Protein AF-0000000072261954 (afdb_homodimer)

Foldseek 3Di:
DDDPVVPPVVVVVVVVVPVPPDDPDDDPPDDPDQPQPQDQDPVRRGDRDRPPDDDDDDADDDPWDAALPHTQPCVDVVSVVLLRVLLCVQLVVPVLLLVLQQCCQAQLVLLQVLCVVLVHRSLCSLVLCLQASQDFDADPVGQTASLRDDPVLCVVLPADDDQFFGCSNVRNSVSNSVSVQLVVLCVVLVDNLLSQLCSVVHSVRSVVQCVVVVHNDLQPTDDPPCSNNSVSNSRSSVVCSVVVVSSPHDDDPVSHHHHADWDKDKDQAKFPAQQVVQVVVPHGPVQQCVQPVRGNDRIGHHDHPDMDITIGHDDD/DDPPPVPPVVPPVVPVVPPVPPDPPDPPPPDPDQQFQQDQDPVRRGRGDRPDDPDDDDADDDPWDAALPHTQPCVDVVSVVLLRVLLCVQLVVPVLLLVLQQCCQAQLVLLQVLCVVLVHRSLCSLVLCLQASQDFDADPVGQTASLRDDPVLCVVLPADDDQFFGCSNVRNSVSNSVSVQLVVLCVVLVDNLLSQLCSVVHSVRSVVQCVVVVHNDLCPTDDDPCSNSSVSNSRSSVVCSVPVVSSPHDDDPVSHHHHADWDKDKDQAKFPAQQVVQVVVPHGPVQQCVQVVRGNDRIGHHDHPDMDITIGHDDD

InterPro domains:
  IPR008258 Transglycosylase SLT domain 1 [PF01464] (117-218)
  IPR023346 Lysozyme-like domain superfamily [SSF53955] (90-244)

Solvent-accessible surface area (backbone atoms only — not comparable to full-atom values): 36184 Å² total; per-residue (Å²): 136,77,82,68,77,63,59,65,60,60,57,62,58,58,56,65,63,61,71,67,71,63,80,68,83,82,80,84,78,77,82,85,69,81,76,66,46,63,42,63,43,94,88,67,52,59,50,63,54,76,76,75,72,82,58,58,84,79,82,80,75,73,87,72,55,62,52,72,86,38,73,53,67,52,86,39,65,69,53,34,49,51,37,48,51,33,36,39,55,49,56,66,38,45,71,60,46,52,51,38,56,20,50,39,47,41,50,42,66,62,51,50,49,51,29,56,75,69,72,40,60,67,58,54,59,31,46,31,40,68,60,34,55,72,32,81,43,70,45,96,90,54,21,25,12,36,72,43,43,41,68,71,62,32,45,74,52,72,35,56,75,54,79,37,38,31,31,49,44,28,67,68,62,35,49,54,32,47,50,52,51,48,52,53,40,28,73,72,66,70,38,63,64,51,28,58,40,18,68,73,59,31,63,65,54,44,51,48,50,32,60,69,41,70,43,91,48,72,90,57,54,74,58,58,69,69,48,62,43,44,56,28,42,24,49,25,47,46,51,41,70,76,36,29,62,84,65,70,45,78,78,52,77,87,66,35,39,67,56,82,67,62,37,80,43,80,42,62,61,58,38,82,43,42,50,60,52,24,46,76,66,79,51,38,48,67,56,39,38,70,59,31,56,20,53,62,44,64,34,40,85,45,53,91,92,40,72,47,79,45,40,38,70,61,80,130,139,70,90,63,71,64,61,58,64,68,51,60,65,59,55,66,63,59,66,70,69,63,73,74,76,79,77,79,76,73,78,79,76,65,63,61,40,58,48,62,44,94,86,67,52,60,43,53,49,54,70,73,70,88,66,86,85,82,83,81,76,73,88,70,55,60,54,72,86,40,76,53,65,52,86,41,64,69,53,35,49,53,35,47,51,31,36,52,60,49,59,70,37,48,43,60,46,50,52,37,57,20,50,40,47,42,49,42,64,60,51,50,49,51,29,56,76,67,72,41,60,68,57,53,60,29,46,31,40,67,60,33,54,73,34,82,44,72,46,96,89,54,22,25,11,35,73,43,41,40,67,71,61,34,45,74,52,70,35,56,77,56,78,37,38,30,31,48,43,28,68,68,61,34,49,52,32,46,51,54,51,48,52,54,38,27,73,72,64,73,37,62,66,51,30,58,38,18,69,72,59,31,64,66,53,42,51,49,53,31,60,76,64,72,42,91,48,73,91,75,54,91,61,59,72,68,49,64,44,43,58,29,41,25,48,26,47,47,51,41,69,77,36,29,62,84,67,18,48,76,80,52,77,87,65,38,40,68,57,84,64,64,39,79,42,82,40,62,59,58,39,84,42,40,29,60,51,22,45,76,66,78,49,36,35,28,55,38,37,72,59,32,56,19,54,62,44,66,34,41,85,44,54,89,92,40,73,46,80,45,38,37,72,61,79,129

Nearest PDB structures (foldseek):
  8rhe-assembly2_B  TM=8.707E-01  e=2.010E-13  Pseudomonas aeruginosa
  8rhf-assembly1_B  TM=8.681E-01  e=2.242E-13  Pseudomonas aeruginosa
  8rhf-assembly2_A  TM=8.584E-01  e=3.671E-13  Pseudomonas aeruginosa
  8rhi-assembly1_B  TM=8.611E-01  e=4.828E-13  Pseudomonas aeruginosa
  8rhi-assembly1_A  TM=8.535E-01  e=1.797E-12  Pseudomonas aeruginosa

Secondary structure (DSSP, 8-state):
--GGGGHHHHHHHHHHHHGGG---------------EEEE-TTS-EEEE-----PPPPPPPPS--EETTEEP-TTSHHHHHHHHHHHHHHHH-HHHHHHHHHHHHHHHHHHHHHHHHTT--GGGHHHHHHHHSSS-EE-TT--EETTTB-HHHHHHTT--BSSSBBGGG-HHHHHHHHHHHHHHHHHHHSSHHHHHHHHHH-HHHHHHHHHHHT---GGG----HHHHHHHHHHHHHHHHHHSTGGGT----GGGS--PPPEEEEEE-S-BS-HHHHHHHTT--HHHHHHH-TTB-SSSB---TT--EEEEEEPP-/--TTTHHHHHHHHHHHHHHGGG-------------EEEEE-TTS-EEEEE----PPP-PPPPS--EETTEEP-TTSHHHHHHHHHHHHHHHS-HHHHHHHHHHHHHHHHHHHHHHHHTT--GGGHHHHHHHHSSS-EE-TT--EETTTB-HHHHHHTT--BSSSBBGGG-HHHHHHHHHHHHHHHHHHHSSHHHHHHHHHH-HHHHHHHHHHHT---GGG----HHHHHHHHHHHHHHHHHHSTGGGT----GGGS--PPPEEEEEE-S-BS-HHHHHHHTT--HHHHHHH-TTB-SSSB---TT--EEEEEEPP-

Organism: Indibacter alkaliphilus (strain CCUG 57479 / KCTC 22604 / LW1) (NCBI:txid1189612)

Radius of gyration: 30.31 Å; Cα contacts (8 Å, |Δi|>4): 823; chains: 2; bounding box: 82×77×83 Å

Sequence (632 aa):
MNRAHLFLIYGLIGLLFLLWFFQNPEDSRKELHAEEITLESSSGETMTFSIPEPKVRIFELPETISFADETVPLNDAEVKERFEREIYVNAYWQSNMILLMKRAGKYLPTIERILNEQGVPDDFKYLAMAESGLMNVVSPAGARGFWQFMPATAKEYNLEVSNDVDERYHLEKSTEATCKYLKSAFAKFGNWTAVAASYNMGINGFGRRLQEQRQASYYDLLLNDETSRYLFRILAFKEIFENPVKYGFELKEKEIYQPAVYRELIIDSSVDNLANWAIQHNSNYKELKNNNPWLRSSSLNVKRGKTYTIRLPVQNMNRAHLFLIYGLIGLLFLLWFFQNPEDSRKELHAEEITLESSSGETMTFSIPEPKVRIFELPETISFADETVPLNDAEVKERFEREIYVNAYWQSNMILLMKRAGKYLPTIERILNEQGVPDDFKYLAMAESGLMNVVSPAGARGFWQFMPATAKEYNLEVSNDVDERYHLEKSTEATCKYLKSAFAKFGNWTAVAASYNMGINGFGRRLQEQRQASYYDLLLNDETSRYLFRILAFKEIFENPVKYGFELKEKEIYQPAVYRELIIDSSVDNLANWAIQHNSNYKELKNNNPWLRSSSLNVKRGKTYTIRLPVQN

pLDDT: mean 86.07, std 24.11, range [23.09, 98.88]

Structure (mmCIF, N/CA/C/O backbone):
data_AF-0000000072261954-model_v1
#
loop_
_entity.id
_entity.type
_entity.pdbx_description
1 polymer 'Membrane-bound lytic murein transglycosylase D'
#
loop_
_atom_site.group_PDB
_atom_site.id
_atom_site.type_symbol
_atom_site.label_atom_id
_atom_site.label_alt_id
_atom_site.label_comp_id
_atom_site.label_asym_id
_atom_site.label_entity_id
_atom_site.label_seq_id
_atom_site.pdbx_PDB_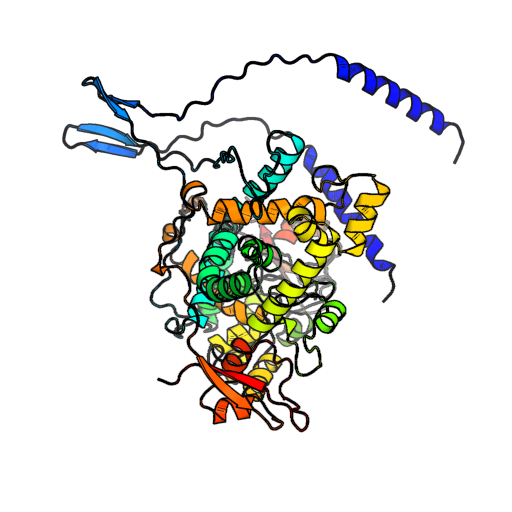ins_code
_atom_site.Cartn_x
_atom_site.Cartn_y
_atom_site.Cartn_z
_atom_site.occupancy
_atom_site.B_iso_or_equiv
_atom_site.auth_seq_id
_atom_site.auth_comp_id
_atom_site.auth_asym_id
_atom_site.auth_atom_id
_atom_site.pdbx_PDB_model_num
ATOM 1 N N . MET A 1 1 ? -40.375 8.867 -34.281 1 26.55 1 MET A N 1
ATOM 2 C CA . MET A 1 1 ? -41.031 8.328 -33.094 1 26.55 1 MET A CA 1
ATOM 3 C C . MET A 1 1 ? -42.094 9.266 -32.594 1 26.55 1 MET A C 1
ATOM 5 O O . MET A 1 1 ? -41.844 10.438 -32.312 1 26.55 1 MET A O 1
ATOM 9 N N . ASN A 1 2 ? -43.312 8.922 -32.656 1 26.97 2 ASN A N 1
ATOM 10 C CA . ASN A 1 2 ? -44.562 9.633 -32.625 1 26.97 2 ASN A CA 1
ATOM 11 C C . ASN A 1 2 ? -44.844 10.188 -31.234 1 26.97 2 ASN A C 1
ATOM 13 O O . ASN A 1 2 ? -44.344 9.672 -30.234 1 26.97 2 ASN A O 1
ATOM 17 N N . ARG A 1 3 ? -45.5 11.305 -30.969 1 30.7 3 ARG A N 1
ATOM 18 C CA . ARG A 1 3 ? -45.969 12.32 -30.031 1 30.7 3 ARG A CA 1
ATOM 19 C C . ARG A 1 3 ? -46.75 11.688 -28.875 1 30.7 3 ARG A C 1
ATOM 21 O O . ARG A 1 3 ? -47.062 12.367 -27.906 1 30.7 3 ARG A O 1
ATOM 28 N N . ALA A 1 4 ? -47.375 10.461 -29.109 1 29.7 4 ALA A N 1
ATOM 29 C CA . ALA A 1 4 ? -48.438 10.023 -28.219 1 29.7 4 ALA A CA 1
ATOM 30 C C . ALA A 1 4 ? -47.906 9.484 -26.906 1 29.7 4 ALA A C 1
ATOM 32 O O . ALA A 1 4 ? -48.531 9.633 -25.859 1 29.7 4 ALA A O 1
ATOM 33 N N . HIS A 1 5 ? -46.688 8.82 -26.953 1 27.3 5 HIS A N 1
ATOM 34 C CA . HIS A 1 5 ? -46.281 8.016 -25.797 1 27.3 5 HIS A CA 1
ATOM 35 C C . HIS A 1 5 ? -45.844 8.906 -24.641 1 27.3 5 HIS A C 1
ATOM 37 O O . HIS A 1 5 ? -45.406 8.398 -23.594 1 27.3 5 HIS A O 1
ATOM 43 N N . LEU A 1 6 ? -45.875 10.312 -24.859 1 30.56 6 LEU A N 1
ATOM 44 C CA . LEU A 1 6 ? -45.469 11.391 -23.953 1 30.56 6 LEU A CA 1
ATOM 45 C C . LEU A 1 6 ? -46.469 11.492 -22.781 1 30.56 6 LEU A C 1
ATOM 47 O O . LEU A 1 6 ? -46.062 11.836 -21.672 1 30.56 6 LEU A O 1
ATOM 51 N N . PHE A 1 7 ? -47.625 11.109 -23.109 1 31.17 7 PHE A N 1
ATOM 52 C CA . PHE A 1 7 ? -48.719 11.492 -22.219 1 31.17 7 PHE A CA 1
ATOM 53 C C . PHE A 1 7 ? -48.688 10.648 -20.953 1 31.17 7 PHE A C 1
ATOM 55 O O . PHE A 1 7 ? -48.969 11.148 -19.859 1 31.17 7 PHE A O 1
ATOM 62 N N . LEU A 1 8 ? -48.344 9.336 -21.156 1 29.77 8 LEU A N 1
ATOM 63 C CA . LEU A 1 8 ? -48.688 8.398 -20.078 1 29.77 8 LEU A CA 1
ATOM 64 C C . LEU A 1 8 ? -47.688 8.484 -18.938 1 29.77 8 LEU A C 1
ATOM 66 O O . LEU A 1 8 ? -48 8.062 -17.812 1 29.77 8 LEU A O 1
ATOM 70 N N . ILE A 1 9 ? -46.5 9.125 -19.172 1 31.67 9 ILE A N 1
ATOM 71 C CA . ILE A 1 9 ? -45.5 9.242 -18.141 1 31.67 9 ILE A CA 1
ATOM 72 C C . ILE A 1 9 ? -45.938 10.25 -17.078 1 31.67 9 ILE A C 1
ATOM 74 O O . ILE A 1 9 ? -45.688 10.07 -15.891 1 31.67 9 ILE A O 1
ATOM 78 N N . TYR A 1 10 ? -46.719 11.188 -17.594 1 33.56 10 TYR A N 1
ATOM 79 C CA . TYR A 1 10 ? -47.062 12.289 -16.703 1 33.56 10 TYR A CA 1
ATOM 80 C C . TYR A 1 10 ? -48 11.828 -15.578 1 33.56 10 TYR A C 1
ATOM 82 O O . TYR A 1 10 ? -48 12.406 -14.484 1 33.56 10 TYR A O 1
ATOM 90 N N . GLY A 1 11 ? -48.812 10.852 -15.969 1 31.69 11 GLY A N 1
ATOM 91 C CA . GLY A 1 11 ? -49.844 10.453 -15.016 1 31.69 11 GLY A CA 1
ATOM 92 C C . GLY A 1 11 ? -49.281 9.719 -13.812 1 31.69 11 GLY A C 1
ATOM 93 O O . GLY A 1 11 ? -49.75 9.906 -12.688 1 31.69 11 GLY A O 1
ATOM 94 N N . LEU A 1 12 ? -48.281 8.883 -14.102 1 32.59 12 LEU A N 1
ATOM 95 C CA . LEU A 1 12 ? -47.875 7.973 -13.039 1 32.59 12 LEU A CA 1
ATOM 96 C C . LEU A 1 12 ? -47.062 8.703 -11.984 1 32.59 12 LEU A C 1
ATOM 98 O O . LEU A 1 12 ? -46.875 8.203 -10.875 1 32.59 12 LEU A O 1
ATOM 102 N N . ILE A 1 13 ? -46.531 9.961 -12.289 1 33.41 13 ILE A N 1
ATOM 103 C CA . ILE A 1 13 ? -45.812 10.859 -11.375 1 33.41 13 ILE A CA 1
ATOM 104 C C . ILE A 1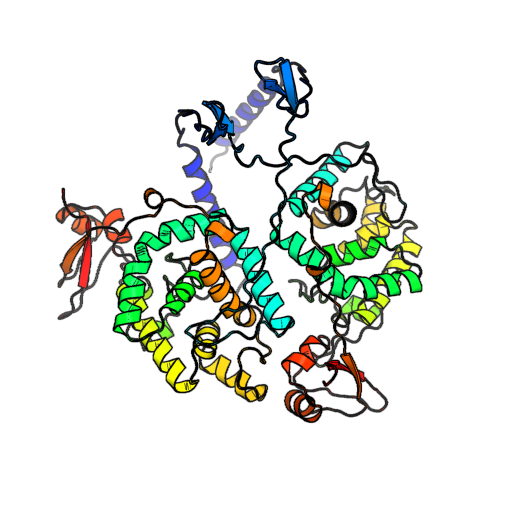 13 ? -46.75 11.305 -10.258 1 33.41 13 ILE A C 1
ATOM 106 O O . ILE A 1 13 ? -46.375 11.391 -9.094 1 33.41 13 ILE A O 1
ATOM 110 N N . GLY A 1 14 ? -48 11.477 -10.672 1 30.59 14 GLY A N 1
ATOM 111 C CA . GLY A 1 14 ? -48.938 12.039 -9.734 1 30.59 14 GLY A CA 1
ATOM 112 C C . GLY A 1 14 ? -49.25 11.117 -8.562 1 30.59 14 GLY A C 1
ATOM 113 O O . GLY A 1 14 ? -49.438 11.586 -7.438 1 30.59 14 GLY A O 1
ATOM 114 N N . LEU A 1 15 ? -49.25 9.867 -8.906 1 32.75 15 LEU A N 1
ATOM 115 C CA . LEU A 1 15 ? -49.781 8.945 -7.902 1 32.75 15 LEU A CA 1
ATOM 116 C C . LEU A 1 15 ? -48.75 8.719 -6.797 1 32.75 15 LEU A C 1
ATOM 118 O O . LEU A 1 15 ? -49.094 8.609 -5.625 1 32.75 15 LEU A O 1
ATOM 122 N N . LEU A 1 16 ? -47.469 8.812 -7.102 1 30 16 LEU A N 1
ATOM 123 C CA . LEU A 1 16 ? -46.531 8.5 -6.043 1 30 16 LEU A CA 1
ATOM 124 C C . LEU A 1 16 ? -46.5 9.602 -4.988 1 30 16 LEU A C 1
ATOM 126 O O . LEU A 1 16 ? -46.094 9.375 -3.852 1 30 16 LEU A O 1
ATOM 130 N N . PHE A 1 17 ? -47 10.805 -5.293 1 29.77 17 PHE A N 1
ATOM 131 C CA . PHE A 1 17 ? -47.031 11.891 -4.32 1 29.77 17 PHE A CA 1
ATOM 132 C C . PHE A 1 17 ? -47.938 11.539 -3.148 1 29.77 17 PHE A C 1
ATOM 134 O O . PHE A 1 17 ? -47.688 11.961 -2.018 1 29.77 17 PHE A O 1
ATOM 141 N N . LEU A 1 18 ? -49 10.82 -3.48 1 27.28 18 LEU A N 1
ATOM 142 C CA . LEU A 1 18 ? -50.031 10.703 -2.449 1 27.28 18 LEU A CA 1
ATOM 143 C C . LEU A 1 18 ? -49.562 9.797 -1.315 1 27.28 18 LEU A C 1
ATOM 145 O O . LEU A 1 18 ? -49.906 10.023 -0.153 1 27.28 18 LEU A O 1
ATOM 149 N N . LEU A 1 19 ? -48.875 8.773 -1.673 1 28.94 19 LEU A N 1
ATOM 150 C CA . LEU A 1 19 ? -48.812 7.754 -0.629 1 28.94 19 LEU A CA 1
ATOM 151 C C . LEU A 1 19 ? -47.812 8.148 0.458 1 28.94 19 LEU A C 1
ATOM 153 O O . LEU A 1 19 ? -47.688 7.449 1.464 1 28.94 19 LEU A O 1
ATOM 157 N N . TRP A 1 20 ? -47 9.258 0.296 1 28.56 20 TRP A N 1
ATOM 158 C CA . TRP A 1 20 ? -46.031 9.742 1.273 1 28.56 20 TRP A CA 1
ATOM 159 C C . TRP A 1 20 ? -46.719 10.148 2.57 1 28.56 20 TRP A C 1
ATOM 161 O O . TRP A 1 20 ? -46.094 10.172 3.633 1 28.56 20 TRP A O 1
ATOM 171 N N . PHE A 1 21 ? -47.875 10.594 2.486 1 26.48 21 PHE A N 1
ATOM 172 C CA . PHE A 1 21 ? -48.375 11.336 3.637 1 26.48 21 PHE A CA 1
ATOM 173 C C . PHE A 1 21 ? -48.5 10.43 4.852 1 26.48 21 PHE A C 1
ATOM 175 O O . PHE A 1 21 ? -48.406 10.891 5.992 1 26.48 21 PHE A O 1
ATOM 182 N N . PHE A 1 22 ? -48.875 9.18 4.703 1 26.72 22 PHE A N 1
ATOM 183 C CA . PHE A 1 22 ? -49.594 8.75 5.898 1 26.72 22 PHE A CA 1
ATOM 184 C C . PHE A 1 22 ? -48.625 8.211 6.945 1 26.72 22 PHE A C 1
ATOM 186 O O . PHE A 1 22 ? -49 7.957 8.086 1 26.72 22 PHE A O 1
ATOM 193 N N . GLN A 1 23 ? -47.469 7.547 6.559 1 24.02 23 GLN A N 1
ATOM 194 C CA . GLN A 1 23 ? -47.25 6.621 7.66 1 24.02 23 GLN A CA 1
ATOM 195 C C . GLN A 1 23 ? -46.562 7.309 8.828 1 24.02 23 GLN A C 1
ATOM 197 O O . GLN A 1 23 ? -45.5 7.902 8.664 1 24.02 23 GLN A O 1
ATOM 202 N N . ASN A 1 24 ? -47.156 7.789 9.875 1 23.9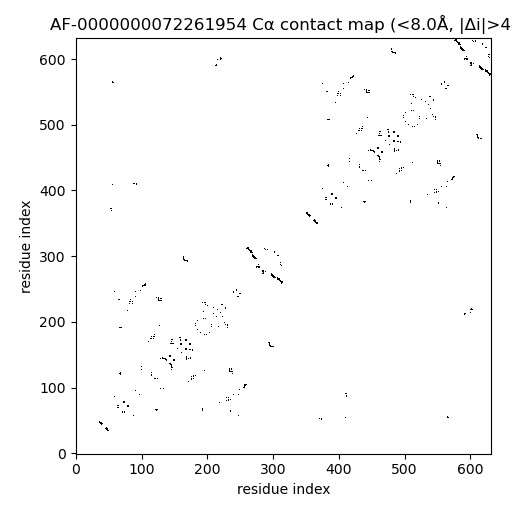4 24 ASN A N 1
ATOM 203 C CA . ASN A 1 24 ? -46.875 8.461 11.141 1 23.94 24 ASN A CA 1
ATOM 204 C C . ASN A 1 24 ? -46.031 7.582 12.062 1 23.94 24 ASN A C 1
ATOM 206 O O . ASN A 1 24 ? -46 7.785 13.273 1 23.94 24 ASN A O 1
ATOM 210 N N . PRO A 1 25 ? -44.969 6.844 11.633 1 24.78 25 PRO A N 1
ATOM 211 C CA . PRO A 1 25 ? -44.688 5.895 12.719 1 24.78 25 PRO A CA 1
ATOM 212 C C . PRO A 1 25 ? -44.25 6.582 14.008 1 24.78 25 PRO A C 1
ATOM 214 O O . PRO A 1 25 ? -43.688 7.684 13.969 1 24.78 25 PRO A O 1
ATOM 217 N N . GLU A 1 26 ? -44.719 6.188 15.18 1 24.17 26 GLU A N 1
ATOM 218 C CA . GLU A 1 26 ? -44.625 6.527 16.594 1 24.17 26 GLU A CA 1
ATOM 219 C C . GLU A 1 26 ? -43.219 6.324 17.125 1 24.17 26 GLU A C 1
ATOM 221 O O . GLU A 1 26 ? -42.5 5.473 16.641 1 24.17 26 GLU A O 1
ATOM 226 N N . ASP A 1 27 ? -42.688 7.211 18.078 1 23.09 27 ASP A N 1
ATOM 227 C CA . ASP A 1 27 ? -41.531 7.816 18.766 1 23.09 27 ASP A CA 1
ATOM 228 C C . ASP A 1 27 ? -40.875 6.824 19.719 1 23.09 27 ASP A C 1
ATOM 230 O O . ASP A 1 27 ? -40.156 7.223 20.641 1 23.09 27 ASP A O 1
ATOM 234 N N . SER A 1 28 ? -41.094 5.461 19.75 1 25.16 28 SER A N 1
ATOM 235 C CA . SER A 1 28 ? -40.75 4.93 21.062 1 25.16 28 SER A CA 1
ATOM 236 C C . SER A 1 28 ? -39.219 4.836 21.25 1 25.16 28 SER A C 1
ATOM 238 O O . SER A 1 28 ? -38.562 4.023 20.578 1 25.16 28 SER A O 1
ATOM 240 N N . ARG A 1 29 ? -38.469 5.805 21.656 1 24.8 29 ARG A N 1
ATOM 241 C CA . ARG A 1 29 ? -37.062 6.039 22.016 1 24.8 29 ARG A CA 1
ATOM 242 C C . ARG A 1 29 ? -36.625 5.102 23.125 1 24.8 29 ARG A C 1
ATOM 244 O O . ARG A 1 29 ? -36.781 5.414 24.312 1 24.8 29 ARG A O 1
ATOM 251 N N . LYS A 1 30 ? -36.781 3.789 23.047 1 28.25 30 LYS A N 1
ATOM 252 C CA . LYS A 1 30 ? -36.312 3.047 24.219 1 28.25 30 LYS A CA 1
ATOM 253 C C . LYS A 1 30 ? -34.781 3.184 24.375 1 28.25 30 LYS A C 1
ATOM 255 O O . LYS A 1 30 ? -34.031 3.023 23.422 1 28.25 30 LYS A O 1
ATOM 260 N N . GLU A 1 31 ? -34.125 3.654 25.438 1 25.22 31 GLU A N 1
ATOM 261 C CA . GLU A 1 31 ? -32.844 3.955 26.062 1 25.22 31 GLU A CA 1
ATOM 262 C C . GLU A 1 31 ? -31.922 2.736 26.047 1 25.22 31 GLU A C 1
ATOM 264 O O . GLU A 1 31 ? -32.281 1.677 26.578 1 25.22 31 GLU A O 1
ATOM 269 N N . LEU A 1 32 ? -31.219 2.414 25.031 1 26.67 32 LEU A N 1
ATOM 270 C CA . LEU A 1 32 ? -30.297 1.293 24.906 1 26.67 32 LEU A CA 1
ATOM 271 C C . LEU A 1 32 ? -29.203 1.361 25.969 1 26.67 32 LEU A C 1
ATOM 273 O O . LEU A 1 32 ? -28.328 2.227 25.906 1 26.67 32 LEU A O 1
ATOM 277 N N . HIS A 1 33 ? -29.344 0.962 27.25 1 28.86 33 HIS A N 1
ATOM 278 C CA . HIS A 1 33 ? -28.531 0.796 28.453 1 28.86 33 HIS A CA 1
ATOM 279 C C . HIS A 1 33 ? -27.359 -0.134 28.203 1 28.86 33 HIS A C 1
ATOM 281 O O . HIS A 1 33 ? -27.422 -1.007 27.328 1 28.86 33 HIS A O 1
ATOM 287 N N . ALA A 1 34 ? -26.094 0.176 28.609 1 32.22 34 ALA A N 1
ATOM 288 C CA . ALA A 1 34 ? -24.891 -0.635 28.812 1 32.22 34 ALA A CA 1
ATOM 289 C C . ALA A 1 34 ? -25.266 -2.01 29.375 1 32.22 34 ALA A C 1
ATOM 291 O O . ALA A 1 34 ? -26 -2.117 30.359 1 32.22 34 ALA A O 1
ATOM 292 N N . GLU A 1 35 ? -25.359 -2.967 28.531 1 35.78 35 GLU A N 1
ATOM 293 C CA . GLU A 1 35 ? -25.828 -4.25 29.031 1 35.78 35 GLU A CA 1
ATOM 294 C C . GLU A 1 35 ? -24.938 -4.762 30.156 1 35.78 35 GLU A C 1
ATOM 296 O O . GLU A 1 35 ? -23.766 -5.039 29.953 1 35.78 35 GLU A O 1
ATOM 301 N N . GLU A 1 36 ? -24.812 -4.191 31.375 1 35.25 36 GLU A N 1
ATOM 302 C CA . GLU A 1 36 ? -24.344 -4.852 32.594 1 35.25 36 GLU A CA 1
ATOM 303 C C . GLU A 1 36 ? -24.906 -6.266 32.688 1 35.25 36 GLU A C 1
ATOM 305 O O . GLU A 1 36 ? -26.125 -6.465 32.625 1 35.25 36 GLU A O 1
ATOM 310 N N . ILE A 1 37 ? -24.094 -7.188 32.125 1 37.25 37 ILE A N 1
ATOM 311 C CA . ILE A 1 37 ? -24.547 -8.539 32.438 1 37.25 37 ILE A CA 1
ATOM 312 C C . ILE A 1 37 ? -24.391 -8.789 33.938 1 37.25 37 ILE A C 1
ATOM 314 O O . ILE A 1 37 ? -23.297 -8.656 34.5 1 37.25 37 ILE A O 1
ATOM 318 N N . THR A 1 38 ? -25.297 -8.531 34.719 1 37.38 38 THR A N 1
ATOM 319 C CA . THR A 1 38 ? -25.375 -8.906 36.125 1 37.38 38 THR A CA 1
ATOM 320 C C . THR A 1 38 ? -25.562 -10.414 36.281 1 37.38 38 THR A C 1
ATOM 322 O O . THR A 1 38 ? -26.547 -10.969 35.781 1 37.38 38 THR A O 1
ATOM 325 N N . LEU A 1 39 ? -24.391 -11.039 36.375 1 35.44 39 LEU A N 1
ATOM 326 C CA . LEU A 1 39 ? -24.453 -12.445 36.75 1 35.44 39 LEU A CA 1
ATOM 327 C C . LEU A 1 39 ? -24.859 -12.602 38.219 1 35.44 39 LEU A C 1
ATOM 329 O O . LEU A 1 39 ? -24.266 -11.969 39.094 1 35.44 39 LEU A O 1
ATOM 333 N N . GLU A 1 40 ? -26.062 -12.914 38.375 1 39.69 40 GLU A N 1
ATOM 334 C CA . GLU A 1 40 ? -26.516 -13.219 39.719 1 39.69 40 GLU A CA 1
ATOM 335 C C . GLU A 1 40 ? -26.188 -14.656 40.094 1 39.69 40 GLU A C 1
ATOM 337 O O . GLU A 1 40 ? -26.484 -15.594 39.344 1 39.69 40 GLU A O 1
ATOM 342 N N . SER A 1 41 ? -25.094 -14.773 40.844 1 40.53 41 SER A N 1
ATOM 343 C CA . SER A 1 41 ? -24.875 -16.094 41.438 1 40.53 41 SER A CA 1
ATOM 344 C C . SER A 1 41 ? -26.094 -16.562 42.219 1 40.53 41 SER A C 1
ATOM 346 O O . SER A 1 41 ? -26.906 -15.742 42.656 1 40.53 41 SER A O 1
ATOM 348 N N . SER A 1 42 ? -26.344 -17.797 42.219 1 44.19 42 SER A N 1
ATOM 349 C CA . SER A 1 42 ? -27.391 -18.328 43.062 1 44.19 42 SER A CA 1
ATOM 350 C C . SER A 1 42 ? -27.328 -17.734 44.469 1 44.19 42 SER A C 1
ATOM 352 O O . SER A 1 42 ? -28.312 -17.719 45.188 1 44.19 42 SER A O 1
ATOM 354 N N . SER A 1 43 ? -26.109 -17.469 45 1 48.25 43 SER A N 1
ATOM 355 C CA . SER A 1 43 ? -26 -16.922 46.344 1 48.25 43 SER A CA 1
ATOM 356 C C . SER A 1 43 ? -26.266 -15.422 46.344 1 48.25 43 SER A C 1
ATOM 358 O O . SER A 1 43 ? -26.156 -14.781 47.406 1 48.25 43 SER A O 1
ATOM 360 N N . GLY A 1 44 ? -26.812 -14.75 45.312 1 45.78 44 GLY A N 1
ATOM 361 C CA . GLY A 1 44 ? -27.234 -13.359 45.281 1 45.78 44 GLY A CA 1
ATOM 362 C C . GLY A 1 44 ? -26.156 -12.398 44.844 1 45.78 44 GLY A C 1
ATOM 363 O O . GLY A 1 44 ? -26.344 -11.188 44.875 1 45.78 44 GLY A O 1
ATOM 364 N N . GLU A 1 45 ? -24.891 -12.906 44.812 1 43.88 45 GLU A N 1
ATOM 365 C CA . GLU A 1 45 ? -23.844 -11.961 44.438 1 43.88 45 GLU A CA 1
ATOM 366 C C . GLU A 1 45 ? -23.859 -11.664 42.938 1 43.88 45 GLU A C 1
ATOM 368 O O . GLU A 1 45 ? -23.922 -12.586 42.125 1 43.88 45 GLU A O 1
ATOM 373 N N . THR A 1 46 ? -24.297 -10.492 42.562 1 43.59 46 THR A N 1
ATOM 374 C CA . THR A 1 46 ? -24.328 -10.023 41.188 1 43.59 46 THR A CA 1
ATOM 375 C C . THR A 1 46 ? -22.922 -9.633 40.719 1 43.59 46 THR A C 1
ATOM 377 O O . THR A 1 46 ? -22.219 -8.875 41.406 1 43.59 46 THR A O 1
ATOM 380 N N . MET A 1 47 ? -22.141 -10.492 40.156 1 41 47 MET A N 1
ATOM 381 C CA . MET A 1 47 ? -20.875 -10.055 39.531 1 41 47 MET A CA 1
ATOM 382 C C . MET A 1 47 ? -21.125 -9.422 38.156 1 41 47 MET A C 1
ATOM 384 O O . MET A 1 47 ? -21.859 -9.984 37.344 1 41 47 MET A O 1
ATOM 388 N N . THR A 1 48 ? -21.094 -8.18 38.062 1 39.84 48 THR A N 1
ATOM 389 C CA . THR A 1 48 ? -21.203 -7.453 36.781 1 39.84 48 THR A CA 1
ATOM 390 C C . THR A 1 48 ? -19.891 -7.555 36 1 39.84 48 THR A C 1
ATOM 392 O O . THR A 1 48 ? -18.812 -7.289 36.531 1 39.84 48 THR A O 1
ATOM 395 N N . PHE A 1 49 ? -19.75 -8.508 35.156 1 37.28 49 PHE A N 1
ATOM 396 C CA . PHE A 1 49 ? -18.609 -8.492 34.25 1 37.28 49 PHE A CA 1
ATOM 397 C C . PHE A 1 49 ? -18.828 -7.516 33.094 1 37.28 49 PHE A C 1
ATOM 399 O O . PHE A 1 49 ? -19.938 -7.422 32.562 1 37.28 49 PHE A O 1
ATOM 406 N N . SER A 1 50 ? -18.109 -6.406 33.031 1 40.91 50 SER A N 1
ATOM 407 C CA . SER A 1 50 ? -18.109 -5.512 31.875 1 40.91 50 SER A CA 1
ATOM 408 C C . SER A 1 50 ? -17.406 -6.145 30.672 1 40.91 50 SER A C 1
ATOM 410 O O . SER A 1 50 ? -16.312 -6.68 30.812 1 40.91 50 SER A O 1
ATOM 412 N N . ILE A 1 51 ? -18.078 -6.723 29.797 1 42.91 51 ILE A N 1
ATOM 413 C CA . ILE A 1 51 ? -17.484 -7.152 28.531 1 42.91 51 ILE A CA 1
ATOM 414 C C . ILE A 1 51 ? -16.672 -6.008 27.922 1 42.91 51 ILE A C 1
ATOM 416 O O . ILE A 1 51 ? -17.188 -4.906 27.734 1 42.91 51 ILE A O 1
ATOM 420 N N . PRO A 1 52 ? -15.367 -6.195 27.953 1 47.5 52 PRO A N 1
ATOM 421 C CA . PRO A 1 52 ? -14.578 -5.102 27.391 1 47.5 52 PRO A CA 1
ATOM 422 C C . PRO A 1 52 ? -14.953 -4.793 25.938 1 47.5 52 PRO A C 1
ATOM 424 O O . PRO A 1 52 ? -15.398 -5.684 25.203 1 47.5 52 PRO A O 1
ATOM 427 N N . GLU A 1 53 ? -15.328 -3.66 25.609 1 53.56 53 GLU A N 1
ATOM 428 C CA . GLU A 1 53 ? -15.492 -3.18 24.234 1 53.56 53 GLU A CA 1
ATOM 429 C C . GLU A 1 53 ? -14.391 -3.709 23.328 1 53.56 53 GLU A C 1
ATOM 431 O O . GLU A 1 53 ? -13.25 -3.873 23.766 1 53.56 53 GLU A O 1
ATOM 436 N N . PRO A 1 54 ? -14.836 -4.348 22.188 1 58.72 54 PRO A N 1
ATOM 437 C CA . PRO A 1 54 ? -13.82 -4.918 21.297 1 58.72 54 PRO A CA 1
ATOM 438 C C . PRO A 1 54 ? -12.703 -3.928 20.953 1 58.72 54 PRO A C 1
ATOM 440 O O . PRO A 1 54 ? -12.984 -2.781 20.594 1 58.72 54 PRO A O 1
ATOM 443 N N . LYS A 1 55 ? -11.547 -4.18 21.438 1 78 55 LYS A N 1
ATOM 444 C CA . LYS A 1 55 ? -10.32 -3.42 21.188 1 78 55 LYS A CA 1
ATOM 445 C C . LYS A 1 55 ? -9.727 -3.768 19.828 1 78 55 LYS A C 1
ATOM 447 O O . LYS A 1 55 ? -9.859 -4.898 19.344 1 78 55 LYS A O 1
ATOM 452 N N . VAL A 1 56 ? -9.297 -2.65 19.203 1 86.38 56 VAL A N 1
ATOM 453 C CA . VAL A 1 56 ? -8.516 -2.877 17.984 1 86.38 56 VAL A CA 1
ATOM 454 C C . VAL A 1 56 ? -7.281 -3.709 18.312 1 86.38 56 VAL A C 1
ATOM 456 O O . VAL A 1 56 ? -6.59 -3.439 19.297 1 86.38 56 VAL A O 1
ATOM 459 N N . ARG A 1 57 ? -7.07 -4.738 17.609 1 88.25 57 ARG A N 1
ATOM 460 C CA . ARG A 1 57 ? -5.957 -5.645 17.875 1 88.25 57 ARG A CA 1
ATOM 461 C C . ARG A 1 57 ? -4.645 -5.062 17.344 1 88.25 57 ARG A C 1
ATOM 463 O O . ARG A 1 57 ? -4.566 -4.641 16.188 1 88.25 57 ARG A O 1
ATOM 470 N N . ILE A 1 58 ? -3.707 -5.027 18.172 1 92.44 58 ILE A N 1
ATOM 471 C CA . ILE A 1 58 ? -2.336 -4.695 17.797 1 92.44 58 ILE A CA 1
ATOM 472 C C . ILE A 1 58 ? -1.507 -5.977 17.688 1 92.44 58 ILE A C 1
ATOM 474 O O . ILE A 1 58 ? -1.388 -6.723 18.672 1 92.44 58 ILE A O 1
ATOM 478 N N . PHE A 1 59 ? -0.892 -6.207 16.594 1 93.94 59 PHE A N 1
ATOM 479 C CA . PHE A 1 59 ? -0.227 -7.48 16.359 1 93.94 59 PHE A CA 1
ATOM 480 C C . PHE A 1 59 ? 1.248 -7.402 16.719 1 93.94 59 PHE A C 1
ATOM 482 O O . PHE A 1 59 ? 1.925 -6.426 16.406 1 93.94 59 PHE A O 1
ATOM 489 N N . GLU A 1 60 ? 1.646 -8.43 17.406 1 93.38 60 GLU A N 1
ATOM 490 C CA . GLU A 1 60 ? 3.078 -8.602 17.625 1 93.38 60 GLU A CA 1
ATOM 491 C C . GLU A 1 60 ? 3.746 -9.297 16.438 1 93.38 60 GLU A C 1
ATOM 493 O O . GLU A 1 60 ? 3.324 -10.383 16.047 1 93.38 60 GLU A O 1
ATOM 498 N N . LEU A 1 61 ? 4.734 -8.688 15.938 1 95.62 61 LEU A N 1
ATOM 499 C CA . LEU A 1 61 ? 5.461 -9.297 14.828 1 95.62 61 LEU A CA 1
ATOM 500 C C . LEU A 1 61 ? 6.352 -10.438 15.32 1 95.62 61 LEU A C 1
ATOM 502 O O . LEU A 1 61 ? 6.797 -10.43 16.469 1 95.62 61 LEU A O 1
ATOM 506 N N . PRO A 1 62 ? 6.594 -11.383 14.453 1 97 62 PRO A N 1
ATOM 507 C CA . PRO A 1 62 ? 7.57 -12.406 14.836 1 97 62 PRO A CA 1
ATOM 508 C C . PRO A 1 62 ? 8.984 -11.852 14.969 1 97 62 PRO A C 1
ATOM 510 O O . PRO A 1 62 ? 9.344 -10.891 14.273 1 97 62 PRO A O 1
ATOM 513 N N . GLU A 1 63 ? 9.75 -12.477 15.773 1 95.88 63 GLU A N 1
ATOM 514 C CA . GLU A 1 63 ? 11.133 -12.062 15.969 1 95.88 63 GLU A CA 1
ATOM 515 C C . GLU A 1 63 ? 11.969 -12.336 14.719 1 95.88 63 GLU A C 1
ATOM 517 O O . GLU A 1 63 ? 12.875 -11.57 14.398 1 95.88 63 GLU A O 1
ATOM 522 N N . THR A 1 64 ? 11.633 -13.477 14.164 1 97.62 64 THR A N 1
ATOM 523 C CA . THR A 1 64 ? 12.328 -13.867 12.945 1 97.62 64 THR A CA 1
ATOM 524 C C . THR A 1 64 ? 11.344 -14.422 11.914 1 97.62 64 THR A C 1
ATOM 526 O O . THR A 1 64 ? 10.297 -14.961 12.281 1 97.62 64 THR A O 1
ATOM 529 N N . ILE A 1 65 ? 11.719 -14.203 10.664 1 98.06 65 ILE A N 1
ATOM 530 C CA . ILE A 1 65 ? 10.977 -14.797 9.555 1 98.06 65 ILE A CA 1
ATOM 531 C C . ILE A 1 65 ? 11.906 -15.016 8.367 1 98.06 65 ILE A C 1
ATOM 533 O O . ILE A 1 65 ? 12.922 -14.328 8.227 1 98.06 65 ILE A O 1
ATOM 537 N N . SER A 1 66 ? 11.609 -16.031 7.602 1 98.56 66 SER A N 1
ATOM 538 C CA . SER A 1 66 ? 12.406 -16.328 6.414 1 98.56 66 SER A CA 1
ATOM 539 C C . SER A 1 66 ? 11.516 -16.531 5.191 1 98.56 66 SER A C 1
ATOM 541 O O . SER A 1 66 ? 10.32 -16.797 5.32 1 98.56 66 SER A O 1
ATOM 543 N N . PHE A 1 67 ? 12.039 -16.266 4.074 1 98.69 67 PHE A N 1
ATOM 544 C CA . PHE A 1 67 ? 11.461 -16.609 2.787 1 98.69 67 PHE A CA 1
ATOM 545 C C . PHE A 1 67 ? 12.336 -17.625 2.051 1 98.69 67 PHE A C 1
ATOM 547 O O . PHE A 1 67 ? 13.477 -17.328 1.708 1 98.69 67 PHE A O 1
ATOM 554 N N . ALA A 1 68 ? 11.773 -18.797 1.854 1 98.5 68 ALA A N 1
ATOM 555 C CA . ALA A 1 68 ? 12.531 -19.844 1.188 1 98.5 68 ALA A CA 1
ATOM 556 C C . ALA A 1 68 ? 13.883 -20.062 1.862 1 98.5 68 ALA A C 1
ATOM 558 O O . ALA A 1 68 ? 14.914 -20.109 1.192 1 98.5 68 ALA A O 1
ATOM 559 N N . ASP A 1 69 ? 13.867 -20 3.209 1 97.31 69 ASP A N 1
ATOM 560 C CA . ASP A 1 69 ? 15.008 -20.297 4.074 1 97.31 69 ASP A CA 1
ATOM 561 C C . ASP A 1 69 ? 16.031 -19.156 4.039 1 97.31 69 ASP A C 1
ATOM 563 O O . ASP A 1 69 ? 17.172 -19.328 4.484 1 97.31 69 ASP A O 1
ATOM 567 N N . GLU A 1 70 ? 15.648 -18.062 3.453 1 98.5 70 GLU A N 1
ATOM 568 C CA . GLU A 1 70 ? 16.469 -16.859 3.516 1 98.5 70 GLU A CA 1
ATOM 569 C C . GLU A 1 70 ? 15.961 -15.898 4.578 1 98.5 70 GLU A C 1
ATOM 571 O O . GLU A 1 70 ? 14.812 -15.445 4.516 1 98.5 70 GLU A O 1
ATOM 576 N N . THR A 1 71 ? 16.797 -15.57 5.496 1 98.12 71 THR A N 1
ATOM 577 C CA . THR A 1 71 ? 16.391 -14.766 6.645 1 98.12 71 THR A CA 1
ATOM 578 C C . THR A 1 71 ? 16.062 -13.336 6.215 1 98.12 71 THR A C 1
ATOM 580 O O . THR A 1 71 ? 16.781 -12.742 5.41 1 98.12 71 THR A O 1
ATOM 583 N N . VAL A 1 72 ? 15.016 -12.836 6.66 1 98.5 72 VAL A N 1
ATOM 584 C CA . VAL A 1 72 ? 14.641 -11.438 6.465 1 98.5 72 VAL A CA 1
ATOM 585 C C . VAL A 1 72 ? 15.258 -10.578 7.566 1 98.5 72 VAL A C 1
ATOM 587 O O . VAL A 1 72 ? 15.141 -10.898 8.75 1 98.5 72 VAL A O 1
ATOM 590 N N . PRO A 1 73 ? 15.914 -9.523 7.246 1 98.06 73 PRO A N 1
ATOM 591 C CA . PRO A 1 73 ? 16.609 -8.727 8.266 1 98.06 73 PRO A CA 1
ATOM 592 C C . PRO A 1 73 ? 15.664 -7.801 9.031 1 98.06 73 PRO A C 1
ATOM 594 O O . PRO A 1 73 ? 15.742 -6.578 8.883 1 98.06 73 PRO A O 1
ATOM 597 N N . LEU A 1 74 ? 14.977 -8.344 9.961 1 97.19 74 LEU A N 1
ATOM 598 C CA . LEU A 1 74 ? 13.977 -7.602 10.719 1 97.19 74 LEU A CA 1
ATOM 599 C C . LEU A 1 74 ? 14.633 -6.711 11.766 1 97.19 74 LEU A C 1
ATOM 601 O O . LEU A 1 74 ? 13.969 -5.898 12.406 1 97.19 74 LEU A O 1
ATOM 605 N N . ASN A 1 75 ? 15.938 -6.84 11.977 1 95.19 75 ASN A N 1
ATOM 606 C CA . ASN A 1 75 ? 16.656 -5.934 12.867 1 95.19 75 ASN A CA 1
ATOM 607 C C . ASN A 1 75 ? 16.781 -4.539 12.258 1 95.19 75 ASN A C 1
ATOM 609 O O . ASN A 1 75 ? 17.078 -3.574 12.969 1 95.19 75 ASN A O 1
ATOM 613 N N . ASP A 1 76 ? 16.641 -4.5 10.969 1 94.31 76 ASP A N 1
ATOM 614 C CA . ASP A 1 76 ? 16.547 -3.211 10.281 1 94.31 76 ASP A CA 1
ATOM 615 C C . ASP A 1 76 ? 15.156 -2.605 10.445 1 94.31 76 ASP A C 1
ATOM 617 O O . ASP A 1 76 ? 14.172 -3.182 9.992 1 94.31 76 ASP A O 1
ATOM 621 N N . ALA A 1 77 ? 15.078 -1.418 11.055 1 93.12 77 ALA A N 1
ATOM 622 C CA . ALA A 1 77 ? 13.805 -0.791 11.398 1 93.12 77 ALA A CA 1
ATOM 623 C C . ALA A 1 77 ? 12.961 -0.546 10.148 1 93.12 77 ALA A C 1
ATOM 625 O O . ALA A 1 77 ? 11.742 -0.719 10.172 1 93.12 77 ALA A O 1
ATOM 626 N N . GLU A 1 78 ? 13.617 -0.144 9.117 1 94.31 78 GLU A N 1
ATOM 627 C CA . GLU A 1 78 ? 12.906 0.139 7.875 1 94.31 78 GLU A CA 1
ATOM 628 C C . GLU A 1 78 ? 12.289 -1.129 7.293 1 94.31 78 GLU A C 1
ATOM 630 O O . GLU A 1 78 ? 11.141 -1.111 6.828 1 94.31 78 GLU A O 1
ATOM 635 N N . VAL A 1 79 ? 12.961 -2.236 7.297 1 97 79 VAL A N 1
ATOM 636 C CA . VAL A 1 79 ? 12.477 -3.523 6.812 1 97 79 VAL A CA 1
ATOM 637 C C . VAL A 1 79 ? 11.312 -4 7.684 1 97 79 VAL A C 1
ATOM 639 O O . VAL A 1 79 ? 10.289 -4.457 7.172 1 97 79 VAL A O 1
ATOM 642 N N . LYS A 1 80 ? 11.484 -3.828 8.977 1 96.88 80 LYS A N 1
ATOM 643 C CA . LYS A 1 80 ? 10.445 -4.234 9.93 1 96.88 80 LYS A CA 1
ATOM 644 C C . LYS A 1 80 ? 9.148 -3.471 9.68 1 96.88 80 LYS A C 1
ATOM 646 O O . LYS A 1 80 ? 8.062 -4.051 9.727 1 96.88 80 LYS A O 1
ATOM 651 N N . GLU A 1 81 ? 9.258 -2.193 9.461 1 96.38 81 GLU A N 1
ATOM 652 C CA . GLU A 1 81 ? 8.086 -1.355 9.211 1 96.38 81 GLU A CA 1
ATOM 653 C C . GLU A 1 81 ? 7.355 -1.786 7.941 1 96.38 81 GLU A C 1
ATOM 655 O O . GLU A 1 81 ? 6.125 -1.803 7.906 1 96.38 81 GLU A O 1
ATOM 660 N N . ARG A 1 82 ? 8.086 -2.104 6.922 1 97.12 82 ARG A N 1
ATOM 661 C CA . ARG A 1 82 ? 7.48 -2.564 5.68 1 97.12 82 ARG A CA 1
ATOM 662 C C . ARG A 1 82 ? 6.723 -3.871 5.891 1 97.12 82 ARG A C 1
ATOM 664 O O . ARG A 1 82 ? 5.613 -4.043 5.379 1 97.12 82 ARG A O 1
ATOM 671 N N . PHE A 1 83 ? 7.395 -4.785 6.625 1 98.56 83 PHE A N 1
ATOM 672 C CA . PHE A 1 83 ? 6.754 -6.059 6.941 1 98.56 83 PHE A CA 1
ATOM 673 C C . PHE A 1 83 ? 5.496 -5.836 7.773 1 98.56 83 PHE A C 1
ATOM 675 O O . PHE A 1 83 ? 4.438 -6.395 7.469 1 98.56 83 PHE A O 1
ATOM 682 N N . GLU A 1 84 ? 5.566 -4.977 8.766 1 97.88 84 GLU A N 1
ATOM 683 C CA . GLU A 1 84 ? 4.453 -4.676 9.656 1 97.88 84 GLU A CA 1
ATOM 684 C C . GLU A 1 84 ? 3.268 -4.102 8.891 1 97.88 84 GLU A C 1
ATOM 686 O O . GLU A 1 84 ? 2.117 -4.465 9.148 1 97.88 84 GLU A O 1
ATOM 691 N N . ARG A 1 85 ? 3.545 -3.189 8.016 1 97.25 85 ARG A N 1
ATOM 692 C CA . ARG A 1 85 ? 2.488 -2.596 7.203 1 97.25 85 ARG A CA 1
ATOM 693 C C . ARG A 1 85 ? 1.668 -3.672 6.5 1 97.25 85 ARG A C 1
ATOM 695 O O . ARG A 1 85 ? 0.437 -3.656 6.559 1 97.25 85 ARG A O 1
ATOM 702 N N . GLU A 1 86 ? 2.33 -4.598 5.863 1 98.19 86 GLU A N 1
ATOM 703 C CA . GLU A 1 86 ? 1.627 -5.629 5.102 1 98.19 86 GLU A CA 1
ATOM 704 C C . GLU A 1 86 ? 0.872 -6.578 6.027 1 98.19 86 GLU A C 1
ATOM 706 O O . GLU A 1 86 ? -0.193 -7.086 5.668 1 98.19 86 GLU A O 1
ATOM 711 N N . ILE A 1 87 ? 1.414 -6.793 7.254 1 98.5 87 ILE A N 1
ATOM 712 C CA . ILE A 1 87 ? 0.693 -7.605 8.227 1 98.5 87 ILE A CA 1
ATOM 713 C C . ILE A 1 87 ? -0.645 -6.945 8.562 1 98.5 87 ILE A C 1
ATOM 715 O O . ILE A 1 87 ? -1.696 -7.586 8.477 1 98.5 87 ILE A O 1
ATOM 719 N N . TYR A 1 88 ? -0.623 -5.695 8.891 1 97.12 88 TYR A N 1
ATOM 720 C CA . TYR A 1 88 ? -1.849 -5.012 9.289 1 97.12 88 TYR A CA 1
ATOM 721 C C . TYR A 1 88 ? -2.836 -4.945 8.133 1 97.12 88 TYR A C 1
ATOM 723 O O . TYR A 1 88 ? -4.027 -5.203 8.305 1 97.12 88 TYR A O 1
ATOM 731 N N . VAL A 1 89 ? -2.357 -4.609 6.969 1 96.69 89 VAL A N 1
ATOM 732 C CA . VAL A 1 89 ? -3.225 -4.465 5.805 1 96.69 89 VAL A CA 1
ATOM 733 C C . VAL A 1 89 ? -3.934 -5.785 5.52 1 96.69 89 VAL A C 1
ATOM 735 O O . VAL A 1 89 ? -5.145 -5.809 5.289 1 96.69 89 VAL A O 1
ATOM 738 N N . ASN A 1 90 ? -3.205 -6.84 5.609 1 97 90 ASN A N 1
ATOM 739 C CA . ASN A 1 90 ? -3.777 -8.125 5.234 1 97 90 ASN A CA 1
ATOM 740 C C . ASN A 1 90 ? -4.559 -8.758 6.387 1 97 90 ASN A C 1
ATOM 742 O O . ASN A 1 90 ? -5.562 -9.43 6.164 1 97 90 ASN A O 1
ATOM 746 N N . ALA A 1 91 ? -4.133 -8.562 7.598 1 97.06 91 ALA A N 1
ATOM 747 C CA . ALA A 1 91 ? -4.816 -9.141 8.75 1 97.06 91 ALA A CA 1
ATOM 748 C C . ALA A 1 91 ? -6.152 -8.445 9 1 97.06 91 ALA A C 1
ATOM 750 O O . ALA A 1 91 ? -7.109 -9.078 9.461 1 97.06 91 ALA A O 1
ATOM 751 N N . TYR A 1 92 ? -6.297 -7.199 8.672 1 94.56 92 TYR A N 1
ATOM 752 C CA . TYR A 1 92 ? -7.52 -6.453 8.953 1 94.56 92 TYR A CA 1
ATOM 753 C C . TYR A 1 92 ? -8.477 -6.508 7.77 1 94.56 92 TYR A C 1
ATOM 755 O O 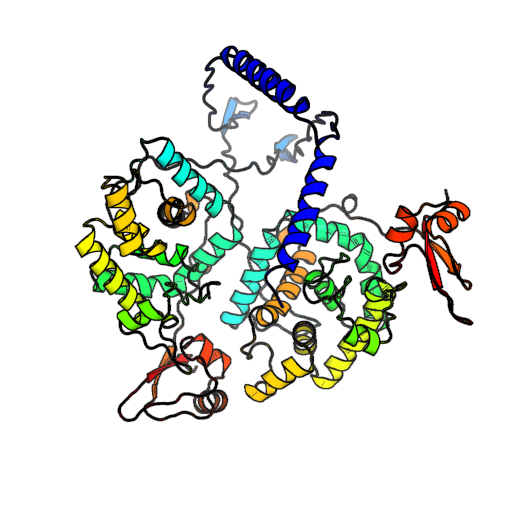. TYR A 1 92 ? -9.633 -6.102 7.879 1 94.56 92 TYR A O 1
ATOM 763 N N . TRP A 1 93 ? -7.977 -6.891 6.66 1 94.69 93 TRP A N 1
ATOM 764 C CA . TRP A 1 93 ? -8.898 -7.199 5.57 1 94.69 93 TRP A CA 1
ATOM 765 C C . TRP A 1 93 ? -9.5 -8.586 5.742 1 94.69 93 TRP A C 1
ATOM 767 O O . TRP A 1 93 ? -9.258 -9.484 4.93 1 94.69 93 TRP A O 1
ATOM 777 N N . GLN A 1 94 ? -10.258 -8.688 6.68 1 94.44 94 GLN A N 1
ATOM 778 C CA . GLN A 1 94 ? -10.68 -9.961 7.25 1 94.44 94 GLN A CA 1
ATOM 779 C C . GLN A 1 94 ? -11.477 -10.781 6.242 1 94.44 94 GLN A C 1
ATOM 781 O O . GLN A 1 94 ? -11.258 -11.992 6.102 1 94.44 94 GLN A O 1
ATOM 786 N N . SER A 1 95 ? -12.414 -10.148 5.566 1 93.56 95 SER A N 1
ATOM 787 C CA . SER A 1 95 ? -13.219 -10.875 4.586 1 93.56 95 SER A CA 1
ATOM 788 C C . SER A 1 95 ? -12.344 -11.516 3.514 1 93.56 95 SER A C 1
ATOM 790 O O . SER A 1 95 ? -12.523 -12.688 3.174 1 93.56 95 SER A O 1
ATOM 792 N N . ASN A 1 96 ? -11.391 -10.773 3.059 1 95.69 96 ASN A N 1
ATOM 793 C CA . ASN A 1 96 ? -10.492 -11.273 2.023 1 95.69 96 ASN A CA 1
ATOM 794 C C . ASN A 1 96 ? -9.641 -12.43 2.537 1 95.69 96 ASN A C 1
ATOM 796 O O . ASN A 1 96 ? -9.469 -13.43 1.842 1 95.69 96 ASN A O 1
ATOM 800 N N . MET A 1 97 ? -9.133 -12.305 3.705 1 97.75 97 MET A N 1
ATOM 801 C CA . MET A 1 97 ? -8.242 -13.328 4.262 1 97.75 97 MET A CA 1
ATOM 802 C C . MET A 1 97 ? -9.008 -14.617 4.531 1 97.75 97 MET A C 1
ATOM 804 O O . MET A 1 97 ? -8.516 -15.711 4.234 1 97.75 97 MET A O 1
ATOM 808 N N . ILE A 1 98 ? -10.211 -14.508 5.008 1 96.94 98 ILE A N 1
ATOM 809 C CA . ILE A 1 98 ? -11.039 -15.68 5.297 1 96.94 98 ILE A CA 1
ATOM 810 C C . ILE A 1 98 ? -11.32 -16.438 4 1 96.94 98 ILE A C 1
ATOM 812 O O . ILE A 1 98 ? -11.133 -17.656 3.936 1 96.94 98 ILE A O 1
ATOM 816 N N . LEU A 1 99 ? -11.695 -15.711 3.021 1 97.38 99 LEU A N 1
ATOM 817 C CA . LEU A 1 99 ? -12.023 -16.344 1.752 1 97.38 99 LEU A CA 1
ATOM 818 C C . LEU A 1 99 ? -10.781 -16.938 1.094 1 97.38 99 LEU A C 1
ATOM 820 O O . LEU A 1 99 ? -10.852 -18 0.462 1 97.38 99 LEU A O 1
ATOM 824 N N . LEU A 1 100 ? -9.703 -16.25 1.222 1 98.25 100 LEU A N 1
ATOM 825 C CA . LEU A 1 100 ? -8.445 -16.781 0.705 1 98.25 100 LEU A CA 1
ATOM 826 C C . LEU A 1 100 ? -8.078 -18.094 1.39 1 98.25 100 LEU A C 1
ATOM 828 O O . LEU A 1 100 ? -7.676 -19.047 0.728 1 98.25 100 LEU A O 1
ATOM 832 N N . MET A 1 101 ? -8.219 -18.125 2.691 1 98.12 101 MET A N 1
ATOM 833 C CA . MET A 1 101 ? -7.918 -19.328 3.459 1 98.12 101 MET A CA 1
ATOM 834 C C . MET A 1 101 ? -8.828 -20.484 3.049 1 98.12 101 MET A C 1
ATOM 836 O O . MET A 1 101 ? -8.375 -21.609 2.9 1 98.12 101 MET A O 1
ATOM 840 N N . LYS A 1 102 ? -10.07 -20.141 2.865 1 97.06 102 LYS A N 1
ATOM 841 C CA . LYS A 1 102 ? -11.008 -21.172 2.434 1 97.06 102 LYS A CA 1
ATOM 842 C C . LYS A 1 102 ? -10.648 -21.688 1.043 1 97.06 102 LYS A C 1
ATOM 844 O O . LYS A 1 102 ? -10.594 -22.906 0.825 1 97.06 102 LYS A O 1
ATOM 849 N N . ARG A 1 103 ? -10.344 -20.812 0.155 1 97 103 ARG A N 1
ATOM 850 C CA . ARG A 1 103 ? -10.031 -21.141 -1.231 1 97 103 ARG A CA 1
ATOM 851 C C . ARG A 1 103 ? -8.719 -21.906 -1.325 1 97 103 ARG A C 1
ATOM 853 O O . ARG A 1 103 ? -8.523 -22.719 -2.24 1 97 103 ARG A O 1
ATOM 860 N N . ALA A 1 104 ? -7.859 -21.656 -0.42 1 97.88 104 ALA A N 1
ATOM 861 C CA . ALA A 1 104 ? -6.543 -22.281 -0.419 1 97.88 104 ALA A CA 1
ATOM 862 C C . ALA A 1 104 ? -6.656 -23.812 -0.368 1 97.88 104 ALA A C 1
ATOM 864 O O . ALA A 1 104 ? -5.836 -24.516 -0.953 1 97.88 104 ALA A O 1
ATOM 865 N N . GLY A 1 105 ? -7.672 -24.281 0.296 1 96.81 105 GLY A N 1
ATOM 866 C CA . GLY A 1 105 ? -7.875 -25.719 0.374 1 96.81 105 GLY A CA 1
ATOM 867 C C . GLY A 1 105 ? -8.102 -26.359 -0.98 1 96.81 105 GLY A C 1
ATOM 868 O O . GLY A 1 105 ? -7.758 -27.531 -1.185 1 96.81 105 GLY A O 1
ATOM 869 N N . LYS A 1 106 ? -8.602 -25.578 -1.825 1 96.25 106 LYS A N 1
ATOM 870 C CA . LYS A 1 106 ? -8.961 -26.078 -3.152 1 96.25 106 LYS A CA 1
ATOM 871 C C . LYS A 1 106 ? -7.742 -26.125 -4.07 1 96.25 106 LYS A C 1
ATOM 873 O O . LYS A 1 106 ? -7.609 -27.031 -4.891 1 96.25 106 LYS A O 1
ATOM 878 N N . TYR A 1 107 ? -6.777 -25.234 -3.924 1 97.69 107 TYR A N 1
ATOM 879 C CA . TYR A 1 107 ? -5.816 -25.047 -5.004 1 97.69 107 TYR A CA 1
ATOM 880 C C . TYR A 1 107 ? -4.395 -25.297 -4.516 1 97.69 107 TYR A C 1
ATOM 882 O O . TYR A 1 107 ? -3.52 -25.672 -5.297 1 97.69 107 TYR A O 1
ATOM 890 N N . LEU A 1 108 ? -4.062 -25.172 -3.219 1 97.88 108 LEU A N 1
ATOM 891 C CA . LEU A 1 108 ? -2.693 -25.25 -2.719 1 97.88 108 LEU A CA 1
ATOM 892 C C . LEU A 1 108 ? -2.145 -26.656 -2.855 1 97.88 108 LEU A C 1
ATOM 894 O O . LEU A 1 108 ? -0.959 -26.844 -3.143 1 97.88 108 LEU A O 1
ATOM 898 N N . PRO A 1 109 ? -3.004 -27.672 -2.648 1 97.5 109 PRO A N 1
ATOM 899 C CA . PRO A 1 109 ? -2.441 -29.016 -2.816 1 97.5 109 PRO A CA 1
ATOM 900 C C . PRO A 1 109 ? -1.799 -29.219 -4.188 1 97.5 109 PRO A C 1
ATOM 902 O O . PRO A 1 109 ? -0.713 -29.797 -4.281 1 97.5 109 PRO A O 1
ATOM 905 N N . THR A 1 110 ? -2.436 -28.719 -5.223 1 97.75 110 THR A N 1
ATOM 906 C CA . THR A 1 110 ? -1.886 -28.828 -6.57 1 97.75 110 THR A CA 1
ATOM 907 C C . THR A 1 110 ? -0.626 -27.984 -6.715 1 97.75 110 THR A C 1
ATOM 909 O O . THR A 1 110 ? 0.388 -28.453 -7.234 1 97.75 110 THR A O 1
ATOM 912 N N . ILE A 1 111 ? -0.641 -26.828 -6.242 1 98.75 111 ILE A N 1
ATOM 913 C CA . ILE A 1 111 ? 0.479 -25.906 -6.352 1 98.75 111 ILE A CA 1
ATOM 914 C C . ILE A 1 111 ? 1.679 -26.438 -5.578 1 98.75 111 ILE A C 1
ATOM 916 O O . ILE A 1 111 ? 2.789 -26.5 -6.109 1 98.75 111 ILE A O 1
ATOM 920 N N . GLU A 1 112 ? 1.438 -26.875 -4.355 1 98.75 112 GLU A N 1
ATOM 921 C CA . GLU A 1 112 ? 2.504 -27.391 -3.498 1 98.75 112 GLU A CA 1
ATOM 922 C C . GLU A 1 112 ? 3.15 -28.625 -4.098 1 98.75 112 GLU A C 1
ATOM 924 O O . GLU A 1 112 ? 4.371 -28.797 -4.043 1 98.75 112 GLU A O 1
ATOM 929 N N . ARG A 1 113 ? 2.311 -29.438 -4.652 1 98.62 113 ARG A N 1
ATOM 930 C CA . ARG A 1 113 ? 2.824 -30.656 -5.293 1 98.62 113 ARG A CA 1
ATOM 931 C C . ARG A 1 113 ? 3.775 -30.297 -6.434 1 98.62 113 ARG A C 1
ATOM 933 O O . ARG A 1 113 ? 4.883 -30.828 -6.512 1 98.62 113 ARG A O 1
ATOM 940 N N . ILE A 1 114 ? 3.387 -29.422 -7.238 1 98.81 114 ILE A N 1
ATOM 941 C CA . ILE A 1 114 ? 4.176 -29.094 -8.414 1 98.81 114 ILE A CA 1
ATOM 942 C C . ILE A 1 114 ? 5.449 -28.359 -7.992 1 98.81 114 ILE A C 1
ATOM 944 O O . ILE A 1 114 ? 6.527 -28.609 -8.531 1 98.81 114 ILE A O 1
ATOM 948 N N . LEU A 1 115 ? 5.34 -27.422 -7.027 1 98.88 115 LEU A N 1
ATOM 949 C CA . LEU A 1 115 ? 6.531 -26.766 -6.508 1 98.88 115 LEU A CA 1
ATOM 950 C C . LEU A 1 115 ? 7.551 -27.797 -6.016 1 98.88 115 LEU A C 1
ATOM 952 O O . LEU A 1 115 ? 8.734 -27.703 -6.348 1 98.88 115 LEU A O 1
ATOM 956 N N . ASN A 1 116 ? 7.066 -28.734 -5.289 1 98.81 116 ASN A N 1
ATOM 957 C CA . ASN A 1 116 ? 7.926 -29.781 -4.746 1 98.81 116 ASN A CA 1
ATOM 958 C C . ASN A 1 116 ? 8.562 -30.625 -5.855 1 98.81 116 ASN A C 1
ATOM 960 O O . ASN A 1 116 ? 9.773 -30.828 -5.855 1 98.81 116 ASN A O 1
ATOM 964 N N . GLU A 1 117 ? 7.773 -31.031 -6.793 1 98.75 117 GLU A N 1
ATOM 965 C CA . GLU A 1 117 ? 8.242 -31.844 -7.91 1 98.75 117 GLU A CA 1
ATOM 966 C C . GLU A 1 117 ? 9.312 -31.109 -8.719 1 98.75 117 GLU A C 1
ATOM 968 O O . GLU A 1 117 ? 10.219 -31.734 -9.266 1 98.75 117 GLU A O 1
ATOM 973 N N . GLN A 1 118 ? 9.211 -29.844 -8.734 1 98.56 118 GLN A N 1
ATOM 974 C CA . GLN A 1 118 ? 10.094 -29.047 -9.578 1 98.56 118 GLN A CA 1
ATOM 975 C C . GLN A 1 118 ? 11.258 -28.469 -8.766 1 98.56 118 GLN A C 1
ATOM 977 O O . GLN A 1 118 ? 12.078 -27.719 -9.297 1 98.56 118 GLN A O 1
ATOM 982 N N . GLY A 1 119 ? 11.273 -28.734 -7.527 1 98.38 119 GLY A N 1
ATOM 983 C CA . GLY A 1 119 ? 12.383 -28.297 -6.691 1 98.38 119 GLY A CA 1
ATOM 984 C C . GLY A 1 119 ? 12.344 -26.812 -6.371 1 98.38 119 GLY A C 1
ATOM 985 O O . GLY A 1 119 ? 13.391 -26.172 -6.23 1 98.38 119 GLY A O 1
ATOM 986 N N . VAL A 1 120 ? 11.227 -26.219 -6.355 1 98.88 120 VAL A N 1
ATOM 987 C CA . VAL A 1 120 ? 11.023 -24.828 -6.004 1 98.88 120 VAL A CA 1
ATOM 988 C C . VAL A 1 120 ? 10.539 -24.719 -4.559 1 98.88 120 VAL A C 1
ATOM 990 O O . VAL A 1 120 ? 9.703 -25.5 -4.117 1 98.88 120 VAL A O 1
ATOM 993 N N . PRO A 1 121 ? 11.109 -23.734 -3.783 1 98.88 121 PRO A N 1
ATOM 994 C CA . PRO A 1 121 ? 10.688 -23.609 -2.385 1 98.88 121 PRO A CA 1
ATOM 995 C C . PRO A 1 121 ? 9.18 -23.453 -2.232 1 98.88 121 PRO A C 1
ATOM 997 O O . PRO A 1 121 ? 8.547 -22.734 -3.008 1 98.88 121 PRO A O 1
ATOM 1000 N N . ASP A 1 122 ? 8.648 -24.047 -1.246 1 98.75 122 ASP A N 1
ATOM 1001 C CA . ASP A 1 122 ? 7.207 -24.094 -0.987 1 98.75 122 ASP A CA 1
ATOM 1002 C C . ASP A 1 122 ? 6.66 -22.688 -0.711 1 98.75 122 ASP A C 1
ATOM 1004 O O . ASP A 1 122 ? 5.488 -22.406 -0.978 1 98.75 122 ASP A O 1
ATOM 1008 N N . ASP A 1 123 ? 7.477 -21.797 -0.264 1 98.88 123 ASP A N 1
ATOM 1009 C CA . ASP A 1 123 ? 7.059 -20.438 0.087 1 98.88 123 ASP A CA 1
ATOM 1010 C C . ASP A 1 123 ? 6.492 -19.719 -1.126 1 98.88 123 ASP A C 1
ATOM 1012 O O . ASP A 1 123 ? 5.746 -18.734 -0.979 1 98.88 123 ASP A O 1
ATOM 1016 N N . PHE A 1 124 ? 6.746 -20.219 -2.297 1 98.88 124 PHE A N 1
ATOM 1017 C CA . PHE A 1 124 ? 6.27 -19.531 -3.494 1 98.88 124 PHE A CA 1
ATOM 1018 C C . PHE A 1 124 ? 4.77 -19.734 -3.676 1 98.88 124 PHE A C 1
ATOM 1020 O O . PHE A 1 124 ? 4.141 -19.062 -4.484 1 98.88 124 PHE A O 1
ATOM 1027 N N . LYS A 1 125 ? 4.172 -20.625 -2.871 1 98.88 125 LYS A N 1
ATOM 1028 C CA . LYS A 1 125 ? 2.715 -20.703 -2.867 1 98.88 125 LYS A CA 1
ATOM 1029 C C . LYS A 1 125 ? 2.094 -19.391 -2.42 1 98.88 125 LYS A C 1
ATOM 1031 O O . LYS A 1 125 ? 1.021 -19.016 -2.898 1 98.88 125 LYS A O 1
ATOM 1036 N N . TYR A 1 126 ? 2.82 -18.703 -1.522 1 98.88 126 TYR A N 1
ATOM 1037 C CA . TYR A 1 126 ? 2.326 -17.422 -1.036 1 98.88 126 TYR A CA 1
ATOM 1038 C C . TYR A 1 126 ? 2.477 -16.328 -2.1 1 98.88 126 TYR A C 1
ATOM 1040 O O . TYR A 1 126 ? 1.797 -15.305 -2.051 1 98.88 126 TYR A O 1
ATOM 1048 N N . LEU A 1 127 ? 3.387 -16.547 -3.059 1 98.75 127 LEU A N 1
ATOM 1049 C CA . LEU A 1 127 ? 3.48 -15.664 -4.215 1 98.75 127 LEU A CA 1
ATOM 1050 C C . LEU A 1 127 ? 2.215 -15.742 -5.062 1 98.75 127 LEU A C 1
ATOM 1052 O O . LEU A 1 127 ? 1.7 -14.711 -5.512 1 98.75 127 LEU A O 1
ATOM 1056 N N . ALA A 1 128 ? 1.713 -16.906 -5.227 1 98.56 128 ALA A N 1
ATOM 1057 C CA . ALA A 1 128 ? 0.464 -17.062 -5.965 1 98.56 128 ALA A CA 1
ATOM 1058 C C . ALA A 1 128 ? -0.665 -16.281 -5.312 1 98.56 128 ALA A C 1
ATOM 1060 O O . ALA A 1 128 ? -1.473 -15.648 -6.004 1 98.56 128 ALA A O 1
ATOM 1061 N N . MET A 1 129 ? -0.675 -16.328 -4 1 98.56 129 MET A N 1
ATOM 1062 C CA . MET A 1 129 ? -1.674 -15.57 -3.246 1 98.56 129 MET A CA 1
ATOM 1063 C C . MET A 1 129 ? -1.52 -14.07 -3.482 1 98.56 129 MET A C 1
ATOM 1065 O O . MET A 1 129 ? -2.51 -13.359 -3.662 1 98.56 129 MET A O 1
ATOM 1069 N N . ALA A 1 130 ? -0.326 -13.625 -3.475 1 98.12 130 ALA A N 1
ATOM 1070 C CA . ALA A 1 130 ? -0.054 -12.203 -3.686 1 98.12 130 ALA A CA 1
ATOM 1071 C C . ALA A 1 130 ? -0.439 -11.773 -5.098 1 98.12 130 ALA A C 1
ATOM 1073 O O . ALA A 1 130 ? -0.852 -10.633 -5.312 1 98.12 130 ALA A O 1
ATOM 1074 N N . GLU A 1 131 ? -0.378 -12.68 -6.051 1 98 131 GLU A N 1
ATOM 1075 C CA . GLU A 1 131 ? -0.633 -12.375 -7.457 1 98 131 GLU A CA 1
ATOM 1076 C C . GLU A 1 131 ? -2.129 -12.266 -7.734 1 98 131 GLU A C 1
ATOM 1078 O O . GLU A 1 131 ? -2.572 -11.359 -8.445 1 98 131 GLU A O 1
ATOM 1083 N N . SER A 1 132 ? -2.926 -13.18 -7.102 1 98.12 132 SER A N 1
ATOM 1084 C CA . SER A 1 132 ? -4.281 -13.281 -7.625 1 98.12 132 SER A CA 1
ATOM 1085 C C . SER A 1 132 ? -5.277 -13.617 -6.52 1 98.12 132 SER A C 1
ATOM 1087 O O . SER A 1 132 ? -6.48 -13.727 -6.773 1 98.12 132 SER A O 1
ATOM 1089 N N . GLY A 1 133 ? -4.766 -13.906 -5.312 1 97.88 133 GLY A N 1
ATOM 1090 C CA . GLY A 1 133 ? -5.668 -14.414 -4.289 1 97.88 133 GLY A CA 1
ATOM 1091 C C . GLY A 1 133 ? -6.219 -15.797 -4.609 1 97.88 133 GLY A C 1
ATOM 1092 O O . GLY A 1 133 ? -7.328 -16.141 -4.195 1 97.88 133 GLY A O 1
ATOM 1093 N N . LEU A 1 134 ? -5.457 -16.5 -5.457 1 98.19 134 LEU A N 1
ATOM 1094 C CA . LEU A 1 134 ? -5.844 -17.844 -5.887 1 98.19 134 LEU A CA 1
ATOM 1095 C C . LEU A 1 134 ? -7.164 -17.797 -6.645 1 98.19 134 LEU A C 1
ATOM 1097 O O . LEU A 1 134 ? -8.062 -18.609 -6.375 1 98.19 134 LEU A O 1
ATOM 1101 N N . MET A 1 135 ? -7.25 -16.812 -7.5 1 97.44 135 MET A N 1
ATOM 1102 C CA . MET A 1 135 ? -8.367 -16.656 -8.43 1 97.44 135 MET A CA 1
ATOM 1103 C C . MET A 1 135 ? -7.867 -16.375 -9.836 1 97.44 135 MET A C 1
ATOM 1105 O O . MET A 1 135 ? -6.742 -15.898 -10.023 1 97.44 135 MET A O 1
ATOM 1109 N N . ASN A 1 136 ? -8.672 -16.781 -10.766 1 97.56 136 ASN A N 1
ATOM 1110 C CA . ASN A 1 136 ? -8.383 -16.344 -12.125 1 97.56 136 ASN A CA 1
ATOM 1111 C C . ASN A 1 136 ? -8.758 -14.875 -12.32 1 97.56 136 ASN A C 1
ATOM 1113 O O . ASN A 1 136 ? -9.938 -14.539 -12.422 1 97.56 136 ASN A O 1
ATOM 1117 N N . VAL A 1 137 ? -7.766 -14.039 -12.438 1 97.12 137 VAL A N 1
ATOM 1118 C CA . VAL A 1 137 ? -7.996 -12.609 -12.578 1 97.12 137 VAL A CA 1
ATOM 1119 C C . VAL A 1 137 ? -7.242 -12.078 -13.797 1 97.12 137 VAL A C 1
ATOM 1121 O O . VAL A 1 137 ? -6.395 -12.766 -14.359 1 97.12 137 VAL A O 1
ATOM 1124 N N . VAL A 1 138 ? -7.672 -10.922 -14.227 1 97.12 138 VAL A N 1
ATOM 1125 C CA . VAL A 1 138 ? -7.016 -10.211 -15.32 1 97.12 138 VAL A CA 1
ATOM 1126 C C . VAL A 1 138 ? -6.555 -8.836 -14.836 1 97.12 138 VAL A C 1
ATOM 1128 O O . VAL A 1 138 ? -7.34 -8.078 -14.266 1 97.12 138 VAL A O 1
ATOM 1131 N N . SER A 1 139 ? -5.32 -8.578 -15.031 1 96.44 139 SER A N 1
ATOM 1132 C CA . SER A 1 139 ? -4.82 -7.25 -14.672 1 96.44 139 SER A CA 1
ATOM 1133 C C . SER A 1 139 ? -5.137 -6.23 -15.766 1 96.44 139 SER A C 1
ATOM 1135 O O . SER A 1 139 ? -5.398 -6.602 -16.906 1 96.44 139 SER A O 1
ATOM 1137 N N . PRO A 1 140 ? -5.121 -4.945 -15.43 1 93.25 140 PRO A N 1
ATOM 1138 C CA . PRO A 1 140 ? -5.316 -3.918 -16.453 1 93.25 140 PRO A CA 1
ATOM 1139 C C . PRO A 1 140 ? -4.305 -4.02 -17.594 1 93.25 140 PRO A C 1
ATOM 1141 O O . PRO A 1 140 ? -4.633 -3.717 -18.75 1 93.25 140 PRO A O 1
ATOM 1144 N N . ALA A 1 141 ? -3.1 -4.516 -17.312 1 94.81 141 ALA A N 1
ATOM 1145 C CA . ALA A 1 141 ? -2.043 -4.629 -18.312 1 94.81 141 ALA A CA 1
ATOM 1146 C C . ALA A 1 141 ? -2.191 -5.91 -19.125 1 94.81 141 ALA A C 1
ATOM 1148 O O . ALA A 1 141 ? -1.45 -6.137 -20.094 1 94.81 141 ALA A O 1
ATOM 1149 N N . GLY A 1 142 ? -3.029 -6.809 -18.641 1 97 142 GLY A N 1
ATOM 1150 C CA . GLY A 1 142 ? -3.334 -7.996 -19.422 1 97 142 GLY A CA 1
ATOM 1151 C C . GLY A 1 142 ? -2.736 -9.266 -18.844 1 97 142 GLY A C 1
ATOM 1152 O O . GLY A 1 142 ? -2.787 -10.328 -19.469 1 97 142 GLY A O 1
ATOM 1153 N N . ALA A 1 143 ? -2.127 -9.18 -17.703 1 98 143 ALA A N 1
ATOM 1154 C CA . ALA A 1 143 ? -1.707 -10.398 -17 1 98 143 ALA A CA 1
ATOM 1155 C C . ALA A 1 143 ? -2.912 -11.242 -16.594 1 98 143 ALA A C 1
ATOM 1157 O O . ALA A 1 143 ? -3.98 -10.703 -16.297 1 98 143 ALA A O 1
ATOM 1158 N N . ARG A 1 144 ? -2.754 -12.57 -16.609 1 98.44 144 ARG A N 1
ATOM 1159 C CA . ARG A 1 144 ? -3.941 -13.391 -16.391 1 98.44 144 ARG A CA 1
ATOM 1160 C C . ARG A 1 144 ? -3.619 -14.617 -15.547 1 98.44 144 ARG A C 1
ATOM 1162 O O . ARG A 1 144 ? -2.479 -15.086 -15.531 1 98.44 144 ARG A O 1
ATOM 1169 N N . GLY A 1 145 ? -4.707 -15.102 -14.883 1 98.38 145 GLY A N 1
ATOM 1170 C CA . GLY A 1 145 ? -4.645 -16.375 -14.18 1 98.38 145 GLY A CA 1
ATOM 1171 C C . GLY A 1 145 ? -4.113 -16.266 -12.766 1 98.38 145 GLY A C 1
ATOM 1172 O O . GLY A 1 145 ? -3.982 -15.156 -12.234 1 98.38 145 GLY A O 1
ATOM 1173 N N . PHE A 1 146 ? -3.795 -17.391 -12.18 1 98.44 146 PHE A N 1
ATOM 1174 C CA . PHE A 1 146 ? -3.336 -17.484 -10.797 1 98.44 146 PHE A CA 1
ATOM 1175 C C . PHE A 1 146 ? -1.973 -16.828 -10.633 1 98.44 146 PHE A C 1
ATOM 1177 O O . PHE A 1 146 ? -1.716 -16.156 -9.633 1 98.44 146 PHE A O 1
ATOM 1184 N N . TRP A 1 147 ? -1.182 -17 -11.688 1 98.81 147 TRP A N 1
ATOM 1185 C CA . TRP A 1 147 ? 0.218 -16.609 -11.57 1 98.81 147 TRP A CA 1
ATOM 1186 C C . TRP A 1 147 ? 0.477 -15.297 -12.312 1 98.81 147 TRP A C 1
ATOM 1188 O O . TRP A 1 147 ? 1.617 -14.828 -12.383 1 98.81 147 TRP A O 1
ATOM 1198 N N . GLN A 1 148 ? -0.522 -14.758 -12.969 1 98.5 148 GLN A N 1
ATOM 1199 C CA . GLN A 1 148 ? -0.519 -13.438 -13.578 1 98.5 148 GLN A CA 1
ATOM 1200 C C . GLN A 1 148 ? 0.607 -13.305 -14.602 1 98.5 148 GLN A C 1
ATOM 1202 O O . GLN A 1 148 ? 1.372 -12.336 -14.57 1 98.5 148 GLN A O 1
ATOM 1207 N N . PHE A 1 149 ? 0.647 -14.18 -15.523 1 98.38 149 PHE A N 1
ATOM 1208 C CA . PHE A 1 149 ? 1.584 -14.102 -16.641 1 98.38 149 PHE A CA 1
ATOM 1209 C C . PHE A 1 149 ? 1.12 -13.07 -17.656 1 98.38 149 PHE A C 1
ATOM 1211 O O . PHE A 1 149 ? -0.067 -13.008 -18 1 98.38 149 PHE A O 1
ATOM 1218 N N . MET A 1 150 ? 2.039 -12.312 -18.125 1 97.88 150 MET A N 1
ATOM 1219 C CA . MET A 1 150 ? 1.802 -11.578 -19.359 1 97.88 150 MET A CA 1
ATOM 1220 C C . MET A 1 150 ? 1.816 -12.516 -20.562 1 97.88 150 MET A C 1
ATOM 1222 O O . MET A 1 150 ? 2.488 -13.547 -20.547 1 97.88 150 MET A O 1
ATOM 1226 N N . PRO A 1 151 ? 1.156 -12.156 -21.609 1 97.5 151 PRO A N 1
ATOM 1227 C CA . PRO A 1 151 ? 1.068 -13.078 -22.75 1 97.5 151 PRO A CA 1
ATOM 1228 C C . PRO A 1 151 ? 2.436 -13.422 -23.328 1 97.5 151 PRO A C 1
ATOM 1230 O O . PRO A 1 151 ? 2.705 -14.586 -23.641 1 97.5 151 PRO A O 1
ATOM 1233 N N . ALA A 1 152 ? 3.273 -12.492 -23.516 1 96.81 152 ALA A N 1
ATOM 1234 C CA . ALA A 1 152 ? 4.582 -12.727 -24.109 1 96.81 152 ALA A CA 1
ATOM 1235 C C . ALA A 1 152 ? 5.422 -13.672 -23.266 1 96.81 152 ALA A C 1
ATOM 1237 O O . ALA A 1 152 ? 6.039 -14.609 -23.781 1 96.81 152 ALA A O 1
ATOM 1238 N N . THR A 1 153 ? 5.43 -13.477 -21.938 1 97.31 153 THR A N 1
ATOM 1239 C CA . THR A 1 153 ? 6.184 -14.336 -21.031 1 97.31 153 THR A CA 1
ATOM 1240 C C . THR A 1 153 ? 5.582 -15.734 -20.984 1 97.31 153 THR A C 1
ATOM 1242 O O . THR A 1 153 ? 6.309 -16.734 -20.906 1 97.31 153 THR A O 1
ATOM 1245 N N . ALA A 1 154 ? 4.297 -15.812 -21.016 1 98.44 154 ALA A N 1
ATOM 1246 C CA . ALA A 1 154 ? 3.623 -17.109 -21.031 1 98.44 154 ALA A CA 1
ATOM 1247 C C . ALA A 1 154 ? 4.102 -17.953 -22.219 1 98.44 154 ALA A C 1
ATOM 1249 O O . ALA A 1 154 ? 4.453 -19.125 -22.047 1 98.44 154 ALA A O 1
ATOM 1250 N N . LYS A 1 155 ? 4.156 -17.312 -23.328 1 98.25 155 LYS A N 1
ATOM 1251 C CA . LYS A 1 155 ? 4.594 -18.016 -24.531 1 98.25 155 LYS A CA 1
ATOM 1252 C C . LYS A 1 155 ? 6.059 -18.438 -24.422 1 98.25 155 LYS A C 1
ATOM 1254 O O . LYS A 1 155 ? 6.434 -19.516 -24.891 1 98.25 155 LYS A O 1
ATOM 1259 N N . GLU A 1 156 ? 6.809 -17.609 -23.844 1 97.56 156 GLU A N 1
ATOM 1260 C CA . GLU A 1 156 ? 8.219 -17.922 -23.609 1 97.56 156 GLU A CA 1
ATOM 1261 C C . GLU A 1 156 ? 8.375 -19.188 -22.781 1 97.56 156 GLU A C 1
ATOM 1263 O O . GLU A 1 156 ? 9.359 -19.922 -22.922 1 97.56 156 GLU A O 1
ATOM 1268 N N . TYR A 1 157 ? 7.422 -19.438 -21.984 1 98.12 157 TYR A N 1
ATOM 1269 C CA . TYR A 1 157 ? 7.5 -20.609 -21.125 1 98.12 157 TYR A CA 1
ATOM 1270 C C . TYR A 1 157 ? 6.504 -21.672 -21.562 1 98.12 157 TYR A C 1
ATOM 1272 O O . TYR A 1 157 ? 6 -22.438 -20.734 1 98.12 157 TYR A O 1
ATOM 1280 N N . ASN A 1 158 ? 6.098 -21.594 -22.781 1 97.69 158 ASN A N 1
ATOM 1281 C CA . ASN A 1 158 ? 5.434 -22.656 -23.547 1 97.69 158 ASN A CA 1
ATOM 1282 C C . ASN A 1 158 ? 3.977 -22.812 -23.125 1 97.69 158 ASN A C 1
ATOM 1284 O O . ASN A 1 158 ? 3.447 -23.922 -23.125 1 97.69 158 ASN A O 1
ATOM 1288 N N . LEU A 1 159 ? 3.441 -21.828 -22.672 1 98.75 159 LEU A N 1
ATOM 1289 C CA . LEU A 1 159 ? 1.992 -21.797 -22.5 1 98.75 159 LEU A CA 1
ATOM 1290 C C . LEU A 1 159 ? 1.301 -21.344 -23.781 1 98.75 159 LEU A C 1
ATOM 1292 O O . LEU A 1 159 ? 1.708 -20.344 -24.391 1 98.75 159 LEU A O 1
ATOM 1296 N N . GLU A 1 160 ? 0.308 -22.031 -24.109 1 98.38 160 GLU A N 1
ATOM 1297 C CA . GLU A 1 160 ? -0.475 -21.625 -25.266 1 98.38 160 GLU A CA 1
ATOM 1298 C C . GLU A 1 160 ? -1.38 -20.438 -24.938 1 98.38 160 GLU A C 1
ATOM 1300 O O . GLU A 1 160 ? -2.07 -20.438 -23.922 1 98.38 160 GLU A O 1
ATOM 1305 N N . VAL A 1 161 ? -1.327 -19.453 -25.797 1 98.44 161 VAL A N 1
ATOM 1306 C CA . VAL A 1 161 ? -2.205 -18.281 -25.703 1 98.44 161 VAL A CA 1
ATOM 1307 C C . VAL A 1 161 ? -2.779 -17.969 -27.094 1 98.44 161 VAL A C 1
ATOM 1309 O O . VAL A 1 161 ? -2.086 -17.422 -27.938 1 98.44 161 VAL A O 1
ATOM 1312 N N . SER A 1 162 ? -3.969 -18.312 -27.266 1 96.75 162 SER A N 1
ATOM 1313 C CA . SER A 1 162 ? -4.691 -18.109 -28.516 1 96.75 162 SER A CA 1
ATOM 1314 C C . SER A 1 162 ? -6.125 -17.656 -28.266 1 96.75 162 SER A C 1
ATOM 1316 O O . SER A 1 162 ? -6.496 -17.359 -27.125 1 96.75 162 SER A O 1
ATOM 1318 N N . ASN A 1 163 ? -6.859 -17.562 -29.359 1 95.88 163 ASN A N 1
ATOM 1319 C CA . ASN A 1 163 ? -8.25 -17.125 -29.234 1 95.88 163 ASN A CA 1
ATOM 1320 C C . ASN A 1 163 ? -9.102 -18.188 -28.531 1 95.88 163 ASN A C 1
ATOM 1322 O O . ASN A 1 163 ? -10.047 -17.844 -27.828 1 95.88 163 ASN A O 1
ATOM 1326 N N . ASP A 1 164 ? -8.727 -19.422 -28.734 1 97.06 164 ASP A N 1
ATOM 1327 C CA . ASP A 1 164 ? -9.531 -20.516 -28.203 1 97.06 164 ASP A CA 1
ATOM 1328 C C . ASP A 1 164 ? -8.984 -21 -26.859 1 97.06 164 ASP A C 1
ATOM 1330 O O . ASP A 1 164 ? -9.734 -21.5 -26.031 1 97.06 164 ASP A O 1
ATOM 1334 N N . VAL A 1 165 ? -7.699 -20.859 -26.766 1 98.31 165 VAL A N 1
ATOM 1335 C CA . VAL A 1 165 ? -7.012 -21.484 -25.641 1 98.31 165 VAL A CA 1
ATOM 1336 C C . VAL A 1 165 ? -6.102 -20.453 -24.953 1 98.31 165 VAL A C 1
ATOM 1338 O O . VAL A 1 165 ? -5.328 -19.766 -25.625 1 98.31 165 VAL A O 1
ATOM 1341 N N . ASP A 1 166 ? -6.184 -20.344 -23.672 1 98.81 166 ASP A N 1
ATOM 1342 C CA . ASP A 1 166 ? -5.27 -19.547 -22.859 1 98.81 166 ASP A CA 1
ATOM 1343 C C . ASP A 1 166 ? -4.816 -20.328 -21.625 1 98.81 166 ASP A C 1
ATOM 1345 O O . ASP A 1 166 ? -5.48 -20.297 -20.594 1 98.81 166 ASP A O 1
ATOM 1349 N N . GLU A 1 167 ? -3.691 -20.891 -21.703 1 98.81 167 GLU A N 1
ATOM 1350 C CA . GLU A 1 167 ? -3.207 -21.812 -20.672 1 98.81 167 GLU A CA 1
ATOM 1351 C C . GLU A 1 167 ? -2.705 -21.062 -19.453 1 98.81 167 GLU A C 1
ATOM 1353 O O . GLU A 1 167 ? -2.361 -21.672 -18.438 1 98.81 167 GLU A O 1
ATOM 1358 N N . ARG A 1 168 ? -2.734 -19.75 -19.484 1 98.69 168 ARG A N 1
ATOM 1359 C CA . ARG A 1 168 ? -2.486 -18.969 -18.281 1 98.69 168 ARG A CA 1
ATOM 1360 C C . ARG A 1 168 ? -3.559 -19.234 -17.219 1 98.69 168 ARG A C 1
ATOM 1362 O O . ARG A 1 168 ? -3.309 -19.094 -16.031 1 98.69 168 ARG A O 1
ATOM 1369 N N . TYR A 1 169 ? -4.648 -19.766 -17.703 1 98.75 169 TYR A N 1
ATOM 1370 C CA . TYR A 1 169 ? -5.766 -20.078 -16.812 1 98.75 169 TYR A CA 1
ATOM 1371 C C . TYR A 1 169 ? -5.738 -21.547 -16.391 1 98.75 169 TYR A C 1
ATOM 1373 O O . TYR A 1 169 ? -6.609 -22 -15.656 1 98.75 169 TYR A O 1
ATOM 1381 N N . HIS A 1 170 ? -4.805 -22.266 -16.938 1 98.5 170 HIS A N 1
ATOM 1382 C CA . HIS A 1 170 ? -4.629 -23.672 -16.562 1 98.5 170 HIS A CA 1
ATOM 1383 C C . HIS A 1 170 ? -3.742 -23.812 -15.328 1 98.5 170 HIS A C 1
ATOM 1385 O O . HIS A 1 170 ? -2.525 -23.625 -15.414 1 98.5 170 HIS A O 1
ATOM 1391 N N . LEU A 1 171 ? -4.254 -24.234 -14.258 1 97.94 171 LEU A N 1
ATOM 1392 C CA . LEU A 1 171 ? -3.572 -24.172 -12.969 1 97.94 171 LEU A CA 1
ATOM 1393 C C . LEU A 1 171 ? -2.27 -24.969 -13 1 97.94 171 LEU A C 1
ATOM 1395 O O . LEU A 1 171 ? -1.208 -24.438 -12.664 1 97.94 171 LEU A O 1
ATOM 1399 N N . GLU A 1 172 ? -2.32 -26.172 -13.453 1 98.12 172 GLU A N 1
ATOM 1400 C CA . GLU A 1 172 ? -1.137 -27.031 -13.422 1 98.12 172 GLU A CA 1
ATOM 1401 C C . GLU A 1 172 ? -0.078 -26.547 -14.406 1 98.12 172 GLU A C 1
ATOM 1403 O O . GLU A 1 172 ? 1.092 -26.391 -14.047 1 98.12 172 GLU A O 1
ATOM 1408 N N . LYS A 1 173 ? -0.521 -26.234 -15.594 1 98.69 173 LYS A N 1
ATOM 1409 C CA . LYS A 1 173 ? 0.438 -25.812 -16.609 1 98.69 173 LYS A CA 1
ATOM 1410 C C . LYS A 1 173 ? 1.07 -24.469 -16.266 1 98.69 173 LYS A C 1
ATOM 1412 O O . LYS A 1 173 ? 2.273 -24.281 -16.453 1 98.69 173 LYS A O 1
ATOM 1417 N N . SER A 1 174 ? 0.246 -23.562 -15.789 1 98.88 174 SER A N 1
ATOM 1418 C CA . SER A 1 174 ? 0.785 -22.266 -15.43 1 98.88 174 SER A CA 1
ATOM 1419 C C . SER A 1 174 ? 1.704 -22.359 -14.219 1 98.88 174 SER A C 1
ATOM 1421 O O . SER A 1 174 ? 2.68 -21.609 -14.109 1 98.88 174 SER A O 1
ATOM 1423 N N . THR A 1 175 ? 1.426 -23.266 -13.273 1 98.88 175 THR A N 1
ATOM 1424 C CA . THR A 1 175 ? 2.311 -23.484 -12.141 1 98.88 175 THR A CA 1
ATOM 1425 C C . THR A 1 175 ? 3.65 -24.047 -12.594 1 98.88 175 THR A C 1
ATOM 1427 O O . THR A 1 175 ? 4.707 -23.609 -12.133 1 98.88 175 THR A O 1
ATOM 1430 N N . GLU A 1 176 ? 3.607 -24.984 -13.523 1 98.88 176 GLU A N 1
ATOM 1431 C CA . GLU A 1 176 ? 4.84 -25.531 -14.078 1 98.88 176 GLU A CA 1
ATOM 1432 C C . GLU A 1 176 ? 5.66 -24.453 -14.781 1 98.88 176 GLU A C 1
ATOM 1434 O O . GLU A 1 176 ? 6.875 -24.375 -14.602 1 98.88 176 GLU A O 1
ATOM 1439 N N . ALA A 1 177 ? 4.957 -23.688 -15.531 1 98.81 177 ALA A N 1
ATOM 1440 C CA . ALA A 1 177 ? 5.629 -22.578 -16.219 1 98.81 177 ALA A CA 1
ATOM 1441 C C . ALA A 1 177 ? 6.262 -21.609 -15.219 1 98.81 177 ALA A C 1
ATOM 1443 O O . ALA A 1 177 ? 7.371 -21.125 -15.43 1 98.81 177 ALA A O 1
ATOM 1444 N N . THR A 1 178 ? 5.57 -21.297 -14.164 1 98.88 178 THR A N 1
ATOM 1445 C CA . THR A 1 178 ? 6.094 -20.422 -13.109 1 98.88 178 THR A CA 1
ATOM 1446 C C . THR A 1 178 ? 7.371 -21.016 -12.516 1 98.88 178 THR A C 1
ATOM 1448 O O . THR A 1 178 ? 8.352 -20.297 -12.32 1 98.88 178 THR A O 1
ATOM 1451 N N . CYS A 1 179 ? 7.34 -22.312 -12.281 1 98.88 179 CYS A N 1
ATOM 1452 C CA . CYS A 1 179 ? 8.531 -22.953 -11.734 1 98.88 179 CYS A CA 1
ATOM 1453 C C . CYS A 1 179 ? 9.727 -22.766 -12.664 1 98.88 179 CYS A C 1
ATOM 1455 O O . CYS A 1 179 ? 10.828 -22.484 -12.203 1 98.88 179 CYS A O 1
ATOM 1457 N N . LYS A 1 180 ? 9.5 -22.922 -13.922 1 98.62 180 LYS A N 1
ATOM 1458 C CA . LYS A 1 180 ? 10.57 -22.703 -14.883 1 98.62 180 LYS A CA 1
ATOM 1459 C C . LYS A 1 180 ? 11.094 -21.281 -14.828 1 98.62 180 LYS A C 1
ATOM 1461 O O . LYS A 1 180 ? 12.297 -21.047 -14.852 1 98.62 180 LYS A O 1
ATOM 1466 N N . TYR A 1 181 ? 10.172 -20.344 -14.766 1 98.19 181 TYR A N 1
ATOM 1467 C CA . TYR A 1 181 ? 10.547 -18.938 -14.633 1 98.19 181 TYR A CA 1
ATOM 1468 C C . TYR A 1 181 ? 11.391 -18.703 -13.391 1 98.19 181 TYR A C 1
ATOM 1470 O O . TYR A 1 181 ? 12.453 -18.078 -13.453 1 98.19 181 TYR A O 1
ATOM 1478 N N . LEU A 1 182 ? 10.93 -19.219 -12.25 1 98.81 182 LEU A N 1
ATOM 1479 C CA . LEU A 1 182 ? 11.602 -19.016 -10.969 1 98.81 182 LEU A CA 1
ATOM 1480 C C . LEU A 1 182 ? 13.008 -19.609 -10.992 1 98.81 182 LEU A C 1
ATOM 1482 O O . LEU A 1 182 ? 13.953 -18.984 -10.492 1 98.81 182 LEU A O 1
ATOM 1486 N N . LYS A 1 183 ? 13.125 -20.719 -11.578 1 98.69 183 LYS A N 1
ATOM 1487 C CA . LYS A 1 183 ? 14.438 -21.359 -11.672 1 98.69 183 LYS A CA 1
ATOM 1488 C C . LYS A 1 183 ? 15.375 -20.562 -12.57 1 98.69 183 LYS A C 1
ATOM 1490 O O . LYS A 1 183 ? 16.562 -20.438 -12.281 1 98.69 183 LYS A O 1
ATOM 1495 N N . SER A 1 184 ? 14.859 -20.047 -13.625 1 98.12 184 SER A N 1
ATOM 1496 C CA . SER A 1 184 ? 15.656 -19.188 -14.492 1 98.12 184 SER A CA 1
ATOM 1497 C C . SER A 1 184 ? 16.141 -17.953 -13.75 1 98.12 184 SER A C 1
ATOM 1499 O O . SER A 1 184 ? 17.297 -17.562 -13.859 1 98.12 184 SER A O 1
ATOM 1501 N N . ALA A 1 185 ? 15.25 -17.344 -13.047 1 98.5 185 ALA A N 1
ATOM 1502 C CA . ALA A 1 185 ? 15.602 -16.172 -12.258 1 98.5 185 ALA A CA 1
ATOM 1503 C C . ALA A 1 185 ? 16.625 -16.516 -11.188 1 98.5 185 ALA A C 1
ATOM 1505 O O . ALA A 1 185 ? 17.547 -15.734 -10.922 1 98.5 185 ALA A O 1
ATOM 1506 N N . PHE A 1 186 ? 16.453 -17.656 -10.586 1 98.69 186 PHE A N 1
ATOM 1507 C CA . PHE A 1 186 ? 17.406 -18.078 -9.562 1 98.69 186 PHE A CA 1
ATOM 1508 C C . PHE A 1 186 ? 18.797 -18.25 -10.156 1 98.69 186 PHE A C 1
ATOM 1510 O O . PHE A 1 186 ? 19.797 -17.906 -9.516 1 98.69 186 PHE A O 1
ATOM 1517 N N . ALA A 1 187 ? 18.859 -18.781 -11.297 1 98.44 187 ALA A N 1
ATOM 1518 C CA . ALA A 1 187 ? 20.156 -18.953 -11.969 1 98.44 187 ALA A CA 1
ATOM 1519 C C . ALA A 1 187 ? 20.844 -17.609 -12.172 1 98.44 187 ALA A C 1
ATOM 1521 O O . ALA A 1 187 ? 22.078 -17.531 -12.125 1 98.44 187 ALA A O 1
ATOM 1522 N N . LYS A 1 188 ? 20.094 -16.656 -12.312 1 97.94 188 LYS A N 1
ATOM 1523 C CA . LYS A 1 188 ? 20.641 -15.32 -12.578 1 97.94 188 LYS A CA 1
ATOM 1524 C C . LYS A 1 188 ? 21.031 -14.617 -11.289 1 97.94 188 LYS A C 1
ATOM 1526 O O . LYS A 1 188 ? 22.078 -13.977 -11.211 1 97.94 188 LYS A O 1
ATOM 1531 N N . PHE A 1 189 ? 20.203 -14.727 -10.297 1 98.31 189 PHE A N 1
ATOM 1532 C CA . PHE A 1 189 ? 20.359 -13.844 -9.148 1 98.31 189 PHE A CA 1
ATOM 1533 C C . PHE A 1 189 ? 20.969 -14.594 -7.969 1 98.31 189 PHE A C 1
ATOM 1535 O O . PHE A 1 189 ? 21.516 -13.984 -7.059 1 98.31 189 PHE A O 1
ATOM 1542 N N . GLY A 1 190 ? 20.688 -15.883 -7.828 1 98.06 190 GLY A N 1
ATOM 1543 C CA . GLY A 1 190 ? 21.359 -16.719 -6.852 1 98.06 190 GLY A CA 1
ATOM 1544 C C . GLY A 1 190 ? 20.672 -16.75 -5.504 1 98.06 190 GLY A C 1
ATOM 1545 O O . GLY A 1 190 ? 21.172 -17.344 -4.551 1 98.06 190 GLY A O 1
ATOM 1546 N N . ASN A 1 191 ? 19.562 -16.031 -5.375 1 98.12 191 ASN A N 1
ATOM 1547 C CA . ASN A 1 191 ? 18.781 -16.125 -4.145 1 98.12 191 ASN A CA 1
ATOM 1548 C C . ASN A 1 191 ? 17.297 -15.938 -4.414 1 98.12 191 ASN A C 1
ATOM 1550 O O . ASN A 1 191 ? 16.906 -15.297 -5.398 1 98.12 191 ASN A O 1
ATOM 1554 N N . TRP A 1 192 ? 16.484 -16.453 -3.557 1 98.81 192 TRP A N 1
ATOM 1555 C CA . TRP A 1 192 ? 15.047 -16.562 -3.783 1 98.81 192 TRP A CA 1
ATOM 1556 C C . TRP A 1 192 ? 14.359 -15.234 -3.508 1 98.81 192 TRP A C 1
ATOM 1558 O O . TRP A 1 192 ? 13.305 -14.938 -4.09 1 98.81 192 TRP A O 1
ATOM 1568 N N . THR A 1 193 ? 14.922 -14.43 -2.605 1 98.75 193 THR A N 1
ATOM 1569 C CA . THR A 1 193 ? 14.383 -13.102 -2.359 1 98.75 193 THR A CA 1
ATOM 1570 C C . THR A 1 193 ? 14.414 -12.258 -3.631 1 98.75 193 THR A C 1
ATOM 1572 O O . THR A 1 193 ? 13.406 -11.648 -4.004 1 98.75 193 THR A O 1
ATOM 1575 N N . ALA A 1 194 ? 15.531 -12.305 -4.277 1 98.62 194 ALA A N 1
ATOM 1576 C CA . ALA A 1 194 ? 15.68 -11.586 -5.543 1 98.62 194 ALA A CA 1
ATOM 1577 C C . ALA A 1 194 ? 14.734 -12.156 -6.605 1 98.62 194 ALA A C 1
ATOM 1579 O O . ALA A 1 194 ? 14.164 -11.406 -7.398 1 98.62 194 ALA A O 1
ATOM 1580 N N . VAL A 1 195 ? 14.586 -13.445 -6.602 1 98.81 195 VAL A N 1
ATOM 1581 C CA . VAL A 1 195 ? 13.703 -14.117 -7.547 1 98.81 195 VAL A CA 1
ATOM 1582 C C . VAL A 1 195 ? 12.266 -13.625 -7.352 1 98.81 195 VAL A C 1
ATOM 1584 O O . VAL A 1 195 ? 11.594 -13.25 -8.312 1 98.81 195 VAL A O 1
ATOM 1587 N N . ALA A 1 196 ? 11.82 -13.562 -6.125 1 98.69 196 ALA A N 1
ATOM 1588 C CA . ALA A 1 196 ? 10.469 -13.086 -5.836 1 98.69 196 ALA A CA 1
ATOM 1589 C C . ALA A 1 196 ? 10.289 -11.641 -6.285 1 98.69 196 ALA A C 1
ATOM 1591 O O . ALA A 1 196 ? 9.281 -11.297 -6.906 1 98.69 196 ALA A O 1
ATOM 1592 N N . ALA A 1 197 ? 11.273 -10.797 -5.945 1 98.44 197 ALA A N 1
ATOM 1593 C CA . ALA A 1 197 ? 11.203 -9.391 -6.352 1 98.44 197 ALA A CA 1
ATOM 1594 C C . ALA A 1 197 ? 11.156 -9.266 -7.871 1 98.44 197 ALA A C 1
ATOM 1596 O O . ALA A 1 197 ? 10.391 -8.461 -8.406 1 98.44 197 ALA A O 1
ATOM 1597 N N . SER A 1 198 ? 11.938 -10.07 -8.555 1 98.25 198 SER A N 1
ATOM 1598 C CA . SER A 1 198 ? 12.016 -9.992 -10.008 1 98.25 198 SER A CA 1
ATOM 1599 C C . SER A 1 198 ? 10.734 -10.492 -10.664 1 98.25 198 SER A C 1
ATOM 1601 O O . SER A 1 198 ? 10.453 -10.164 -11.812 1 98.25 198 SER A O 1
ATOM 1603 N N . TYR A 1 199 ? 10.023 -11.32 -9.914 1 98.19 199 TYR A N 1
ATOM 1604 C CA . TYR A 1 199 ? 8.75 -11.789 -10.453 1 98.19 199 TYR A CA 1
ATOM 1605 C C . TYR A 1 199 ? 7.801 -10.625 -10.703 1 98.19 199 TYR A C 1
ATOM 1607 O O . TYR A 1 199 ? 7.051 -10.625 -11.68 1 98.19 199 TYR A O 1
ATOM 1615 N N . ASN A 1 200 ? 7.844 -9.633 -9.898 1 96.94 200 ASN A N 1
ATOM 1616 C CA . ASN A 1 200 ? 6.953 -8.477 -9.969 1 96.94 200 ASN A CA 1
ATOM 1617 C C . ASN A 1 200 ? 7.449 -7.449 -10.977 1 96.94 200 ASN A C 1
ATOM 1619 O O . ASN A 1 200 ? 6.652 -6.859 -11.711 1 96.94 200 ASN A O 1
ATOM 1623 N N . MET A 1 201 ? 8.711 -7.207 -11.086 1 96.81 201 MET A N 1
ATOM 1624 C CA . MET A 1 201 ? 9.172 -6.109 -11.93 1 96.81 201 MET A CA 1
ATOM 1625 C C . MET A 1 201 ? 9.93 -6.633 -13.148 1 96.81 201 MET A C 1
ATOM 1627 O O . MET A 1 201 ? 10.336 -5.859 -14.016 1 96.81 201 MET A O 1
ATOM 1631 N N . GLY A 1 202 ? 10.164 -7.945 -13.242 1 96.25 202 GLY A N 1
ATOM 1632 C CA . GLY A 1 202 ? 10.898 -8.547 -14.344 1 96.25 202 GLY A CA 1
ATOM 1633 C C . GLY A 1 202 ? 12.367 -8.773 -14.023 1 96.25 202 GLY A C 1
ATOM 1634 O O . GLY A 1 202 ? 12.977 -7.988 -13.297 1 96.25 202 GLY A O 1
ATOM 1635 N N . ILE A 1 203 ? 12.898 -9.773 -14.594 1 97 203 ILE A N 1
ATOM 1636 C CA . ILE A 1 203 ? 14.289 -10.156 -14.359 1 97 203 ILE A CA 1
ATOM 1637 C C . ILE A 1 203 ? 15.219 -9.023 -14.781 1 97 203 ILE A C 1
ATOM 1639 O O . ILE A 1 203 ? 16.109 -8.625 -14.023 1 97 203 ILE A O 1
ATOM 1643 N N . ASN A 1 204 ? 14.969 -8.469 -15.93 1 96.81 204 ASN A N 1
ATOM 1644 C CA . ASN A 1 204 ? 15.82 -7.395 -16.422 1 96.81 204 ASN A CA 1
ATOM 1645 C C . ASN A 1 204 ? 15.672 -6.125 -15.594 1 96.81 204 ASN A C 1
ATOM 1647 O O . ASN A 1 204 ? 16.656 -5.449 -15.305 1 96.81 204 ASN A O 1
ATOM 1651 N N . GLY A 1 205 ? 14.453 -5.805 -15.312 1 97.31 205 GLY A N 1
ATOM 1652 C CA . GLY A 1 205 ? 14.211 -4.633 -14.484 1 97.31 205 GLY A CA 1
ATOM 1653 C C . GLY A 1 205 ? 14.906 -4.688 -13.141 1 97.31 205 GLY A C 1
ATOM 1654 O O . GLY A 1 205 ? 15.562 -3.725 -12.734 1 97.31 205 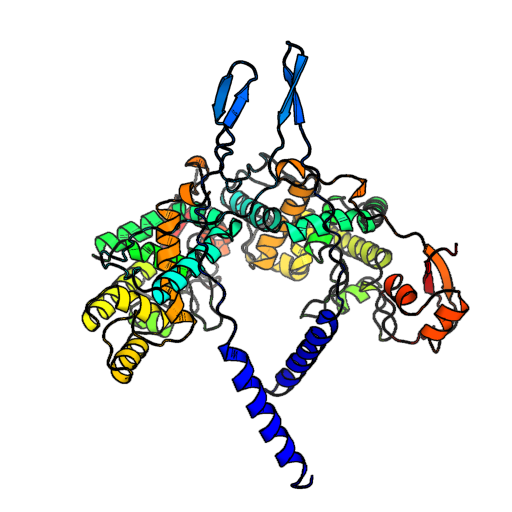GLY A O 1
ATOM 1655 N N . PHE A 1 206 ? 14.812 -5.758 -12.484 1 98.25 206 PHE A N 1
ATOM 1656 C CA . PHE A 1 206 ? 15.445 -5.93 -11.188 1 98.25 206 PHE A CA 1
ATOM 1657 C C . PHE A 1 206 ? 16.969 -5.883 -11.312 1 98.25 206 PHE A C 1
ATOM 1659 O O . PHE A 1 206 ? 17.641 -5.223 -10.523 1 98.25 206 PHE A O 1
ATOM 1666 N N . GLY A 1 207 ? 17.484 -6.594 -12.312 1 98.31 207 GLY A N 1
ATOM 1667 C CA . GLY A 1 207 ? 18.922 -6.562 -12.555 1 98.31 207 GLY A CA 1
ATOM 1668 C C . GLY A 1 207 ? 19.453 -5.16 -12.766 1 98.31 207 GLY A C 1
ATOM 1669 O O . GLY A 1 207 ? 20.516 -4.812 -12.242 1 98.31 207 GLY A O 1
ATOM 1670 N N . ARG A 1 208 ? 18.766 -4.395 -13.477 1 98.19 208 ARG A N 1
ATOM 1671 C CA . ARG A 1 208 ? 19.172 -3.018 -13.742 1 98.19 208 ARG A CA 1
ATOM 1672 C C . ARG A 1 208 ? 19.234 -2.213 -12.445 1 98.19 208 ARG A C 1
ATOM 1674 O O . ARG A 1 208 ? 20.156 -1.413 -12.258 1 98.19 208 ARG A O 1
ATOM 1681 N N . ARG A 1 209 ? 18.297 -2.412 -11.586 1 98.31 209 ARG A N 1
ATOM 1682 C CA . ARG A 1 209 ? 18.281 -1.686 -10.328 1 98.31 209 ARG A CA 1
ATOM 1683 C C . ARG A 1 209 ? 19.469 -2.08 -9.453 1 98.31 209 ARG A C 1
ATOM 1685 O O . ARG A 1 209 ? 20.047 -1.239 -8.758 1 98.31 209 ARG A O 1
ATOM 1692 N N . LEU A 1 210 ? 19.766 -3.4 -9.453 1 98.38 210 LEU A N 1
ATOM 1693 C CA . LEU A 1 210 ? 20.953 -3.869 -8.742 1 98.38 210 LEU A CA 1
ATOM 1694 C C . LEU A 1 210 ? 22.203 -3.135 -9.219 1 98.38 210 LEU A C 1
ATOM 1696 O O . LEU A 1 210 ? 22.984 -2.635 -8.406 1 98.38 210 LEU A O 1
ATOM 1700 N N . GLN A 1 211 ? 22.266 -3.025 -10.508 1 97.94 211 GLN A N 1
ATOM 1701 C CA . GLN A 1 211 ? 23.453 -2.424 -11.117 1 97.94 211 GLN A CA 1
ATOM 1702 C C . GLN A 1 211 ? 23.484 -0.917 -10.883 1 97.94 211 GLN A C 1
ATOM 1704 O O . GLN A 1 211 ? 24.516 -0.372 -10.461 1 97.94 211 GLN A O 1
ATOM 1709 N N . GLU A 1 212 ? 22.438 -0.262 -11.086 1 97.88 212 GLU A N 1
ATOM 1710 C CA . GLU A 1 212 ? 22.344 1.19 -10.969 1 97.88 212 GLU A CA 1
ATOM 1711 C C . GLU A 1 212 ? 22.656 1.653 -9.547 1 97.88 212 GLU A C 1
ATOM 1713 O O . GLU A 1 212 ? 23.25 2.711 -9.352 1 97.88 212 GLU A O 1
ATOM 1718 N N . GLN A 1 213 ? 22.219 0.888 -8.617 1 98.25 213 GLN A N 1
ATOM 1719 C CA . GLN A 1 213 ? 22.328 1.319 -7.227 1 98.25 213 GLN A CA 1
ATOM 1720 C C . GLN A 1 213 ? 23.547 0.682 -6.555 1 98.25 213 GLN A C 1
ATOM 1722 O O . GLN A 1 213 ? 23.828 0.954 -5.383 1 98.25 213 GLN A O 1
ATOM 1727 N N . ARG A 1 214 ? 24.188 -0.188 -7.293 1 97.38 214 ARG A N 1
ATOM 1728 C CA . ARG A 1 214 ? 25.391 -0.855 -6.816 1 97.38 214 ARG A CA 1
ATOM 1729 C C . ARG A 1 214 ? 25.141 -1.604 -5.516 1 97.38 214 ARG A C 1
ATOM 1731 O O . ARG A 1 214 ? 25.875 -1.443 -4.539 1 97.38 214 ARG A O 1
ATOM 1738 N N . GLN A 1 215 ? 24.016 -2.344 -5.504 1 97.62 215 GLN A N 1
ATOM 1739 C CA . GLN A 1 215 ? 23.609 -3.158 -4.367 1 97.62 215 GLN A CA 1
ATOM 1740 C C . GLN A 1 215 ? 23.266 -4.578 -4.801 1 97.62 215 GLN A C 1
ATOM 1742 O O . GLN A 1 215 ? 22.875 -4.805 -5.945 1 97.62 215 GLN A O 1
ATOM 1747 N N . ALA A 1 216 ? 23.406 -5.5 -3.889 1 96.62 216 ALA A N 1
ATOM 1748 C CA . ALA A 1 216 ? 23.156 -6.898 -4.215 1 96.62 216 ALA A CA 1
ATOM 1749 C C . ALA A 1 216 ? 21.891 -7.402 -3.518 1 96.62 216 ALA A C 1
ATOM 1751 O O . ALA A 1 216 ? 21.344 -8.445 -3.885 1 96.62 216 ALA A O 1
ATOM 1752 N N . SER A 1 217 ? 21.484 -6.668 -2.484 1 97.31 217 SER A N 1
ATOM 1753 C CA . SER A 1 217 ? 20.375 -7.148 -1.663 1 97.31 217 SER A CA 1
ATOM 1754 C C . SER A 1 217 ? 19.094 -6.383 -1.964 1 97.31 217 SER A C 1
ATOM 1756 O O . SER A 1 217 ? 19.094 -5.152 -2.061 1 97.31 217 SER A O 1
ATOM 1758 N N . TYR A 1 218 ? 18.031 -7.145 -2.107 1 98.5 218 TYR A N 1
ATOM 1759 C CA . TYR A 1 218 ? 16.703 -6.578 -2.254 1 98.5 218 TYR A CA 1
ATOM 1760 C C . TYR A 1 218 ? 16.422 -5.539 -1.172 1 98.5 218 TYR A C 1
ATOM 1762 O O . TYR A 1 218 ? 15.852 -4.48 -1.448 1 98.5 218 TYR A O 1
ATOM 1770 N N . TYR A 1 219 ? 16.844 -5.781 -0.002 1 98.31 219 TYR A N 1
ATOM 1771 C CA . TYR A 1 219 ? 16.5 -4.969 1.161 1 98.31 219 TYR A CA 1
ATOM 1772 C C . TYR A 1 219 ? 17.219 -3.629 1.123 1 98.31 219 TYR A C 1
ATOM 1774 O O . TYR A 1 219 ? 16.844 -2.693 1.833 1 98.31 219 TYR A O 1
ATOM 1782 N N . ASP A 1 220 ? 18.219 -3.516 0.253 1 97.81 220 ASP A N 1
ATOM 1783 C CA . ASP A 1 220 ? 19.031 -2.297 0.172 1 97.81 220 ASP A CA 1
ATOM 1784 C C . ASP A 1 220 ? 18.703 -1.51 -1.096 1 97.81 220 ASP A C 1
ATOM 1786 O O . ASP A 1 220 ? 19.375 -0.528 -1.413 1 97.81 220 ASP A O 1
ATOM 1790 N N . LEU A 1 221 ? 17.703 -1.925 -1.788 1 98.38 221 LEU A N 1
ATOM 1791 C CA . LEU A 1 221 ? 17.359 -1.282 -3.053 1 98.38 221 LEU A CA 1
ATOM 1792 C C . LEU A 1 221 ? 16.188 -0.32 -2.871 1 98.38 221 LEU A C 1
ATOM 1794 O O . LEU A 1 221 ? 15.227 -0.625 -2.158 1 98.38 221 LEU A O 1
ATOM 1798 N N . LEU A 1 222 ? 16.359 0.82 -3.436 1 97.94 222 LEU A N 1
ATOM 1799 C CA . LEU A 1 222 ? 15.203 1.682 -3.668 1 97.94 222 LEU A CA 1
ATOM 1800 C C . LEU A 1 222 ? 14.43 1.23 -4.902 1 97.94 222 LEU A C 1
ATOM 1802 O O . LEU A 1 222 ? 14.914 1.354 -6.027 1 97.94 222 LEU A O 1
ATOM 1806 N N . LEU A 1 223 ? 13.258 0.731 -4.676 1 97.81 223 LEU A N 1
ATOM 1807 C CA . LEU A 1 223 ? 12.406 0.216 -5.746 1 97.81 223 LEU A CA 1
ATOM 1808 C C . LEU A 1 223 ? 11.078 0.955 -5.793 1 97.81 223 LEU A C 1
ATOM 1810 O O . LEU A 1 223 ? 10.781 1.76 -4.906 1 97.81 223 LEU A O 1
ATOM 1814 N N . ASN A 1 224 ? 10.359 0.773 -6.855 1 94.88 224 ASN A N 1
ATOM 1815 C CA . ASN A 1 224 ? 9.008 1.317 -6.891 1 94.88 224 ASN A CA 1
ATOM 1816 C C . ASN A 1 224 ? 8.141 0.734 -5.777 1 94.88 224 ASN A C 1
ATOM 1818 O O . ASN A 1 224 ? 8.469 -0.309 -5.211 1 94.88 224 ASN A O 1
ATOM 1822 N N . ASP A 1 225 ? 7.09 1.378 -5.492 1 93.31 225 ASP A N 1
ATOM 1823 C CA . ASP A 1 225 ? 6.246 1.026 -4.352 1 93.31 225 ASP A CA 1
ATOM 1824 C C . ASP A 1 225 ? 5.773 -0.423 -4.445 1 93.31 225 ASP A C 1
ATOM 1826 O O . ASP A 1 225 ? 5.855 -1.172 -3.471 1 93.31 225 ASP A O 1
ATOM 1830 N N . GLU A 1 226 ? 5.32 -0.804 -5.645 1 94.81 226 GLU A N 1
ATOM 1831 C CA . GLU A 1 226 ? 4.766 -2.141 -5.824 1 94.81 226 GLU A CA 1
ATOM 1832 C C . GLU A 1 226 ? 5.801 -3.217 -5.504 1 94.81 226 GLU A C 1
ATOM 1834 O O . GLU A 1 226 ? 5.562 -4.082 -4.66 1 94.81 226 GLU A O 1
ATOM 1839 N N . THR A 1 227 ? 6.992 -3.1 -6.062 1 97.44 227 THR A N 1
ATOM 1840 C CA . THR A 1 227 ? 8.016 -4.117 -5.867 1 97.44 227 THR A CA 1
ATOM 1841 C C . THR A 1 227 ? 8.586 -4.043 -4.453 1 97.44 227 THR A C 1
ATOM 1843 O O . THR A 1 227 ? 8.898 -5.074 -3.85 1 97.44 227 THR A O 1
ATOM 1846 N N . SER A 1 228 ? 8.68 -2.875 -4.004 1 97.62 228 SER A N 1
ATOM 1847 C CA . SER A 1 228 ? 9.219 -2.676 -2.666 1 97.62 228 SER A CA 1
ATOM 1848 C C . SER A 1 228 ? 8.367 -3.371 -1.613 1 97.62 228 SER A C 1
ATOM 1850 O O . SER A 1 228 ? 8.875 -3.811 -0.581 1 97.62 228 SER A O 1
ATOM 1852 N N . ARG A 1 229 ? 7.09 -3.494 -1.874 1 97.44 229 ARG A N 1
ATOM 1853 C CA . ARG A 1 229 ? 6.156 -4.062 -0.909 1 97.44 229 ARG A CA 1
ATOM 1854 C C . ARG A 1 229 ? 5.879 -5.527 -1.213 1 97.44 229 ARG A C 1
ATOM 1856 O O . ARG A 1 229 ? 5.316 -6.246 -0.381 1 97.44 229 ARG A O 1
ATOM 1863 N N . TYR A 1 230 ? 6.25 -5.965 -2.32 1 97.81 230 TYR A N 1
ATOM 1864 C CA . TYR A 1 230 ? 5.797 -7.23 -2.885 1 97.81 230 TYR A CA 1
ATOM 1865 C C . TYR A 1 230 ? 6.223 -8.398 -2.006 1 97.81 230 TYR A C 1
ATOM 1867 O O . TYR A 1 230 ? 5.395 -9.227 -1.62 1 97.81 230 TYR A O 1
ATOM 1875 N N . LEU A 1 231 ? 7.508 -8.469 -1.695 1 98.62 231 LEU A N 1
ATOM 1876 C CA . LEU A 1 231 ? 8.008 -9.555 -0.853 1 98.62 231 LEU A CA 1
ATOM 1877 C C . LEU A 1 231 ? 7.328 -9.531 0.513 1 98.62 231 LEU A C 1
ATOM 1879 O O . LEU A 1 231 ? 7.02 -10.586 1.071 1 98.62 231 LEU A O 1
ATOM 1883 N N . PHE A 1 232 ? 7.117 -8.414 1.005 1 98.75 232 PHE A N 1
ATOM 1884 C CA . PHE A 1 232 ? 6.551 -8.297 2.344 1 98.75 232 PHE A CA 1
ATOM 1885 C C . PHE A 1 232 ? 5.086 -8.719 2.352 1 98.75 232 PHE A C 1
ATOM 1887 O O . PHE A 1 232 ? 4.602 -9.266 3.344 1 98.75 232 PHE A O 1
ATOM 1894 N N . ARG A 1 233 ? 4.418 -8.477 1.273 1 98.62 233 ARG A N 1
ATOM 1895 C CA . ARG A 1 233 ? 3.07 -9.023 1.145 1 98.62 233 ARG A CA 1
ATOM 1896 C C . ARG A 1 233 ? 3.094 -10.547 1.177 1 98.62 233 ARG A C 1
ATOM 1898 O O . ARG A 1 233 ? 2.293 -11.172 1.877 1 98.62 233 ARG A O 1
ATOM 1905 N N . ILE A 1 234 ? 4.016 -11.125 0.445 1 98.81 234 ILE A N 1
ATOM 1906 C CA . ILE A 1 234 ? 4.203 -12.57 0.432 1 98.81 234 ILE A CA 1
ATOM 1907 C C . ILE A 1 234 ? 4.488 -13.07 1.848 1 98.81 234 ILE A C 1
ATOM 1909 O O . ILE A 1 234 ? 3.893 -14.047 2.303 1 98.81 234 ILE A O 1
ATOM 1913 N N . LEU A 1 235 ? 5.344 -12.375 2.549 1 98.88 235 LEU A N 1
ATOM 1914 C CA . LEU A 1 235 ? 5.734 -12.742 3.906 1 98.88 235 LEU A CA 1
ATOM 1915 C C . LEU A 1 235 ? 4.555 -12.602 4.863 1 98.88 235 LEU A C 1
ATOM 1917 O O . LEU A 1 235 ? 4.414 -13.398 5.797 1 98.88 235 LEU A O 1
ATOM 1921 N N . ALA A 1 236 ? 3.756 -11.562 4.637 1 98.81 236 ALA A N 1
ATOM 1922 C CA . ALA A 1 236 ? 2.568 -11.398 5.473 1 98.81 236 ALA A CA 1
ATOM 1923 C C . ALA A 1 236 ? 1.611 -12.57 5.305 1 98.81 236 ALA A C 1
ATOM 1925 O O . ALA A 1 236 ? 1.084 -13.102 6.289 1 98.81 236 ALA A O 1
ATOM 1926 N N . PHE A 1 237 ? 1.396 -12.977 4.047 1 98.75 237 PHE A N 1
ATOM 1927 C CA . PHE A 1 237 ? 0.572 -14.148 3.801 1 98.75 237 PHE A CA 1
ATOM 1928 C C . PHE A 1 237 ? 1.148 -15.375 4.504 1 98.75 237 PHE A C 1
ATOM 1930 O O . PHE A 1 237 ? 0.425 -16.109 5.184 1 98.75 237 PHE A O 1
ATOM 1937 N N . LYS A 1 238 ? 2.41 -15.555 4.371 1 98.81 238 LYS A N 1
ATOM 1938 C CA . LYS A 1 238 ? 3.076 -16.688 5.016 1 98.81 238 LYS A CA 1
ATOM 1939 C C . LYS A 1 238 ? 2.852 -16.672 6.523 1 98.81 238 LYS A C 1
ATOM 1941 O O . LYS A 1 238 ? 2.412 -17.656 7.102 1 98.81 238 LYS A O 1
ATOM 1946 N N . GLU A 1 239 ? 3.146 -15.555 7.129 1 98.75 239 GLU A N 1
ATOM 1947 C CA . GLU A 1 239 ? 3.039 -15.43 8.578 1 98.75 239 GLU A CA 1
ATOM 1948 C C . GLU A 1 239 ? 1.611 -15.688 9.047 1 98.75 239 GLU A C 1
ATOM 1950 O O . GLU A 1 239 ? 1.395 -16.453 10 1 98.75 239 GLU A O 1
ATOM 1955 N N . ILE A 1 240 ? 0.643 -15.094 8.398 1 98.56 240 ILE A N 1
ATOM 1956 C CA . ILE A 1 240 ? -0.752 -15.203 8.812 1 98.56 240 ILE A CA 1
ATOM 1957 C C . ILE A 1 240 ? -1.255 -16.625 8.57 1 98.56 240 ILE A C 1
ATOM 1959 O O . ILE A 1 240 ? -1.938 -17.203 9.422 1 98.56 240 ILE A O 1
ATOM 1963 N N . PHE A 1 241 ? -0.879 -17.219 7.406 1 98.44 241 PHE A N 1
ATOM 1964 C CA . PHE A 1 241 ? -1.315 -18.562 7.078 1 98.44 241 PHE A CA 1
ATOM 1965 C C . PHE A 1 241 ? -0.706 -19.578 8.039 1 98.44 241 PHE A C 1
ATOM 1967 O O . PHE A 1 241 ? -1.346 -20.578 8.391 1 98.44 241 PHE A O 1
ATOM 1974 N N . GLU A 1 242 ? 0.477 -19.328 8.438 1 98.06 242 GLU A N 1
ATOM 1975 C CA . GLU A 1 242 ? 1.162 -20.281 9.305 1 98.06 242 GLU A CA 1
ATOM 1976 C C . GLU A 1 242 ? 0.797 -20.062 10.766 1 98.06 242 GLU A C 1
ATOM 1978 O O . GLU A 1 242 ? 1.035 -20.922 11.609 1 98.06 242 GLU A O 1
ATOM 1983 N N . ASN A 1 243 ? 0.261 -18.875 11.07 1 97.81 243 ASN A N 1
ATOM 1984 C CA . ASN A 1 243 ? -0.162 -18.531 12.422 1 97.81 243 ASN A CA 1
ATOM 1985 C C . ASN A 1 243 ? -1.551 -17.906 12.43 1 97.81 243 ASN A C 1
ATOM 1987 O O . ASN A 1 243 ? -1.74 -16.812 12.977 1 97.81 243 ASN A O 1
ATOM 1991 N N . PRO A 1 244 ? -2.533 -18.625 11.922 1 97.25 244 PRO A N 1
ATOM 1992 C CA . PRO A 1 244 ? -3.846 -18 11.742 1 97.25 244 PRO A CA 1
ATOM 1993 C C . PRO A 1 244 ? -4.492 -17.594 13.062 1 97.25 244 PRO A C 1
ATOM 1995 O O . PRO A 1 244 ? -5.129 -16.531 13.141 1 97.25 244 PRO A O 1
ATOM 1998 N N . VAL A 1 245 ? -4.363 -18.312 14.148 1 95.75 245 VAL A N 1
ATOM 1999 C CA . VAL A 1 245 ? -4.988 -18.031 15.43 1 95.75 245 VAL A CA 1
ATOM 2000 C C . VAL A 1 245 ? -4.418 -16.734 16.016 1 95.75 245 VAL A C 1
ATOM 2002 O O . VAL A 1 245 ? -5.156 -15.914 16.562 1 95.75 245 VAL A O 1
ATOM 2005 N N . LYS A 1 246 ? -3.117 -16.547 15.828 1 96.06 246 LYS A N 1
ATOM 2006 C CA . LYS A 1 246 ? -2.451 -15.336 16.297 1 96.06 246 LYS A CA 1
ATOM 2007 C C . LYS A 1 246 ? -3.109 -14.086 15.727 1 96.06 246 LYS A C 1
ATOM 2009 O O . LYS A 1 246 ? -3.172 -13.047 16.391 1 96.06 246 LYS A O 1
ATOM 2014 N N . TYR A 1 247 ? -3.648 -14.242 14.594 1 96.44 247 TYR A N 1
ATOM 2015 C CA . TYR A 1 247 ? -4.184 -13.078 13.891 1 96.44 247 TYR A CA 1
ATOM 2016 C C . TYR A 1 247 ? -5.707 -13.109 13.867 1 96.44 247 TYR A C 1
ATOM 2018 O O . TYR A 1 247 ? -6.336 -12.328 13.148 1 96.44 247 TYR A O 1
ATOM 2026 N N . GLY A 1 248 ? -6.266 -14.078 14.547 1 93.75 248 GLY A N 1
ATOM 2027 C CA . GLY A 1 248 ? -7.703 -14.062 14.781 1 93.75 248 GLY A CA 1
ATOM 2028 C C . GLY A 1 248 ? -8.477 -14.891 13.766 1 93.75 248 GLY A C 1
ATOM 2029 O O . GLY A 1 248 ? -9.695 -14.758 13.656 1 93.75 248 GLY A O 1
ATOM 2030 N N . PHE A 1 249 ? -7.766 -15.68 13.047 1 95.31 249 PHE A N 1
ATOM 2031 C CA . PHE A 1 249 ? -8.43 -16.531 12.062 1 95.31 249 PHE A CA 1
ATOM 2032 C C . PHE A 1 249 ? -8.484 -17.969 12.547 1 95.31 249 PHE A C 1
ATOM 2034 O O . PHE A 1 249 ? -7.504 -18.703 12.43 1 95.31 249 PHE A O 1
ATOM 2041 N N . GLU A 1 250 ? -9.57 -18.359 13.016 1 94 250 GLU A N 1
ATOM 2042 C CA . GLU A 1 250 ? -9.734 -19.703 13.57 1 94 250 GLU A CA 1
ATOM 2043 C C . GLU A 1 250 ? -10.719 -20.531 12.742 1 94 250 GLU A C 1
ATOM 2045 O O . GLU A 1 250 ? -11.773 -20.938 13.234 1 94 250 GLU A O 1
ATOM 2050 N N . LEU A 1 251 ? -10.328 -20.812 11.594 1 93.94 251 LEU A N 1
ATOM 2051 C CA . LEU A 1 251 ? -11.164 -21.594 10.695 1 93.94 251 LEU A CA 1
ATOM 2052 C C . LEU A 1 251 ? -11.078 -23.078 11.047 1 93.94 251 LEU A C 1
ATOM 2054 O O . LEU A 1 251 ? -9.992 -23.594 11.352 1 93.94 251 LEU A O 1
ATOM 2058 N N . LYS A 1 252 ? -12.203 -23.703 11 1 92.88 252 LYS A N 1
ATOM 2059 C CA . LYS A 1 252 ? -12.25 -25.156 11.148 1 92.88 252 LYS A CA 1
ATOM 2060 C C . LYS A 1 252 ? -12.031 -25.859 9.812 1 92.88 252 LYS A C 1
ATOM 2062 O O . LYS A 1 252 ? -12.242 -25.266 8.75 1 92.88 252 LYS A O 1
ATOM 2067 N N . GLU A 1 253 ? -11.633 -27.078 9.906 1 92.06 253 GLU A N 1
ATOM 2068 C CA . GLU A 1 253 ? -11.344 -27.859 8.711 1 92.06 253 GLU A CA 1
ATOM 2069 C C . GLU A 1 253 ? -12.547 -27.922 7.773 1 92.06 253 GLU A C 1
ATOM 2071 O O . GLU A 1 253 ? -12.398 -27.828 6.555 1 92.06 253 GLU A O 1
ATOM 2076 N N . LYS A 1 254 ? -13.68 -28 8.32 1 93.75 254 LYS A N 1
ATOM 2077 C CA . LYS A 1 254 ? -14.898 -28.141 7.535 1 93.75 254 LYS A CA 1
ATOM 2078 C C . LYS A 1 254 ? -15.219 -26.859 6.766 1 93.75 254 LYS A C 1
ATOM 2080 O O . LYS A 1 254 ? -16.047 -26.875 5.848 1 93.75 254 LYS A O 1
ATOM 2085 N N . GLU A 1 255 ? -14.633 -25.797 7.215 1 94.06 255 GLU A N 1
ATOM 2086 C CA . GLU A 1 255 ? -14.891 -24.5 6.582 1 94.06 255 GLU A CA 1
ATOM 2087 C C . GLU A 1 255 ? -14 -24.297 5.367 1 94.06 255 GLU A C 1
ATOM 2089 O O . GLU A 1 255 ? -14.234 -23.391 4.562 1 94.06 255 GLU A O 1
ATOM 2094 N N . ILE A 1 256 ? -13.016 -25.109 5.23 1 95.88 256 ILE A N 1
ATOM 2095 C CA . ILE A 1 256 ? -12.055 -25 4.137 1 95.88 256 ILE A CA 1
ATOM 2096 C C . ILE A 1 256 ? -12.609 -25.703 2.898 1 95.88 256 ILE A C 1
ATOM 2098 O O . ILE A 1 256 ? -13.133 -26.828 2.988 1 95.88 256 ILE A O 1
ATOM 2102 N N . TYR A 1 257 ? -12.547 -25.016 1.794 1 96 257 TYR A N 1
ATOM 2103 C CA . TYR A 1 257 ? -13.039 -25.609 0.554 1 96 257 TYR A CA 1
ATOM 2104 C C . TYR A 1 257 ? -12.195 -26.812 0.146 1 96 257 TYR A C 1
ATOM 2106 O O . TYR A 1 257 ? -10.984 -26.812 0.348 1 96 257 TYR A O 1
ATOM 2114 N N . GLN A 1 258 ? -12.844 -27.734 -0.471 1 93.75 258 GLN A N 1
ATOM 2115 C CA . GLN A 1 258 ? -12.18 -28.969 -0.899 1 93.75 258 GLN A CA 1
ATOM 2116 C C . GLN A 1 258 ? -11.938 -28.953 -2.406 1 93.75 258 GLN A C 1
ATOM 2118 O O . GLN A 1 258 ? -12.711 -28.375 -3.162 1 93.75 258 GLN A O 1
ATOM 2123 N N . PRO A 1 259 ? -10.891 -29.641 -2.773 1 91.5 259 PRO A N 1
ATOM 2124 C CA . PRO A 1 259 ? -10.656 -29.766 -4.215 1 91.5 259 PRO A CA 1
ATOM 2125 C C . PRO A 1 259 ? -11.797 -30.484 -4.934 1 91.5 259 PRO A C 1
ATOM 2127 O O . PRO A 1 259 ? -12.398 -31.406 -4.379 1 91.5 259 PRO A O 1
ATOM 2130 N N . ALA A 1 260 ? -12.016 -30.047 -6.133 1 84.06 260 ALA A N 1
ATOM 2131 C CA . ALA A 1 260 ? -13.047 -30.703 -6.941 1 84.06 260 ALA A CA 1
ATOM 2132 C C . ALA A 1 260 ? -12.578 -32.062 -7.426 1 84.06 260 ALA A C 1
ATOM 2134 O O . ALA A 1 260 ? -11.391 -32.281 -7.645 1 84.06 260 ALA A O 1
ATOM 2135 N N . VAL A 1 261 ? -13.578 -32.906 -7.523 1 90.5 261 VAL A N 1
ATOM 2136 C CA . VAL A 1 261 ? -13.32 -34.188 -8.133 1 90.5 261 VAL A CA 1
ATOM 2137 C C . VAL A 1 261 ? -13.82 -34.188 -9.578 1 90.5 261 VAL A C 1
ATOM 2139 O O . VAL A 1 261 ? -14.969 -33.844 -9.844 1 90.5 261 VAL A O 1
ATOM 2142 N N . TYR A 1 262 ? -12.906 -34.469 -10.445 1 93.5 262 TYR A N 1
ATOM 2143 C CA . TYR A 1 262 ? -13.289 -34.406 -11.852 1 93.5 262 TYR A CA 1
ATOM 2144 C C . TYR A 1 262 ? -12.852 -35.656 -12.602 1 93.5 262 TYR A C 1
ATOM 2146 O O . TYR A 1 262 ? -12.039 -36.438 -12.102 1 93.5 262 TYR A O 1
ATOM 2154 N N . ARG A 1 263 ? -13.516 -35.938 -13.672 1 95.62 263 ARG A N 1
ATOM 2155 C CA . ARG A 1 263 ? -13.039 -36.875 -14.672 1 95.62 263 ARG A CA 1
ATOM 2156 C C . ARG A 1 263 ? -12.375 -36.156 -15.836 1 95.62 263 ARG A C 1
ATOM 2158 O O . ARG A 1 263 ? -12.695 -35 -16.125 1 95.62 263 ARG A O 1
ATOM 2165 N N . GLU A 1 264 ? -11.477 -36.938 -16.484 1 96.94 264 GLU A N 1
ATOM 2166 C CA . GLU A 1 264 ? -10.703 -36.344 -17.578 1 96.94 264 GLU A CA 1
ATOM 2167 C C . GLU A 1 264 ? -11.039 -37 -18.906 1 96.94 264 GLU A C 1
ATOM 2169 O O . GLU A 1 264 ? -11.195 -38.219 -18.984 1 96.94 264 GLU A O 1
ATOM 2174 N N . LEU A 1 265 ? -11.234 -36.156 -19.875 1 97.19 265 LEU A N 1
ATOM 2175 C CA . LEU A 1 265 ? -11.5 -36.594 -21.234 1 97.19 265 LEU A CA 1
ATOM 2176 C C . LEU A 1 265 ? -10.469 -36.031 -22.203 1 97.19 265 LEU A C 1
ATOM 2178 O O . LEU A 1 265 ? -10.102 -34.875 -22.109 1 97.19 265 LEU A O 1
ATOM 2182 N N . ILE A 1 266 ? -10.016 -36.906 -23.078 1 97.62 266 ILE A N 1
ATOM 2183 C CA . ILE A 1 266 ? -9.07 -36.469 -24.094 1 97.62 266 ILE A CA 1
ATOM 2184 C C . ILE A 1 266 ? -9.812 -36.094 -25.375 1 97.62 266 ILE A C 1
ATOM 2186 O O . ILE A 1 266 ? -10.648 -36.875 -25.859 1 97.62 266 ILE A O 1
ATOM 2190 N N . ILE A 1 267 ? -9.484 -34.906 -25.859 1 96.44 267 ILE A N 1
ATOM 2191 C CA . ILE A 1 267 ? -10.07 -34.438 -27.109 1 96.44 267 ILE A CA 1
ATOM 2192 C C . ILE A 1 267 ? -8.984 -34.312 -28.172 1 96.44 267 ILE A C 1
ATOM 2194 O O . ILE A 1 267 ? -7.941 -33.688 -27.938 1 96.44 267 ILE A O 1
ATOM 2198 N N . ASP A 1 268 ? -9.281 -34.969 -29.281 1 96.5 268 ASP A N 1
ATOM 2199 C CA . ASP A 1 268 ? -8.281 -34.938 -30.344 1 96.5 268 ASP A CA 1
ATOM 2200 C C . ASP A 1 268 ? -8.859 -34.375 -31.641 1 96.5 268 ASP A C 1
ATOM 2202 O O . ASP A 1 268 ? -8.227 -34.469 -32.688 1 96.5 268 ASP A O 1
ATOM 2206 N N . SER A 1 269 ? -10.109 -34 -31.594 1 96.69 269 SER A N 1
ATOM 2207 C CA . SER A 1 269 ? -10.75 -33.375 -32.75 1 96.69 269 SER A CA 1
ATOM 2208 C C . SER A 1 269 ? -11.469 -32.062 -32.344 1 96.69 269 SER A C 1
ATOM 2210 O O . SER A 1 269 ? -11.859 -31.906 -31.172 1 96.69 269 SER A O 1
ATOM 2212 N N . SER A 1 270 ? -11.648 -31.234 -33.312 1 98 270 SER A N 1
ATOM 2213 C CA . SER A 1 270 ? -12.258 -29.938 -33.062 1 98 270 SER A CA 1
ATOM 2214 C C . SER A 1 270 ? -13.703 -30.078 -32.594 1 98 270 SER A C 1
ATOM 2216 O O . SER A 1 270 ? -14.383 -31.031 -32.969 1 98 270 SER A O 1
ATOM 2218 N N . VAL A 1 271 ? -14.031 -29.156 -31.766 1 97.94 271 VAL A N 1
ATOM 2219 C CA . VAL A 1 271 ? -15.391 -29.062 -31.234 1 97.94 271 VAL A CA 1
ATOM 2220 C C . VAL A 1 271 ? -16.031 -27.75 -31.688 1 97.94 271 VAL A C 1
ATOM 2222 O O . VAL A 1 271 ? -15.586 -26.672 -31.281 1 97.94 271 VAL A O 1
ATOM 2225 N N . ASP A 1 272 ? -17.141 -27.812 -32.344 1 97.44 272 ASP A N 1
ATOM 2226 C CA . ASP A 1 272 ? -17.75 -26.625 -32.938 1 97.44 272 ASP A CA 1
ATOM 2227 C C . ASP A 1 272 ? -18.562 -25.859 -31.875 1 97.44 272 ASP A C 1
ATOM 2229 O O . ASP A 1 272 ? -18.688 -24.641 -31.953 1 97.44 272 ASP A O 1
ATOM 2233 N N . ASN A 1 273 ? -19.172 -26.594 -31.031 1 98.44 273 ASN A N 1
ATOM 2234 C CA . ASN A 1 273 ? -20.016 -26.031 -30 1 98.44 273 ASN A CA 1
ATOM 2235 C C . ASN A 1 273 ? -19.797 -26.703 -28.656 1 98.44 273 ASN A C 1
ATOM 2237 O O . ASN A 1 273 ? -20.297 -27.797 -28.406 1 98.44 273 ASN A O 1
ATOM 2241 N N . LEU A 1 274 ? -19.234 -25.969 -27.812 1 98.5 274 LEU A N 1
ATOM 2242 C CA . LEU A 1 274 ? -18.812 -26.531 -26.531 1 98.5 274 LEU A CA 1
ATOM 2243 C C . LEU A 1 274 ? -20.016 -26.797 -25.641 1 98.5 274 LEU A C 1
ATOM 2245 O O . LEU A 1 274 ? -20 -27.703 -24.812 1 98.5 274 LEU A O 1
ATOM 2249 N N . ALA A 1 275 ? -21.016 -25.984 -25.781 1 98.62 275 ALA A N 1
ATOM 2250 C CA . ALA A 1 275 ? -22.234 -26.234 -25.016 1 98.62 275 ALA A CA 1
ATOM 2251 C C . ALA A 1 275 ? -22.844 -27.594 -25.375 1 98.62 275 ALA A C 1
ATOM 2253 O O . ALA A 1 275 ? -23.172 -28.391 -24.5 1 98.62 275 ALA A O 1
ATOM 2254 N N . ASN A 1 276 ? -22.938 -27.812 -26.672 1 98.44 276 ASN A N 1
ATOM 2255 C CA . ASN A 1 276 ? -23.438 -29.094 -27.141 1 98.44 276 ASN A CA 1
ATOM 2256 C C . ASN A 1 276 ? -22.547 -30.25 -26.703 1 98.44 276 ASN A C 1
ATOM 2258 O O . ASN A 1 276 ? -23.031 -31.297 -26.297 1 98.44 276 ASN A O 1
ATOM 2262 N N . TRP A 1 277 ? -21.297 -30.062 -26.859 1 98.31 277 TRP A N 1
ATOM 2263 C CA . TRP A 1 277 ? -20.312 -31.078 -26.469 1 98.31 277 TRP A CA 1
ATOM 2264 C C . TRP A 1 277 ? -20.453 -31.453 -25 1 98.31 277 TRP A C 1
ATOM 2266 O O . TRP A 1 277 ? -20.422 -32.625 -24.641 1 98.31 277 TRP A O 1
ATOM 2276 N N . ALA A 1 278 ? -20.609 -30.453 -24.141 1 98.25 278 ALA A N 1
ATOM 2277 C CA . ALA A 1 278 ? -20.766 -30.672 -22.703 1 98.25 278 ALA A CA 1
ATOM 2278 C C . ALA A 1 278 ? -22.016 -31.516 -22.406 1 98.25 278 ALA A C 1
ATOM 2280 O O . ALA A 1 278 ? -21.953 -32.438 -21.594 1 98.25 278 ALA A O 1
ATOM 2281 N N . ILE A 1 279 ? -23.078 -31.188 -23.094 1 98 279 ILE A N 1
ATOM 2282 C CA . ILE A 1 279 ? -24.328 -31.906 -22.906 1 98 279 ILE A CA 1
ATOM 2283 C C . ILE A 1 279 ? -24.141 -33.375 -23.312 1 98 279 ILE A C 1
ATOM 2285 O O . ILE A 1 279 ? -24.578 -34.281 -22.594 1 98 279 ILE A O 1
ATOM 2289 N N . GLN A 1 280 ? -23.469 -33.625 -24.375 1 97.31 280 GLN A N 1
ATOM 2290 C CA . GLN A 1 280 ? -23.219 -34.969 -24.859 1 97.31 280 GLN A CA 1
ATOM 2291 C C . GLN A 1 280 ? -22.391 -35.781 -23.875 1 97.31 280 GLN A C 1
ATOM 2293 O O . GLN A 1 280 ? -22.359 -37 -23.938 1 97.31 280 GLN A O 1
ATOM 2298 N N . HIS A 1 281 ? -21.703 -35.125 -23.125 1 97.19 281 HIS A N 1
ATOM 2299 C CA . HIS A 1 281 ? -20.844 -35.781 -22.156 1 97.19 281 HIS A CA 1
ATOM 2300 C C . HIS A 1 281 ? -21.391 -35.625 -20.734 1 97.19 281 HIS A C 1
ATOM 2302 O O . HIS A 1 281 ? -20.609 -35.562 -19.781 1 97.19 281 HIS A O 1
ATOM 2308 N N . ASN A 1 282 ? -22.609 -35.375 -20.594 1 96.44 282 ASN A N 1
ATOM 2309 C CA . ASN A 1 282 ? -23.375 -35.375 -19.359 1 96.44 282 ASN A CA 1
ATOM 2310 C C . ASN A 1 282 ? -22.938 -34.219 -18.438 1 96.44 282 ASN A C 1
ATOM 2312 O O . ASN A 1 282 ? -22.734 -34.406 -17.234 1 96.44 282 ASN A O 1
ATOM 2316 N N . SER A 1 283 ? -22.703 -33.125 -18.906 1 97.06 283 SER A N 1
ATOM 2317 C CA . SER A 1 283 ? -22.375 -31.891 -18.203 1 97.06 283 SER A CA 1
ATOM 2318 C C . SER A 1 283 ? -23.047 -30.688 -18.844 1 97.06 283 SER A C 1
ATOM 2320 O O . SER A 1 283 ? -24.078 -30.812 -19.516 1 97.06 283 SER A O 1
ATOM 2322 N N . ASN A 1 284 ? -22.75 -29.469 -18.484 1 97 284 ASN A N 1
ATOM 2323 C CA . ASN A 1 284 ? -23.25 -28.25 -19.109 1 97 284 ASN A CA 1
ATOM 2324 C C . ASN A 1 284 ? -22.125 -27.25 -19.344 1 97 284 ASN A C 1
ATOM 2326 O O . ASN A 1 284 ? -20.984 -27.469 -18.938 1 97 284 ASN A O 1
ATOM 2330 N N . TYR A 1 285 ? -22.438 -26.203 -20.078 1 98.19 285 TYR A N 1
ATOM 2331 C CA . TYR A 1 285 ? -21.438 -25.234 -20.516 1 98.19 285 TYR A CA 1
ATOM 2332 C C . TYR A 1 285 ? -20.75 -24.594 -19.312 1 98.19 285 TYR A C 1
ATOM 2334 O O . TYR A 1 285 ? -19.516 -24.453 -19.312 1 98.19 285 TYR A O 1
ATOM 2342 N N . LYS A 1 286 ? -21.5 -24.234 -18.266 1 97.62 286 LYS A N 1
ATOM 2343 C CA . LYS A 1 286 ? -20.938 -23.594 -17.078 1 97.62 286 LYS A CA 1
ATOM 2344 C C . LYS A 1 286 ? -19.938 -24.516 -16.391 1 97.62 286 LYS A C 1
ATOM 2346 O O . LYS A 1 286 ? -18.828 -24.109 -16.078 1 97.62 286 LYS A O 1
ATOM 2351 N N . GLU A 1 287 ? -20.297 -25.75 -16.203 1 96.06 287 GLU A N 1
ATOM 2352 C CA . GLU A 1 287 ? -19.422 -26.719 -15.562 1 96.06 287 GLU A CA 1
ATOM 2353 C C . GLU A 1 287 ? -18.156 -26.953 -16.391 1 96.06 287 GLU A C 1
ATOM 2355 O O . GLU A 1 287 ? -17.062 -27.047 -15.828 1 96.06 287 GLU A O 1
ATOM 2360 N N . LEU A 1 288 ? -18.375 -27.078 -17.688 1 98 288 LEU A N 1
ATOM 2361 C CA . LEU A 1 288 ? -17.234 -27.25 -18.578 1 98 288 LEU A CA 1
ATOM 2362 C C . LEU A 1 288 ? -16.234 -26.109 -18.438 1 98 288 LEU A C 1
ATOM 2364 O O . LEU A 1 288 ? -15.047 -26.344 -18.234 1 98 288 LEU A O 1
ATOM 2368 N N . LYS A 1 289 ? -16.719 -24.875 -18.469 1 97.81 289 LYS A N 1
ATOM 2369 C CA . LYS A 1 289 ? -15.852 -23.703 -18.453 1 97.81 289 LYS A CA 1
ATOM 2370 C C . LYS A 1 289 ? -15.227 -23.5 -17.078 1 97.81 289 LYS A C 1
ATOM 2372 O O . LYS A 1 289 ? -14.055 -23.125 -16.969 1 97.81 289 LYS A O 1
ATOM 2377 N N . ASN A 1 290 ? -15.969 -23.75 -16.047 1 95.44 290 ASN A N 1
ATOM 2378 C CA . ASN A 1 290 ? -15.461 -23.594 -14.68 1 95.44 290 ASN A CA 1
ATOM 2379 C C . ASN A 1 290 ? -14.305 -24.547 -14.406 1 95.44 290 ASN A C 1
ATOM 2381 O O . ASN A 1 290 ? -13.352 -24.188 -13.711 1 95.44 290 ASN A O 1
ATOM 2385 N N . ASN A 1 291 ? -14.398 -25.719 -14.961 1 96.44 291 ASN A N 1
ATOM 2386 C CA . ASN A 1 291 ? -13.367 -26.734 -14.711 1 96.44 291 ASN A CA 1
ATOM 2387 C C . ASN A 1 291 ? -12.234 -26.625 -15.727 1 96.44 291 ASN A C 1
ATOM 2389 O O . ASN A 1 291 ? -11.18 -27.25 -15.547 1 96.44 291 ASN A O 1
ATOM 2393 N N . ASN A 1 292 ? -12.516 -25.891 -16.766 1 98.19 292 ASN A N 1
ATOM 2394 C CA . ASN A 1 292 ? -11.516 -25.656 -17.812 1 98.19 292 ASN A CA 1
ATOM 2395 C C . ASN A 1 292 ? -11.461 -24.188 -18.203 1 98.19 292 ASN A C 1
ATOM 2397 O O . ASN A 1 292 ? -11.711 -23.844 -19.359 1 98.19 292 ASN A O 1
ATOM 2401 N N . PRO A 1 293 ? -10.984 -23.359 -17.266 1 98.06 293 PRO A N 1
ATOM 2402 C CA . PRO A 1 293 ? -11.047 -21.922 -17.531 1 98.06 293 PRO A CA 1
ATOM 2403 C C . PRO A 1 293 ? -10.133 -21.484 -18.672 1 98.06 293 PRO A C 1
ATOM 2405 O O . PRO A 1 293 ? -10.234 -20.359 -19.156 1 98.06 293 PRO A O 1
ATOM 2408 N N . TRP A 1 294 ? -9.273 -22.312 -19.125 1 98.62 294 TRP A N 1
ATOM 2409 C CA . TRP A 1 294 ? -8.367 -22.016 -20.234 1 98.62 294 TRP A CA 1
ATOM 2410 C C . TRP A 1 294 ? -9.102 -22.062 -21.562 1 98.62 294 TRP A C 1
ATOM 2412 O O . TRP A 1 294 ? -8.57 -21.625 -22.594 1 98.62 294 TRP A O 1
ATOM 2422 N N . LEU A 1 295 ? -10.273 -22.609 -21.562 1 98.56 295 LEU A N 1
ATOM 2423 C CA . LEU A 1 295 ? -11.141 -22.531 -22.734 1 98.56 295 LEU A CA 1
ATOM 2424 C C . LEU A 1 295 ? -11.734 -21.141 -22.875 1 98.56 295 LEU A C 1
ATOM 2426 O O . LEU A 1 295 ? -12.586 -20.734 -22.078 1 98.56 295 LEU A O 1
ATOM 2430 N N . ARG A 1 296 ? -11.398 -20.469 -24 1 97.5 296 ARG A N 1
ATOM 2431 C CA . ARG A 1 296 ? -11.742 -19.047 -24.047 1 97.5 296 ARG A CA 1
ATOM 2432 C C . ARG A 1 296 ? -12.891 -18.797 -25.016 1 97.5 296 ARG A C 1
ATOM 2434 O O . ARG A 1 296 ? -13.594 -17.797 -24.906 1 97.5 296 ARG A O 1
ATOM 2441 N N . SER A 1 297 ? -13.102 -19.703 -25.922 1 97.12 297 SER A N 1
ATOM 2442 C CA . SER A 1 297 ? -14.156 -19.562 -26.922 1 97.12 297 SER A CA 1
ATOM 2443 C C . SER A 1 297 ? -15.273 -20.578 -26.688 1 97.12 297 SER A C 1
ATOM 2445 O O . SER A 1 297 ? -15.195 -21.391 -25.781 1 97.12 297 SER A O 1
ATOM 2447 N N . SER A 1 298 ? -16.344 -20.344 -27.516 1 98 298 SER A N 1
ATOM 2448 C CA . SER A 1 298 ? -17.453 -21.281 -27.438 1 98 298 SER A CA 1
ATOM 2449 C C . SER A 1 298 ? -17.188 -22.531 -28.266 1 98 298 SER A C 1
ATOM 2451 O O . SER A 1 298 ? -17.953 -23.484 -28.25 1 98 298 SER A O 1
ATOM 2453 N N . SER A 1 299 ? -16.109 -22.5 -28.953 1 98.12 299 SER A N 1
ATOM 2454 C CA . SER A 1 299 ? -15.617 -23.625 -29.734 1 98.12 299 SER A CA 1
ATOM 2455 C C . SER A 1 299 ? -14.148 -23.906 -29.453 1 98.12 299 SER A C 1
ATOM 2457 O O . SER A 1 299 ? -13.492 -23.125 -28.75 1 98.12 299 SER A O 1
ATOM 2459 N N . LEU A 1 300 ? -13.656 -25.062 -29.859 1 98.38 300 LEU A N 1
ATOM 2460 C CA . LEU A 1 300 ? -12.258 -25.438 -29.703 1 98.38 300 LEU A CA 1
ATOM 2461 C C . LEU A 1 300 ? -11.703 -26.016 -31.016 1 98.38 300 LEU A C 1
ATOM 2463 O O . LEU A 1 300 ? -12.133 -27.078 -31.453 1 98.38 300 LEU A O 1
ATOM 2467 N N . ASN A 1 301 ? -10.82 -25.203 -31.562 1 97.31 301 ASN A N 1
ATOM 2468 C CA . ASN A 1 301 ? -10.109 -25.703 -32.75 1 97.31 301 ASN A CA 1
ATOM 2469 C C . ASN A 1 301 ? -8.906 -26.562 -32.344 1 97.31 301 ASN A C 1
ATOM 2471 O O . ASN A 1 301 ? -7.98 -26.062 -31.688 1 97.31 301 ASN A O 1
ATOM 2475 N N . VAL A 1 302 ? -8.898 -27.844 -32.688 1 97.31 302 VAL A N 1
ATOM 2476 C CA . VAL A 1 302 ? -7.809 -28.75 -32.375 1 97.31 302 VAL A CA 1
ATOM 2477 C C . VAL A 1 302 ? -7.012 -29.078 -33.625 1 97.31 302 VAL A C 1
ATOM 2479 O O . VAL A 1 302 ? -7.516 -29.75 -34.531 1 97.31 302 VAL A O 1
ATOM 2482 N N . LYS A 1 303 ? -5.82 -28.625 -33.688 1 95.19 303 LYS A N 1
ATOM 2483 C CA . LYS A 1 303 ? -4.953 -28.906 -34.844 1 95.19 303 LYS A CA 1
ATOM 2484 C C . LYS A 1 303 ? -4.645 -30.391 -34.938 1 95.19 303 LYS A C 1
ATOM 2486 O O . LYS A 1 303 ? -4.664 -31.109 -33.938 1 95.19 303 LYS A O 1
ATOM 2491 N N . ARG A 1 304 ? -4.258 -30.734 -36.156 1 94.94 304 ARG A N 1
ATOM 2492 C CA . ARG A 1 304 ? -3.928 -32.125 -36.375 1 94.94 304 ARG A CA 1
ATOM 2493 C C . ARG A 1 304 ? -2.766 -32.594 -35.5 1 94.94 304 ARG A C 1
ATOM 2495 O O . ARG A 1 304 ? -1.745 -31.891 -35.438 1 94.94 304 ARG A O 1
ATOM 2502 N N . GLY A 1 305 ? -3.016 -33.688 -34.812 1 94.94 305 GLY A N 1
ATOM 2503 C CA . GLY A 1 305 ? -1.959 -34.25 -34 1 94.94 305 GLY A CA 1
ATOM 2504 C C . GLY A 1 305 ? -1.955 -33.719 -32.594 1 94.94 305 GLY A C 1
ATOM 2505 O O . GLY A 1 305 ? -1.232 -34.219 -31.719 1 94.94 305 GLY A O 1
ATOM 2506 N N . LYS A 1 306 ? -2.719 -32.719 -32.312 1 96.25 306 LYS A N 1
ATOM 2507 C CA . LYS A 1 306 ? -2.785 -32.125 -30.969 1 96.25 306 LYS A CA 1
ATOM 2508 C C . LYS A 1 306 ? -3.955 -32.719 -30.172 1 96.25 306 LYS A C 1
ATOM 2510 O O . LYS A 1 306 ? -4.957 -33.125 -30.766 1 96.25 306 LYS A O 1
ATOM 2515 N N . THR A 1 307 ? -3.766 -32.75 -28.844 1 97.69 307 THR A N 1
ATOM 2516 C CA . THR A 1 307 ? -4.836 -33.188 -27.953 1 97.69 307 THR A CA 1
ATOM 2517 C C . THR A 1 307 ? -4.969 -32.219 -26.766 1 97.69 307 THR A C 1
ATOM 2519 O O . THR A 1 307 ? -4.016 -31.531 -26.422 1 97.69 307 THR A O 1
ATOM 2522 N N . TYR A 1 308 ? -6.113 -32.156 -26.297 1 98.12 308 TYR A N 1
ATOM 2523 C CA . TYR A 1 308 ? -6.367 -31.469 -25.031 1 98.12 308 TYR A CA 1
ATOM 2524 C C . TYR A 1 308 ? -7.035 -32.406 -24.016 1 98.12 308 TYR A C 1
ATOM 2526 O O . TYR A 1 308 ? -7.738 -33.344 -24.406 1 98.12 308 TYR A O 1
ATOM 2534 N N . THR A 1 309 ? -6.719 -32.188 -22.797 1 97.94 309 THR A N 1
ATOM 2535 C CA . THR A 1 309 ? -7.426 -32.875 -21.719 1 97.94 309 THR A CA 1
ATOM 2536 C C . THR A 1 309 ? -8.477 -31.953 -21.094 1 97.94 309 THR A C 1
ATOM 2538 O O . THR A 1 309 ? -8.148 -30.875 -20.625 1 97.94 309 THR A O 1
ATOM 2541 N N . ILE A 1 310 ? -9.695 -32.406 -21.078 1 98.19 310 ILE A N 1
ATOM 2542 C CA . ILE A 1 310 ? -10.805 -31.625 -20.531 1 98.19 310 ILE A CA 1
ATOM 2543 C C . ILE A 1 310 ? -11.281 -32.281 -19.219 1 98.19 310 ILE A C 1
ATOM 2545 O O . ILE A 1 310 ? -11.391 -33.5 -19.125 1 98.19 310 ILE A O 1
ATOM 2549 N N . ARG A 1 311 ? -11.57 -31.438 -18.281 1 97.31 311 ARG A N 1
ATOM 2550 C CA . ARG A 1 311 ? -12.062 -31.891 -16.984 1 97.31 311 ARG A CA 1
ATOM 2551 C C . ARG A 1 311 ? -13.562 -31.656 -16.859 1 97.31 311 ARG A C 1
ATOM 2553 O O . ARG A 1 311 ? -14.047 -30.547 -17.109 1 97.31 311 ARG A O 1
ATOM 2560 N N . LEU A 1 312 ? -14.32 -32.656 -16.469 1 97.31 312 LEU A N 1
ATOM 2561 C CA . LEU A 1 312 ? -15.742 -32.594 -16.156 1 97.31 312 LEU A CA 1
ATOM 2562 C C . LEU A 1 312 ? -16.031 -33.219 -14.797 1 97.31 312 LEU A C 1
ATOM 2564 O O . LEU A 1 312 ? -15.258 -34.062 -14.32 1 97.31 312 LEU A O 1
ATOM 2568 N N . PRO A 1 313 ? -17.078 -32.781 -14.141 1 94.56 313 PRO A N 1
ATOM 2569 C CA . PRO A 1 313 ? -17.422 -33.406 -12.867 1 94.56 313 PRO A CA 1
ATOM 2570 C C . PRO A 1 313 ? -17.672 -34.906 -13 1 94.56 313 PRO A C 1
ATOM 2572 O O . PRO A 1 313 ? -18.125 -35.375 -14.047 1 94.56 313 PRO A O 1
ATOM 2575 N N . VAL A 1 314 ? -17.297 -35.625 -11.867 1 92.75 314 VAL A N 1
ATOM 2576 C CA . VAL A 1 314 ? -17.578 -37.062 -11.844 1 92.75 314 VAL A CA 1
ATOM 2577 C C . VAL A 1 314 ? -19.078 -37.281 -11.836 1 92.75 314 VAL A C 1
ATOM 2579 O O . VAL A 1 314 ? -19.828 -36.531 -11.211 1 92.75 314 VAL A O 1
ATOM 2582 N N . GLN A 1 315 ? -19.484 -38.188 -12.703 1 81.19 315 GLN A N 1
ATOM 2583 C CA . GLN A 1 315 ? -20.906 -38.531 -12.789 1 81.19 315 GLN A CA 1
ATOM 2584 C C . GLN A 1 315 ? -21.344 -39.375 -11.586 1 81.19 315 GLN A C 1
ATOM 2586 O O . GLN A 1 315 ? -20.578 -40.219 -11.117 1 81.19 315 GLN A O 1
ATOM 2591 N N . ASN A 1 316 ? -22.312 -38.844 -10.781 1 59.97 316 ASN A N 1
ATOM 2592 C CA . ASN A 1 316 ? -22.969 -39.719 -9.836 1 59.97 316 ASN A CA 1
ATOM 2593 C C . ASN A 1 316 ? -23.656 -40.906 -10.539 1 59.97 316 ASN A C 1
ATOM 2595 O O . ASN A 1 316 ? -24.094 -40.781 -11.688 1 59.97 316 ASN A O 1
ATOM 2599 N N . MET B 1 1 ? -4.746 8.422 -28.594 1 24.09 1 MET B N 1
ATOM 2600 C CA . MET B 1 1 ? -5.734 7.43 -28.172 1 24.09 1 MET B CA 1
ATOM 2601 C C . MET B 1 1 ? -6.938 8.094 -27.516 1 24.09 1 MET B C 1
ATOM 2603 O O . MET B 1 1 ? -6.812 8.672 -26.438 1 24.09 1 MET B O 1
ATOM 2607 N N . ASN B 1 2 ? -8.023 8.531 -28.219 1 26.2 2 ASN B N 1
ATOM 2608 C CA . ASN B 1 2 ? -8.961 9.648 -28.078 1 26.2 2 ASN B CA 1
ATOM 2609 C C . ASN B 1 2 ? -9.969 9.406 -26.953 1 26.2 2 ASN B C 1
ATOM 2611 O O . ASN B 1 2 ? -10.164 8.273 -26.531 1 26.2 2 ASN B O 1
ATOM 2615 N N . ARG B 1 3 ? -10.688 10.391 -26.469 1 31.78 3 ARG B N 1
ATOM 2616 C CA . ARG B 1 3 ? -11.68 10.609 -25.422 1 31.78 3 ARG B CA 1
ATOM 2617 C C . ARG B 1 3 ? -12.758 9.531 -25.453 1 31.78 3 ARG B C 1
ATOM 2619 O O . ARG B 1 3 ? -13.594 9.453 -24.547 1 31.78 3 ARG B O 1
ATOM 2626 N N . ALA B 1 4 ? -12.805 8.812 -26.641 1 29.64 4 ALA B N 1
ATOM 2627 C CA . ALA B 1 4 ? -14.047 8.164 -27.062 1 29.64 4 ALA B CA 1
ATOM 2628 C C . ALA B 1 4 ? -14.219 6.805 -26.391 1 29.64 4 ALA B C 1
ATOM 2630 O O . ALA B 1 4 ? -15.336 6.41 -26.047 1 29.64 4 ALA B O 1
ATOM 2631 N N . HIS B 1 5 ? -13.18 6.074 -26.266 1 27.28 5 HIS B N 1
ATOM 2632 C CA . HIS B 1 5 ? -13.375 4.664 -25.938 1 27.28 5 HIS B CA 1
ATOM 2633 C C . HIS B 1 5 ? -13.758 4.488 -24.469 1 27.28 5 HIS B C 1
ATOM 2635 O O . HIS B 1 5 ? -14.031 3.371 -24.031 1 27.28 5 HIS B O 1
ATOM 2641 N N . LEU B 1 6 ? -13.562 5.566 -23.75 1 27.94 6 LEU B N 1
ATOM 2642 C CA . LEU B 1 6 ? -13.789 5.516 -22.312 1 27.94 6 LEU B CA 1
ATOM 2643 C C . LEU B 1 6 ? -15.273 5.387 -22 1 27.94 6 LEU B C 1
ATOM 2645 O O . LEU B 1 6 ? -15.656 4.812 -20.969 1 27.94 6 LEU B O 1
ATOM 2649 N N . PHE B 1 7 ? -16.031 5.766 -23.016 1 31.91 7 PHE B N 1
ATOM 2650 C CA . PHE B 1 7 ? -17.453 5.891 -22.719 1 31.91 7 PHE B CA 1
ATOM 2651 C C . PHE B 1 7 ? -18.109 4.52 -22.656 1 31.91 7 PHE B C 1
ATOM 2653 O O . PHE B 1 7 ? -19.047 4.309 -21.875 1 31.91 7 PHE B O 1
ATOM 2660 N N . LEU B 1 8 ? -17.562 3.584 -23.328 1 29.95 8 LEU B N 1
ATOM 2661 C CA . LEU B 1 8 ? -18.281 2.33 -23.547 1 29.95 8 LEU B CA 1
ATOM 2662 C C . LEU B 1 8 ? -18.297 1.479 -22.281 1 29.95 8 LEU B C 1
ATOM 2664 O O . LEU B 1 8 ? -19.297 0.842 -21.969 1 29.95 8 LEU B O 1
ATOM 2668 N N . ILE B 1 9 ? -17.047 1.458 -21.578 1 30.8 9 ILE B N 1
ATOM 2669 C CA . ILE B 1 9 ? -16.938 0.402 -20.578 1 30.8 9 ILE B CA 1
ATOM 2670 C C . ILE B 1 9 ? -17.719 0.781 -19.328 1 30.8 9 ILE B C 1
ATOM 2672 O O . ILE B 1 9 ? -18.297 -0.085 -18.672 1 30.8 9 ILE B O 1
ATOM 2676 N N . TYR B 1 10 ? -17.969 2.045 -19.141 1 33.91 10 TYR B N 1
ATOM 2677 C CA . TYR B 1 10 ? -18.797 2.451 -18.016 1 33.91 10 TYR B CA 1
ATOM 2678 C C . TYR B 1 10 ? -20.219 1.911 -18.156 1 33.91 10 TYR B C 1
ATOM 2680 O O . TYR B 1 10 ? -20.953 1.817 -17.172 1 33.91 10 TYR B O 1
ATOM 2688 N N . GLY B 1 11 ? -20.484 1.518 -19.422 1 33.16 11 GLY B N 1
ATOM 2689 C CA . GLY B 1 11 ? -21.844 1.087 -19.75 1 33.16 11 GLY B CA 1
ATOM 2690 C C . GLY B 1 11 ? -22.188 -0.281 -19.203 1 33.16 11 GLY B C 1
ATOM 2691 O O . GLY B 1 11 ? -23.297 -0.49 -18.703 1 33.16 11 GLY B O 1
ATOM 2692 N N . LEU B 1 12 ? -21.297 -1.168 -19.359 1 33.09 12 LEU B N 1
ATOM 2693 C CA . LEU B 1 12 ? -21.641 -2.557 -19.094 1 33.09 12 LEU B CA 1
ATOM 2694 C C . LEU B 1 12 ? -21.781 -2.801 -17.594 1 33.09 12 LEU B C 1
ATOM 2696 O O . LEU B 1 12 ? -22.641 -3.578 -17.172 1 33.09 12 LEU B O 1
ATOM 2700 N N . ILE B 1 13 ? -21.016 -2.105 -16.828 1 33.16 13 ILE B N 1
ATOM 2701 C CA . ILE B 1 13 ? -21 -2.424 -15.406 1 33.16 13 ILE B CA 1
ATOM 2702 C C . ILE B 1 13 ? -22.328 -1.996 -14.773 1 33.16 13 ILE B C 1
ATOM 2704 O O . ILE B 1 13 ? -22.812 -2.639 -13.836 1 33.16 13 ILE B O 1
ATOM 2708 N N . GLY B 1 14 ? -23.031 -1.167 -15.477 1 31.5 14 GLY B N 1
ATOM 2709 C CA . GLY B 1 14 ? -24.312 -0.709 -14.961 1 31.5 14 GLY B CA 1
ATOM 2710 C C . GLY B 1 14 ? -25.375 -1.792 -14.953 1 31.5 14 GLY B C 1
ATOM 2711 O O . GLY B 1 14 ? -26.188 -1.868 -14.023 1 31.5 14 GLY B O 1
ATOM 2712 N N . LEU B 1 15 ? -25.312 -2.605 -15.938 1 34.53 15 LEU B N 1
ATOM 2713 C CA . LEU B 1 15 ? -26.359 -3.596 -16.172 1 34.53 15 LEU B CA 1
ATOM 2714 C C . LEU B 1 15 ? -26.328 -4.676 -15.094 1 34.53 15 LEU B C 1
ATOM 2716 O O . LEU B 1 15 ? -27.375 -5.109 -14.617 1 34.53 15 LEU B O 1
ATOM 2720 N N . LEU B 1 16 ? -25.109 -5.098 -14.758 1 31.62 16 LEU B N 1
ATOM 2721 C CA . LEU B 1 16 ? -25.078 -6.281 -13.914 1 31.62 16 LEU B CA 1
ATOM 2722 C C . LEU B 1 16 ? -25.625 -5.973 -12.523 1 31.62 16 LEU B C 1
ATOM 2724 O O . LEU B 1 16 ? -26.141 -6.859 -11.836 1 31.62 16 LEU B O 1
ATOM 2728 N N . PHE B 1 17 ? -25.719 -4.73 -12.133 1 30.56 17 PHE B N 1
ATOM 2729 C CA . PHE B 1 17 ? -26.266 -4.391 -10.82 1 30.56 17 PHE B CA 1
ATOM 2730 C C . PHE B 1 17 ? -27.734 -4.746 -10.734 1 30.56 17 PHE B C 1
ATOM 2732 O O . PHE B 1 17 ? -28.25 -5.023 -9.648 1 30.56 17 PHE B O 1
ATOM 2739 N N . LEU B 1 18 ? -28.375 -4.781 -11.922 1 30.86 18 LEU B N 1
ATOM 2740 C CA . LEU B 1 18 ? -29.828 -4.879 -11.883 1 30.86 18 LEU B CA 1
ATOM 2741 C C . LEU B 1 18 ? -30.266 -6.277 -11.461 1 30.86 18 LEU B C 1
ATOM 2743 O O . LEU B 1 18 ? -31.234 -6.426 -10.703 1 30.86 18 LEU B O 1
ATOM 2747 N N . LEU B 1 19 ? -29.688 -7.219 -11.969 1 31.44 19 LEU B N 1
ATOM 2748 C CA . LEU B 1 19 ? -30.328 -8.523 -11.867 1 31.44 19 LEU B CA 1
ATOM 2749 C C . LEU B 1 19 ? -30.281 -9.047 -10.438 1 31.44 19 LEU B C 1
ATOM 2751 O O . LEU B 1 19 ? -31.172 -9.781 -10.016 1 31.44 19 LEU B O 1
ATOM 2755 N N . TRP B 1 20 ? -29.219 -8.766 -9.711 1 30.88 20 TRP B N 1
ATOM 2756 C CA . TRP B 1 20 ? -29.016 -9.555 -8.492 1 30.88 20 TRP B CA 1
ATOM 2757 C C . TRP B 1 20 ? -30 -9.141 -7.406 1 30.88 20 TRP B C 1
ATOM 2759 O O . TRP B 1 20 ? -30.109 -9.82 -6.383 1 30.88 20 TRP B O 1
ATOM 2769 N N . PHE B 1 21 ? -30.781 -8.125 -7.652 1 29.67 21 PHE B N 1
ATOM 2770 C CA . PHE B 1 21 ? -31.641 -7.641 -6.574 1 29.67 21 PHE B CA 1
ATOM 2771 C C . PHE B 1 21 ? -32.719 -8.664 -6.234 1 29.67 21 PHE B C 1
ATOM 2773 O O . PHE B 1 21 ? -33.312 -8.609 -5.16 1 29.67 21 PHE B O 1
ATOM 2780 N N . PHE B 1 22 ? -33.094 -9.461 -7.211 1 30.11 22 PHE B N 1
ATOM 2781 C CA . PHE B 1 22 ? -34.406 -10.062 -6.969 1 30.11 22 PHE B CA 1
ATOM 2782 C C . PHE B 1 22 ? -34.281 -11.219 -5.977 1 30.11 22 PHE B C 1
ATOM 2784 O O . PHE B 1 22 ? -35.281 -11.867 -5.656 1 30.11 22 PHE B O 1
ATOM 2791 N N . GLN B 1 23 ? -33.062 -11.867 -5.875 1 27.3 23 GLN B N 1
ATOM 2792 C CA . GLN B 1 23 ? -33.5 -13.133 -5.285 1 27.3 23 GLN B CA 1
ATOM 2793 C C . GLN B 1 23 ? -33.781 -12.977 -3.795 1 27.3 23 GLN B C 1
ATOM 2795 O O . GLN B 1 23 ? -33 -12.367 -3.064 1 27.3 23 GLN B O 1
ATOM 2800 N N . ASN B 1 24 ? -35 -13.102 -3.369 1 28.28 24 ASN B N 1
ATOM 2801 C CA . ASN B 1 24 ? -35.75 -13.031 -2.111 1 28.28 24 ASN B CA 1
ATOM 2802 C C . ASN B 1 24 ? -35.156 -13.992 -1.072 1 28.28 24 ASN B C 1
ATOM 2804 O O . ASN B 1 24 ? -35.312 -15.203 -1.197 1 28.28 24 ASN B O 1
ATOM 2808 N N . PRO B 1 25 ? -33.844 -13.906 -0.632 1 27.23 25 PRO B N 1
ATOM 2809 C CA . PRO B 1 25 ? -33.531 -15.039 0.25 1 27.23 25 PRO B CA 1
ATOM 2810 C C . PRO B 1 25 ? -34.438 -15.086 1.475 1 27.23 25 PRO B C 1
ATOM 2812 O O . PRO B 1 25 ? -34.938 -14.047 1.93 1 27.23 25 PRO B O 1
ATOM 2815 N N . GLU B 1 26 ? -35.156 -16.172 1.601 1 28.42 26 GLU B N 1
ATOM 2816 C CA . GLU B 1 26 ? -35.969 -16.641 2.709 1 28.42 26 GLU B CA 1
ATOM 2817 C C . GLU B 1 26 ? -35.219 -16.516 4.039 1 28.42 26 GLU B C 1
ATOM 2819 O O . GLU B 1 26 ? -34 -16.688 4.094 1 28.42 26 GLU B O 1
ATOM 2824 N N . ASP B 1 27 ? -35.812 -15.898 5.09 1 26.61 27 ASP B N 1
ATOM 2825 C CA . ASP B 1 27 ? -35.625 -15.367 6.434 1 26.61 27 ASP B CA 1
ATOM 2826 C C . ASP B 1 27 ? -35.156 -16.453 7.398 1 26.61 27 ASP B C 1
ATOM 2828 O O . ASP B 1 27 ? -35.312 -16.328 8.609 1 26.61 27 ASP B O 1
ATOM 2832 N N . SER B 1 28 ? -34.719 -17.656 6.914 1 28.61 28 SER B N 1
ATOM 2833 C CA . SER B 1 28 ? -34.719 -18.562 8.07 1 28.61 28 SER B CA 1
ATOM 2834 C C . SER B 1 28 ? -33.656 -18.141 9.102 1 28.61 28 SER B C 1
ATOM 2836 O O . SER B 1 28 ? -32.469 -18.219 8.836 1 28.61 28 SER B O 1
ATOM 2838 N N . ARG B 1 29 ? -33.969 -17.266 9.961 1 27.94 29 ARG B N 1
ATOM 2839 C CA . ARG B 1 29 ? -33.281 -16.781 11.148 1 27.94 29 ARG B CA 1
ATOM 2840 C C . ARG B 1 29 ? -32.75 -17.953 11.977 1 27.94 29 ARG B C 1
ATOM 2842 O O . ARG B 1 29 ? -33.469 -18.516 12.805 1 27.94 29 ARG B O 1
ATOM 2849 N N . LYS B 1 30 ? -31.953 -18.922 11.461 1 29.84 30 LYS B N 1
ATOM 2850 C CA . LYS B 1 30 ? -31.406 -19.859 12.438 1 29.84 30 LYS B CA 1
ATOM 2851 C C . LYS B 1 30 ? -30.578 -19.141 13.5 1 29.84 30 LYS B C 1
ATOM 2853 O O . LYS B 1 30 ? -29.719 -18.312 13.18 1 29.84 30 LYS B O 1
ATOM 2858 N N . GLU B 1 31 ? -30.922 -19.141 14.75 1 28.38 31 GLU B N 1
ATOM 2859 C CA . GLU B 1 31 ? -30.406 -18.688 16.031 1 28.38 31 GLU B CA 1
ATOM 2860 C C . GLU B 1 31 ? -28.938 -19.062 16.203 1 28.38 31 GLU B C 1
ATOM 2862 O O . GLU B 1 31 ? -28.562 -20.234 16.062 1 28.38 31 GLU B O 1
ATOM 2867 N N . LEU B 1 32 ? -28.016 -18.234 15.742 1 31.38 32 LEU B N 1
ATOM 2868 C CA . LEU B 1 32 ? -26.594 -18.359 16.016 1 31.38 32 LEU B CA 1
ATOM 2869 C C . LEU B 1 32 ? -26.344 -18.719 17.469 1 31.38 32 LEU B C 1
ATOM 2871 O O . LEU B 1 32 ? -26.656 -17.938 18.375 1 31.38 32 LEU B O 1
ATOM 2875 N N . HIS B 1 33 ? -26.219 -20.031 17.781 1 30.23 33 HIS B N 1
ATOM 2876 C CA . HIS B 1 33 ? -25.891 -20.625 19.062 1 30.23 33 HIS B CA 1
ATOM 2877 C C . HIS B 1 33 ? -24.578 -20.062 19.609 1 30.23 33 HIS B C 1
ATOM 2879 O O . HIS B 1 33 ? -23.562 -20.047 18.922 1 30.23 33 HIS B O 1
ATOM 2885 N N . ALA B 1 34 ? -24.578 -19.125 20.5 1 33.56 34 ALA B N 1
ATOM 2886 C CA . ALA B 1 34 ? -23.516 -18.672 21.391 1 33.56 34 ALA B CA 1
ATOM 2887 C C . ALA B 1 34 ? -22.734 -19.859 21.969 1 33.56 34 ALA B C 1
ATOM 2889 O O . ALA B 1 34 ? -23.344 -20.844 22.391 1 33.56 34 ALA B O 1
ATOM 2890 N N . GLU B 1 35 ? -21.547 -20.141 21.422 1 36.34 35 GLU B N 1
ATOM 2891 C CA . GLU B 1 35 ? -20.75 -21.172 22.078 1 36.34 35 GLU B CA 1
ATOM 2892 C C . GLU B 1 35 ? -20.656 -20.922 23.578 1 36.34 35 GLU B C 1
ATOM 2894 O O . GLU B 1 35 ? -20.266 -19.844 24.016 1 36.34 35 GLU B O 1
ATOM 2899 N N . GLU B 1 36 ? -21.438 -21.484 24.438 1 35.28 36 GLU B N 1
ATOM 2900 C CA . GLU B 1 36 ? -21.438 -21.547 25.891 1 35.28 36 GLU B CA 1
ATOM 2901 C C . GLU B 1 36 ? -20.156 -22.172 26.422 1 35.28 36 GLU B C 1
ATOM 2903 O O . GLU B 1 36 ? -19.781 -23.281 26 1 35.28 36 GLU B O 1
ATOM 2908 N N . ILE B 1 37 ? -19.094 -21.438 26.688 1 37.41 37 ILE B N 1
ATOM 2909 C CA . ILE B 1 37 ? -17.969 -22.016 27.422 1 37.41 37 ILE B CA 1
ATOM 2910 C C . ILE B 1 37 ? -18.375 -22.281 28.859 1 37.41 37 ILE B C 1
ATOM 2912 O O . ILE B 1 37 ? -18.859 -21.375 29.562 1 37.41 37 ILE B O 1
ATOM 2916 N N . THR B 1 38 ? -18.562 -23.469 29.172 1 37.53 38 THR B N 1
ATOM 2917 C CA . THR B 1 38 ? -18.859 -23.953 30.516 1 37.53 38 THR B CA 1
ATOM 2918 C C . THR B 1 38 ? -17.578 -24.109 31.312 1 37.53 38 THR B C 1
ATOM 2920 O O . THR B 1 38 ? -16.688 -24.891 30.953 1 37.53 38 THR B O 1
ATOM 2923 N N . LEU B 1 39 ? -17.141 -23.094 32 1 37.12 39 LEU B N 1
ATOM 2924 C CA . LEU B 1 39 ? -16.078 -23.281 33 1 37.12 39 LEU B CA 1
ATOM 2925 C C . LEU B 1 39 ? -16.625 -23.953 34.25 1 37.12 39 LEU B C 1
ATOM 2927 O O . LEU B 1 39 ? -17.641 -23.5 34.812 1 37.12 39 LEU B O 1
ATOM 2931 N N . GLU B 1 40 ? -16.219 -25.188 34.375 1 37.69 40 GLU B N 1
ATOM 2932 C CA . GLU B 1 40 ? -16.578 -25.922 35.562 1 37.69 40 GLU B CA 1
ATOM 2933 C C . GLU B 1 40 ? -15.719 -25.516 36.75 1 37.69 40 GLU B C 1
ATOM 2935 O O . GLU B 1 40 ? -14.492 -25.5 36.656 1 37.69 40 GLU B O 1
ATOM 2940 N N . SER B 1 41 ? -16.266 -24.75 37.625 1 39.25 41 SER B N 1
ATOM 2941 C CA . SER B 1 41 ? -15.586 -24.516 38.906 1 39.25 41 SER B CA 1
ATOM 2942 C C . SER B 1 41 ? -15.367 -25.828 39.656 1 39.25 41 SER B C 1
ATOM 2944 O O . SER B 1 41 ? -16.078 -26.812 39.406 1 39.25 41 SER B O 1
ATOM 2946 N N . SER B 1 42 ? -14.32 -25.969 40.375 1 45.81 42 SER B N 1
ATOM 2947 C CA . SER B 1 42 ? -14.078 -27.125 41.25 1 45.81 42 SER B CA 1
ATOM 2948 C C . SER B 1 42 ? -15.359 -27.562 41.969 1 45.81 42 SER B C 1
ATOM 2950 O O . SER B 1 42 ? -15.492 -28.703 42.375 1 45.81 42 SER B O 1
ATOM 2952 N N . SER B 1 43 ? -16.188 -26.609 42.344 1 46.12 43 SER B N 1
ATOM 2953 C CA . SER B 1 43 ? -17.391 -26.969 43.094 1 46.12 43 SER B CA 1
ATOM 2954 C C . SER B 1 43 ? -18.5 -27.438 42.156 1 46.12 43 SER B C 1
ATOM 2956 O O . SER B 1 43 ? -19.609 -27.719 42.625 1 46.12 43 SER B O 1
ATOM 2958 N N . GLY B 1 44 ? -18.312 -27.844 40.875 1 45.19 44 GLY B N 1
ATOM 2959 C CA . GLY B 1 44 ? -19.25 -28.453 39.969 1 45.19 44 GLY B CA 1
ATOM 2960 C C . GLY B 1 44 ? -20.047 -27.453 39.156 1 45.19 44 GLY B C 1
ATOM 2961 O O . GLY B 1 44 ? -20.953 -27.812 38.406 1 45.19 44 GLY B O 1
ATOM 2962 N N . GLU B 1 45 ? -20.047 -26.172 39.594 1 41.41 45 GLU B N 1
ATOM 2963 C CA . GLU B 1 45 ? -20.859 -25.203 38.875 1 41.41 45 GLU B CA 1
ATOM 2964 C C . GLU B 1 45 ? -20.219 -24.859 37.531 1 41.41 45 GLU B C 1
ATOM 2966 O O . GLU B 1 45 ? -19.016 -24.594 37.438 1 41.41 45 GLU B O 1
ATOM 2971 N N . THR B 1 46 ? -20.844 -25.391 36.469 1 42.34 46 THR B N 1
ATOM 2972 C CA . THR B 1 46 ? -20.438 -25.125 35.094 1 42.34 46 THR B CA 1
ATOM 2973 C C . THR B 1 46 ? -20.781 -23.703 34.688 1 42.34 46 THR B C 1
ATOM 2975 O O . THR B 1 46 ? -21.922 -23.25 34.875 1 42.34 46 THR B O 1
ATOM 2978 N N . MET B 1 47 ? -19.906 -22.781 34.781 1 38.88 47 MET B N 1
ATOM 2979 C CA . MET B 1 47 ? -20.141 -21.438 34.25 1 38.88 47 MET B CA 1
ATOM 2980 C C . MET B 1 47 ? -19.906 -21.406 32.75 1 38.88 47 MET B C 1
ATOM 2982 O O . MET B 1 47 ? -18.891 -21.906 32.281 1 38.88 47 MET B O 1
ATOM 2986 N N . THR B 1 48 ? -20.906 -21.453 31.969 1 38.59 48 THR B N 1
ATOM 2987 C CA . THR B 1 48 ? -20.844 -21.281 30.516 1 38.59 48 THR B CA 1
ATOM 2988 C C . THR B 1 48 ? -20.641 -19.812 30.156 1 38.59 48 THR B C 1
ATOM 2990 O O . THR B 1 48 ? -21.344 -18.938 30.672 1 38.59 48 THR B O 1
ATOM 2993 N N . PHE B 1 49 ? -19.406 -19.422 29.875 1 36.91 49 PHE B N 1
ATOM 2994 C CA . PHE B 1 49 ? -19.125 -18.078 29.391 1 36.91 49 PHE B CA 1
ATOM 2995 C C . PHE B 1 49 ? -19.391 -17.984 27.891 1 36.91 49 PHE B C 1
ATOM 2997 O O . PHE B 1 49 ? -19.047 -18.906 27.125 1 36.91 49 PHE B O 1
ATOM 3004 N N . SER B 1 50 ? -20.469 -17.328 27.469 1 40.44 50 SER B N 1
ATOM 3005 C CA . SER B 1 50 ? -20.641 -17.047 26.047 1 40.44 50 SER B CA 1
ATOM 3006 C C . SER B 1 50 ? -19.766 -15.867 25.594 1 40.44 50 SER B C 1
ATOM 3008 O O . SER B 1 50 ? -19.781 -14.812 26.234 1 40.44 50 SER B O 1
ATOM 3010 N N . ILE B 1 51 ? -18.594 -16.016 25.031 1 41.81 51 ILE B N 1
ATOM 3011 C CA . ILE B 1 51 ? -17.891 -14.922 24.375 1 41.81 51 ILE B CA 1
ATOM 3012 C C . ILE B 1 51 ? -18.797 -14.258 23.344 1 41.81 51 ILE B C 1
ATOM 3014 O O . ILE B 1 51 ? -19.344 -14.922 22.469 1 41.81 51 ILE B O 1
ATOM 3018 N N . PRO B 1 52 ? -19.297 -13.156 23.75 1 44.66 52 PRO B N 1
ATOM 3019 C CA . PRO B 1 52 ? -20.188 -12.516 22.766 1 44.66 52 PRO B CA 1
ATOM 3020 C C . PRO B 1 52 ? -19.547 -12.367 21.391 1 44.66 52 PRO B C 1
ATOM 3022 O O . PRO B 1 52 ? -18.312 -12.312 21.281 1 44.66 52 PRO B O 1
ATOM 3025 N N . GLU B 1 53 ? -20.266 -12.656 20.359 1 51.91 53 GLU B N 1
ATOM 3026 C CA . GLU B 1 53 ? -19.891 -12.367 18.984 1 51.91 53 GLU B CA 1
ATOM 3027 C C . GLU B 1 53 ? -19.391 -10.938 18.844 1 51.91 53 GLU B C 1
ATOM 3029 O O . GLU B 1 53 ? -19.875 -10.023 19.516 1 51.91 53 GLU B O 1
ATOM 3034 N N . PRO B 1 54 ? -18.25 -10.797 18.297 1 55.16 54 PRO B N 1
ATOM 3035 C CA . PRO B 1 54 ? -17.734 -9.438 18.109 1 55.16 54 PRO B CA 1
ATOM 3036 C C . PRO B 1 54 ? -18.781 -8.492 17.516 1 55.16 54 PRO B C 1
ATOM 3038 O O . PRO B 1 54 ? -19.422 -8.836 16.516 1 55.16 54 PRO B O 1
ATOM 3041 N N . LYS B 1 55 ? -19.422 -7.715 18.344 1 62.78 55 LYS B N 1
ATOM 3042 C CA . LYS B 1 55 ? -20.375 -6.711 17.875 1 62.78 55 LYS B CA 1
ATOM 3043 C C . LYS B 1 55 ? -19.656 -5.492 17.297 1 62.78 55 LYS B C 1
ATOM 3045 O O . LYS B 1 55 ? -18.516 -5.191 17.688 1 62.78 55 LYS B O 1
ATOM 3050 N N . VAL B 1 56 ? -20.359 -5.008 16.234 1 71.06 56 VAL B N 1
ATOM 3051 C CA . VAL B 1 56 ? -19.891 -3.758 15.656 1 71.06 56 VAL B CA 1
ATOM 3052 C C . VAL B 1 56 ? -19.984 -2.637 16.688 1 71.06 56 VAL B C 1
ATOM 3054 O O . VAL B 1 56 ? -21 -2.492 17.375 1 71.06 56 VAL B O 1
ATOM 3057 N N . ARG B 1 57 ? -18.891 -1.866 16.859 1 80.5 57 ARG B N 1
ATOM 3058 C CA . ARG B 1 57 ? -18.844 -0.782 17.828 1 80.5 57 ARG B CA 1
ATOM 3059 C C . ARG B 1 57 ? -19.594 0.45 17.312 1 80.5 57 ARG B C 1
ATOM 3061 O O . ARG B 1 57 ? -19.422 0.837 16.156 1 80.5 57 ARG B O 1
ATOM 3068 N N . ILE B 1 58 ? -20.406 0.994 18.188 1 86.69 58 ILE B N 1
ATOM 3069 C CA . ILE B 1 58 ? -21.047 2.279 17.922 1 86.69 58 ILE B CA 1
ATOM 3070 C C . ILE B 1 58 ? -20.375 3.365 18.766 1 86.69 58 ILE B C 1
ATOM 3072 O O . ILE B 1 58 ? -20.281 3.244 20 1 86.69 58 ILE B O 1
ATOM 3076 N N . PHE B 1 59 ? -19.969 4.391 18.141 1 91.56 59 PHE B N 1
ATOM 3077 C CA . PHE B 1 59 ? -19.172 5.395 18.844 1 91.56 59 PHE B CA 1
ATOM 3078 C C . PHE B 1 59 ? -20.047 6.535 19.328 1 91.56 59 PHE B C 1
ATOM 3080 O O . PHE B 1 59 ? -20.953 6.973 18.625 1 91.56 59 PHE B O 1
ATOM 3087 N N . GLU B 1 60 ? -19.703 6.965 20.531 1 92.75 60 GLU B N 1
ATOM 3088 C CA . GLU B 1 60 ? -20.297 8.203 21.047 1 92.75 60 GLU B CA 1
ATOM 3089 C C . GLU B 1 60 ? -19.469 9.414 20.641 1 92.75 60 GLU B C 1
ATOM 3091 O O . GLU B 1 60 ? -18.266 9.469 20.891 1 92.75 60 GLU B O 1
ATOM 3096 N N . LEU B 1 61 ? -20.125 10.32 20.078 1 95.81 61 LEU B N 1
ATOM 3097 C CA . LEU B 1 61 ? -19.422 11.539 19.688 1 95.81 61 LEU B CA 1
ATOM 3098 C C . LEU B 1 61 ? -19.203 12.445 20.891 1 95.81 61 LEU B C 1
ATOM 3100 O O . LEU B 1 61 ? -19.969 12.398 21.859 1 95.81 61 LEU B O 1
ATOM 3104 N N . PRO B 1 62 ? -18.141 13.195 20.828 1 96.5 62 PRO B N 1
ATOM 3105 C CA . PRO B 1 62 ? -17.984 14.18 21.906 1 96.5 62 PRO B CA 1
ATOM 3106 C C . PRO B 1 62 ? -19.078 15.25 21.891 1 96.5 62 PRO B C 1
ATOM 3108 O O . PRO B 1 62 ? -19.609 15.586 20.828 1 96.5 62 PRO B O 1
ATOM 3111 N N . GLU B 1 63 ? -19.312 15.781 23.016 1 95.12 63 GLU B N 1
ATOM 3112 C CA . GLU B 1 63 ? -20.312 16.828 23.141 1 95.12 63 GLU B CA 1
ATOM 3113 C C . GLU B 1 63 ? -19.844 18.125 22.469 1 95.12 63 GLU B C 1
ATOM 3115 O O . GLU B 1 63 ? -20.656 18.859 21.891 1 95.12 63 GLU B O 1
ATOM 3120 N N . THR B 1 64 ? -18.594 18.344 22.688 1 97.25 64 THR B N 1
ATOM 3121 C CA . THR B 1 64 ? -17.984 19.516 22.078 1 97.25 64 THR B CA 1
ATOM 3122 C C . THR B 1 64 ? -16.625 19.172 21.469 1 97.25 64 THR B C 1
ATOM 3124 O O . THR B 1 64 ? -15.961 18.25 21.922 1 97.25 64 THR B O 1
ATOM 3127 N N . ILE B 1 65 ? -16.312 19.891 20.406 1 97.88 65 ILE B N 1
ATOM 3128 C CA . ILE B 1 65 ? -14.984 19.797 19.781 1 97.88 65 ILE B CA 1
ATOM 3129 C C . ILE B 1 65 ? -14.633 21.141 19.141 1 97.88 65 ILE B C 1
ATOM 3131 O O . ILE B 1 65 ? -15.516 21.922 18.781 1 97.88 65 ILE B O 1
ATOM 3135 N N . SER B 1 66 ? -13.367 21.453 19.141 1 98.44 66 SER B N 1
ATOM 3136 C CA . SER B 1 66 ? -12.883 22.688 18.547 1 98.44 66 SER B CA 1
ATOM 3137 C C . SER B 1 66 ? -11.742 22.422 17.562 1 98.44 66 SER B C 1
ATOM 3139 O O . SER B 1 66 ? -11.102 21.375 17.625 1 98.44 66 SER B O 1
ATOM 3141 N N . PHE B 1 67 ? -11.641 23.234 16.625 1 98.44 67 PHE B N 1
ATOM 3142 C CA . PHE B 1 67 ? -10.477 23.297 15.75 1 98.44 67 PHE B CA 1
ATOM 3143 C C . PHE B 1 67 ? -9.727 24.609 15.938 1 98.44 67 PHE B C 1
ATOM 3145 O O . PHE B 1 67 ? -10.273 25.688 15.68 1 98.44 67 PHE B O 1
ATOM 3152 N N . ALA B 1 68 ? -8.492 24.484 16.438 1 98.31 68 ALA B N 1
ATOM 3153 C CA . ALA B 1 68 ? -7.688 25.688 16.688 1 98.31 68 ALA B CA 1
ATOM 3154 C C . ALA B 1 68 ? -8.445 26.688 17.547 1 98.31 68 ALA B C 1
ATOM 3156 O O . ALA B 1 68 ? -8.523 27.859 17.219 1 98.31 68 ALA B O 1
ATOM 3157 N N . ASP B 1 69 ? -9.156 26.156 18.562 1 96.75 69 ASP B N 1
ATOM 3158 C CA . ASP B 1 69 ? -9.852 26.906 19.594 1 96.75 69 ASP B CA 1
ATOM 3159 C C . ASP B 1 69 ? -11.125 27.547 19.031 1 96.75 69 ASP B C 1
ATOM 3161 O O . ASP B 1 69 ? -11.711 28.438 19.656 1 96.75 69 ASP B O 1
ATOM 3165 N N . GLU B 1 70 ? -11.484 27.156 17.844 1 98.31 70 GLU B N 1
ATOM 3166 C CA . GLU B 1 70 ? -12.773 27.562 17.297 1 98.31 70 GLU B CA 1
ATOM 3167 C C . GLU B 1 70 ? -13.805 26.453 17.453 1 98.31 70 GLU B C 1
ATOM 3169 O O . GLU B 1 70 ? -13.625 25.344 16.938 1 98.31 70 GLU B O 1
ATOM 3174 N N . THR B 1 71 ? -14.875 26.781 18.094 1 97.88 71 THR B N 1
ATOM 3175 C CA . THR B 1 71 ? -15.883 25.781 18.438 1 97.88 71 THR B CA 1
ATOM 3176 C C . THR B 1 71 ? -16.594 25.297 17.172 1 97.88 71 THR B C 1
ATOM 3178 O O . THR B 1 71 ? -16.953 26.094 16.297 1 97.88 71 THR B O 1
ATOM 3181 N N . VAL B 1 72 ? -16.766 24.016 17.047 1 98.44 72 VAL B N 1
ATOM 3182 C CA . VAL B 1 72 ? -17.547 23.406 15.984 1 98.44 72 VAL B CA 1
ATOM 3183 C C . VAL B 1 72 ? -19.016 23.328 16.406 1 98.44 72 VAL B C 1
ATOM 3185 O O . VAL B 1 72 ? -19.328 22.844 17.516 1 98.44 72 VAL B O 1
ATOM 3188 N N . PRO B 1 73 ? -19.938 23.797 15.625 1 98.19 73 PRO B N 1
ATOM 3189 C CA . PRO B 1 73 ? -21.344 23.812 16.031 1 98.19 73 PRO B CA 1
ATOM 3190 C C . PRO B 1 73 ? -22.016 22.453 15.914 1 98.19 73 PRO B C 1
ATOM 3192 O O . PRO B 1 73 ? -22.875 22.25 15.062 1 98.19 73 PRO B O 1
ATOM 3195 N N . LEU B 1 74 ? -21.766 21.625 16.828 1 97.69 74 LEU B N 1
ATOM 3196 C CA . LEU B 1 74 ? -22.281 20.266 16.797 1 97.69 74 LEU B CA 1
ATOM 3197 C C . LEU B 1 74 ? -23.75 20.234 17.172 1 97.69 74 LEU B C 1
ATOM 3199 O O . LEU B 1 74 ? -24.422 19.203 17.031 1 97.69 74 LEU B O 1
ATOM 3203 N N . ASN B 1 75 ? -24.297 21.344 17.656 1 96.56 75 ASN B N 1
ATOM 3204 C CA . ASN B 1 75 ? -25.719 21.422 17.906 1 96.56 75 ASN B CA 1
ATOM 3205 C C . ASN B 1 75 ? -26.531 21.422 16.609 1 96.56 75 ASN B C 1
ATOM 3207 O O . ASN B 1 75 ? -27.734 21.156 16.625 1 96.56 75 ASN B O 1
ATOM 3211 N N . ASP B 1 76 ? -25.844 21.797 15.531 1 96.88 76 ASP B N 1
ATOM 3212 C CA . ASP B 1 76 ? -26.438 21.641 14.203 1 96.88 76 ASP B CA 1
ATOM 3213 C C . ASP B 1 76 ? -26.391 20.188 13.734 1 96.88 76 ASP B C 1
ATOM 3215 O O . ASP B 1 76 ? -25.297 19.625 13.562 1 96.88 76 ASP B O 1
ATOM 3219 N N . ALA B 1 77 ? -27.531 19.578 13.445 1 95.81 77 ALA B N 1
ATOM 3220 C CA . ALA B 1 77 ? -27.641 18.156 13.125 1 95.81 77 ALA B CA 1
ATOM 3221 C C . ALA B 1 77 ? -26.844 17.828 11.867 1 95.81 77 ALA B C 1
ATOM 3223 O O . ALA B 1 77 ? -26.219 16.766 11.789 1 95.81 77 ALA B O 1
ATOM 3224 N N . GLU B 1 78 ? -26.906 18.672 10.922 1 97.06 78 GLU B N 1
ATOM 3225 C CA . GLU B 1 78 ? -26.188 18.453 9.672 1 97.06 78 GLU B CA 1
ATOM 3226 C C . GLU B 1 78 ? -24.688 18.438 9.883 1 97.06 78 GLU B C 1
ATOM 3228 O O . GLU B 1 78 ? -23.984 17.594 9.328 1 97.06 78 GLU B O 1
ATOM 3233 N N . VAL B 1 79 ? -24.172 19.344 10.688 1 97.56 79 VAL B N 1
ATOM 3234 C CA . VAL B 1 79 ? -22.766 19.422 11.016 1 97.56 79 VAL B CA 1
ATOM 3235 C C . VAL B 1 79 ? -22.344 18.188 11.805 1 97.56 79 VAL B C 1
ATOM 3237 O O . VAL B 1 79 ? -21.297 17.578 11.523 1 97.56 79 VAL B O 1
ATOM 3240 N N . LYS B 1 80 ? -23.172 17.766 12.719 1 97.38 80 LYS B N 1
ATOM 3241 C CA . LYS B 1 80 ? -22.906 16.594 13.531 1 97.38 80 LYS B CA 1
ATOM 3242 C C . LYS B 1 80 ? -22.797 15.336 12.672 1 97.38 80 LYS B C 1
ATOM 3244 O O . LYS B 1 80 ? -21.922 14.5 12.883 1 97.38 80 LYS B O 1
ATOM 3249 N N . GLU B 1 81 ? -23.672 15.203 11.719 1 97.25 81 GLU B N 1
ATOM 3250 C CA . GLU B 1 81 ? -23.672 14.047 10.836 1 97.25 81 GLU B CA 1
ATOM 3251 C C . GLU B 1 81 ? -22.406 13.984 9.984 1 97.25 81 GLU B C 1
ATOM 3253 O O . GLU B 1 81 ? -21.859 12.906 9.75 1 97.25 81 GLU B O 1
ATOM 3258 N N . ARG B 1 82 ? -21.984 15.141 9.523 1 97.25 82 ARG B N 1
ATOM 3259 C CA . ARG B 1 82 ? -20.75 15.195 8.734 1 97.25 82 ARG B CA 1
ATOM 3260 C C . ARG B 1 82 ? -19.562 14.758 9.57 1 97.25 82 ARG B C 1
ATOM 3262 O O . ARG B 1 82 ? -18.688 14.023 9.094 1 97.25 82 ARG B O 1
ATOM 3269 N N . PHE B 1 83 ? -19.562 15.242 10.781 1 98.25 83 PHE B N 1
ATOM 3270 C CA . PHE B 1 83 ? -18.484 14.875 11.703 1 98.25 83 PHE B CA 1
ATOM 3271 C C . PHE B 1 83 ? -18.531 13.383 12.016 1 98.25 83 PHE B C 1
ATOM 3273 O O . PHE B 1 83 ? -17.516 12.695 11.938 1 98.25 83 PHE B O 1
ATOM 3280 N N . GLU B 1 84 ? -19.703 12.852 12.281 1 97.5 84 GLU B N 1
ATOM 3281 C CA . GLU B 1 84 ? -19.891 11.445 12.609 1 97.5 84 GLU B CA 1
ATOM 3282 C C . GLU B 1 84 ? -19.438 10.539 11.477 1 97.5 84 GLU B C 1
ATOM 3284 O O . GLU B 1 84 ? -18.797 9.508 11.719 1 97.5 84 GLU B O 1
ATOM 3289 N N . ARG B 1 85 ? -19.797 10.906 10.312 1 97.25 85 ARG B N 1
ATOM 3290 C CA . ARG B 1 85 ? -19.391 10.133 9.148 1 97.25 85 ARG B CA 1
ATOM 3291 C C . ARG B 1 85 ? -17.875 9.93 9.141 1 97.25 85 ARG B C 1
ATOM 3293 O O . ARG B 1 85 ? -17.391 8.805 8.969 1 97.25 85 ARG B O 1
ATOM 3300 N N . GLU B 1 86 ? -17.156 11.008 9.344 1 97.81 86 GLU B N 1
ATOM 3301 C CA . GLU B 1 86 ? -15.695 10.93 9.266 1 97.81 86 GLU B CA 1
ATOM 3302 C C . GLU B 1 86 ? -15.117 10.148 10.453 1 97.81 86 GLU B C 1
ATOM 3304 O O . GLU B 1 86 ? -14.102 9.469 10.312 1 97.81 86 GLU B O 1
ATOM 3309 N N . ILE B 1 87 ? -15.805 10.219 11.578 1 98 87 ILE B N 1
ATOM 3310 C CA . ILE B 1 87 ? -15.383 9.406 12.719 1 98 87 ILE B CA 1
ATOM 3311 C C . ILE B 1 87 ? -15.461 7.926 12.359 1 98 87 ILE B C 1
ATOM 3313 O O . ILE B 1 87 ? -14.492 7.188 12.523 1 98 87 ILE B O 1
ATOM 3317 N N . TYR B 1 88 ? -16.562 7.535 11.82 1 95.56 88 TYR B N 1
ATOM 3318 C CA . TYR B 1 88 ? -16.75 6.121 11.508 1 95.56 88 TYR B CA 1
ATOM 3319 C C . TYR B 1 88 ? -15.805 5.668 10.414 1 95.56 88 TYR B C 1
ATOM 3321 O O . TYR B 1 88 ? -15.203 4.594 10.508 1 95.56 88 TYR B O 1
ATOM 3329 N N . VAL B 1 89 ? -15.703 6.445 9.391 1 95.81 89 VAL B N 1
ATOM 3330 C CA . VAL B 1 89 ? -14.844 6.094 8.266 1 95.81 89 VAL B CA 1
ATOM 3331 C C . VAL B 1 89 ? -13.414 5.879 8.758 1 95.81 89 VAL B C 1
ATOM 3333 O O . VAL B 1 89 ? -12.766 4.898 8.391 1 95.81 89 VAL B O 1
ATOM 3336 N N . ASN B 1 90 ? -12.938 6.703 9.625 1 96.62 90 ASN B N 1
ATOM 3337 C CA . ASN B 1 90 ? -11.539 6.664 10.039 1 96.62 90 ASN B CA 1
ATOM 3338 C C . ASN B 1 90 ? -11.32 5.691 11.195 1 96.62 90 ASN B C 1
ATOM 3340 O O . ASN B 1 90 ? -10.273 5.055 11.289 1 96.62 90 ASN B O 1
ATOM 3344 N N . ALA B 1 91 ? -12.297 5.543 12.047 1 95.88 91 ALA B N 1
ATOM 3345 C CA . ALA B 1 91 ? -12.164 4.645 13.188 1 95.88 91 ALA B CA 1
ATOM 3346 C C . ALA B 1 91 ? -12.258 3.186 12.75 1 95.88 91 ALA B C 1
ATOM 3348 O O . ALA B 1 91 ? -11.633 2.309 13.352 1 95.88 91 ALA B O 1
ATOM 3349 N N . TYR B 1 92 ? -12.945 2.928 11.664 1 93.5 92 TYR B N 1
ATOM 3350 C CA . TYR B 1 92 ? -13.141 1.547 11.234 1 93.5 92 TYR B CA 1
ATOM 3351 C C . TYR B 1 92 ? -12.109 1.145 10.188 1 93.5 92 TYR B C 1
ATOM 3353 O O . TYR B 1 92 ? -12.047 -0.019 9.781 1 93.5 92 TYR B O 1
ATOM 3361 N N . TRP B 1 93 ? -11.375 2.049 9.734 1 94.62 93 TRP B N 1
ATOM 3362 C CA . TRP B 1 93 ? -10.203 1.695 8.938 1 94.62 93 TRP B CA 1
ATOM 3363 C C . TRP B 1 93 ? -8.992 1.454 9.836 1 94.62 93 TRP B C 1
ATOM 3365 O O . TRP B 1 93 ? -8.008 2.201 9.781 1 94.62 93 TRP B O 1
ATOM 3375 N N . GLN B 1 94 ? -9.047 0.403 10.484 1 94.56 94 GLN B N 1
ATOM 3376 C CA . GLN B 1 94 ? -8.195 0.146 11.641 1 94.56 94 GLN B CA 1
ATOM 3377 C C . GLN B 1 94 ? -6.73 0.045 11.234 1 94.56 94 GLN B C 1
ATOM 3379 O O . GLN B 1 94 ? -5.855 0.624 11.883 1 94.56 94 GLN B O 1
ATOM 3384 N N . SER B 1 95 ? -6.449 -0.708 10.148 1 95.5 95 SER B N 1
ATOM 3385 C CA . SER B 1 95 ? -5.062 -0.835 9.719 1 95.5 95 SER B CA 1
ATOM 3386 C C . SER B 1 95 ? -4.449 0.529 9.43 1 95.5 95 SER B C 1
ATOM 3388 O O . SER B 1 95 ? -3.334 0.819 9.875 1 95.5 95 SER B O 1
ATOM 3390 N N . ASN B 1 96 ? -5.184 1.333 8.758 1 96.12 96 ASN B N 1
ATOM 3391 C CA . ASN B 1 96 ? -4.695 2.66 8.406 1 96.12 96 ASN B CA 1
ATOM 3392 C C . ASN B 1 96 ? -4.453 3.521 9.641 1 96.12 96 ASN B C 1
ATOM 3394 O O . ASN B 1 96 ? -3.436 4.207 9.734 1 96.12 96 ASN B O 1
ATOM 3398 N N . MET B 1 97 ? -5.375 3.502 10.562 1 97.94 97 MET B N 1
ATOM 3399 C CA . MET B 1 97 ? -5.262 4.332 11.758 1 97.94 97 MET B CA 1
ATOM 3400 C C . MET B 1 97 ? -4.102 3.869 12.633 1 97.94 97 MET B C 1
ATOM 3402 O O . MET B 1 97 ? -3.342 4.691 13.148 1 97.94 97 MET B O 1
ATOM 3406 N N . ILE B 1 98 ? -3.902 2.592 12.75 1 97.31 98 ILE B N 1
ATOM 3407 C CA . ILE B 1 98 ? -2.803 2.045 13.539 1 97.31 98 ILE B CA 1
ATOM 3408 C C . ILE B 1 98 ? -1.47 2.488 12.945 1 97.31 98 ILE B C 1
ATOM 3410 O O . ILE B 1 98 ? -0.605 3.006 13.656 1 97.31 98 ILE B O 1
ATOM 3414 N N . LEU B 1 99 ? -1.384 2.295 11.68 1 97.69 99 LEU B N 1
ATOM 3415 C 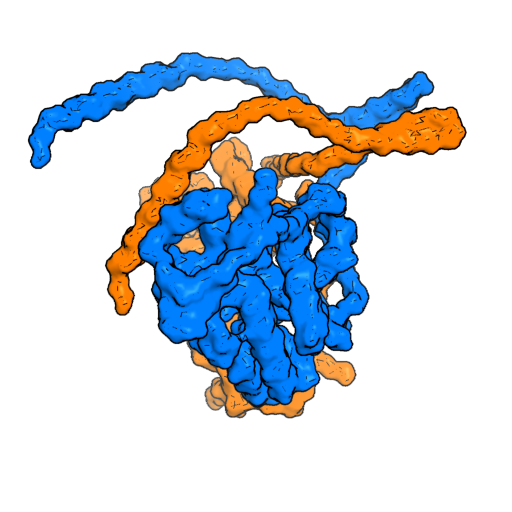CA . LEU B 1 99 ? -0.134 2.633 11.008 1 97.69 99 LEU B CA 1
ATOM 3416 C C . LEU B 1 99 ? 0.12 4.137 11.055 1 97.69 99 LEU B C 1
ATOM 3418 O O . LEU B 1 99 ? 1.266 4.57 11.188 1 97.69 99 LEU B O 1
ATOM 3422 N N . LEU B 1 100 ? -0.958 4.883 10.93 1 98.25 100 LEU B N 1
ATOM 3423 C CA . LEU B 1 100 ? -0.839 6.332 11.047 1 98.25 100 LEU B CA 1
ATOM 3424 C C . LEU B 1 100 ? -0.342 6.727 12.438 1 98.25 100 LEU B C 1
ATOM 3426 O O . LEU B 1 100 ? 0.545 7.574 12.562 1 98.25 100 LEU B O 1
ATOM 3430 N N . MET B 1 101 ? -0.906 6.156 13.461 1 98.06 101 MET B N 1
ATOM 3431 C CA . MET B 1 101 ? -0.506 6.441 14.836 1 98.06 101 MET B CA 1
ATOM 3432 C C . MET B 1 101 ? 0.956 6.07 15.062 1 98.06 101 MET B C 1
ATOM 3434 O O . MET B 1 101 ? 1.696 6.82 15.703 1 98.06 101 MET B O 1
ATOM 3438 N N . LYS B 1 102 ? 1.335 4.969 14.539 1 97.5 102 LYS B N 1
ATOM 3439 C CA . LYS B 1 102 ? 2.727 4.547 14.68 1 97.5 102 LYS B CA 1
ATOM 3440 C C . LYS B 1 102 ? 3.67 5.512 13.969 1 97.5 102 LYS B C 1
ATOM 3442 O O . LYS B 1 102 ? 4.664 5.957 14.547 1 97.5 102 LYS B O 1
ATOM 3447 N N . ARG B 1 103 ? 3.346 5.867 12.773 1 97.06 103 ARG B N 1
ATOM 3448 C CA . ARG B 1 103 ? 4.152 6.758 11.945 1 97.06 103 ARG B CA 1
ATOM 3449 C C . ARG B 1 103 ? 4.227 8.156 12.547 1 97.06 103 ARG B C 1
ATOM 3451 O O . ARG B 1 103 ? 5.215 8.867 12.359 1 97.06 103 ARG B O 1
ATOM 3458 N N . ALA B 1 104 ? 3.195 8.562 13.227 1 97.88 104 ALA B N 1
ATOM 3459 C CA . ALA B 1 104 ? 3.109 9.891 13.82 1 97.88 104 ALA B CA 1
ATOM 3460 C C . ALA B 1 104 ? 4.285 10.148 14.758 1 97.88 104 ALA B C 1
ATOM 3462 O O . ALA B 1 104 ? 4.77 11.281 14.867 1 97.88 104 ALA B O 1
ATOM 3463 N N . GLY B 1 105 ? 4.75 9.102 15.391 1 96.62 105 GLY B N 1
ATOM 3464 C CA . GLY B 1 105 ? 5.883 9.242 16.281 1 96.62 105 GLY B CA 1
ATOM 3465 C C . GLY B 1 105 ? 7.141 9.727 15.586 1 96.62 105 GLY B C 1
ATOM 3466 O O . GLY B 1 105 ? 7.984 10.383 16.188 1 96.62 105 GLY B O 1
ATOM 3467 N N . LYS B 1 106 ? 7.184 9.43 14.359 1 96.25 106 LYS B N 1
ATOM 3468 C CA . LYS B 1 106 ? 8.367 9.75 13.562 1 96.25 106 LYS B CA 1
ATOM 3469 C C . LYS B 1 106 ? 8.336 11.195 13.086 1 96.25 106 LYS B C 1
ATOM 3471 O O . LYS B 1 106 ? 9.375 11.859 13.023 1 96.25 106 LYS B O 1
ATOM 3476 N N . TYR B 1 107 ? 7.168 11.789 12.82 1 97.75 107 TYR B N 1
ATOM 3477 C CA . TYR B 1 107 ? 7.145 13.008 12.023 1 97.75 107 TYR B CA 1
ATOM 3478 C C . TYR B 1 107 ? 6.484 14.148 12.781 1 97.75 107 TYR B C 1
ATOM 3480 O O . TYR B 1 107 ? 6.785 15.32 12.547 1 97.75 107 TYR B O 1
ATOM 3488 N N . LEU B 1 108 ? 5.637 13.875 13.773 1 97.88 108 LEU B N 1
ATOM 3489 C CA . LEU B 1 108 ? 4.863 14.922 14.445 1 97.88 108 LEU B CA 1
ATOM 3490 C C . LEU B 1 108 ? 5.77 15.82 15.281 1 97.88 108 LEU B C 1
ATOM 3492 O O . LEU B 1 108 ? 5.555 17.031 15.359 1 97.88 108 LEU B O 1
ATOM 3496 N N . PRO B 1 109 ? 6.793 15.242 15.898 1 97.62 109 PRO B N 1
ATOM 3497 C CA . PRO B 1 109 ? 7.652 16.141 16.672 1 97.62 109 PRO B CA 1
ATOM 3498 C C . PRO B 1 109 ? 8.219 17.281 15.844 1 97.62 109 PRO B C 1
ATOM 3500 O O . PRO B 1 109 ? 8.25 18.422 16.297 1 97.62 109 PRO B O 1
ATOM 3503 N N . THR B 1 110 ? 8.594 17.016 14.625 1 97.88 110 THR B N 1
ATOM 3504 C CA . THR B 1 110 ? 9.125 18.031 13.734 1 97.88 110 THR B CA 1
ATOM 3505 C C . THR B 1 110 ? 8.016 19 13.312 1 97.88 110 THR B C 1
ATOM 3507 O O . THR B 1 110 ? 8.203 20.219 13.352 1 97.88 110 THR B O 1
ATOM 3510 N N . ILE B 1 111 ? 6.941 18.469 12.984 1 98.69 111 ILE B N 1
ATOM 3511 C CA . ILE B 1 111 ? 5.82 19.281 12.508 1 98.69 111 ILE B CA 1
ATOM 3512 C C . ILE B 1 111 ? 5.336 20.188 13.633 1 98.69 111 ILE B C 1
ATOM 3514 O O . ILE B 1 111 ? 5.184 21.406 13.438 1 98.69 111 ILE B O 1
ATOM 3518 N N . GLU B 1 112 ? 5.152 19.656 14.82 1 98.75 112 GLU B N 1
ATOM 3519 C CA . GLU B 1 112 ? 4.656 20.406 15.969 1 98.75 112 GLU B CA 1
ATOM 3520 C C . GLU B 1 112 ? 5.625 21.516 16.359 1 98.75 112 GLU B C 1
ATOM 3522 O O . GLU B 1 112 ? 5.207 22.625 16.703 1 98.75 112 GLU B O 1
ATOM 3527 N N . ARG B 1 113 ? 6.855 21.188 16.297 1 98.62 113 ARG B N 1
ATOM 3528 C CA . ARG B 1 113 ? 7.867 22.188 16.609 1 98.62 113 ARG B CA 1
ATOM 3529 C C . ARG B 1 113 ? 7.773 23.375 15.664 1 98.62 113 ARG B C 1
ATOM 3531 O O . ARG B 1 113 ? 7.754 24.531 16.109 1 98.62 113 ARG B O 1
ATOM 3538 N N . ILE B 1 114 ? 7.664 23.125 14.43 1 98.81 114 ILE B N 1
ATOM 3539 C CA . ILE B 1 114 ? 7.664 24.188 13.438 1 98.81 114 ILE B CA 1
ATOM 3540 C C . ILE B 1 114 ? 6.363 24.984 13.523 1 98.81 114 ILE B C 1
ATOM 3542 O O . ILE B 1 114 ? 6.371 26.219 13.438 1 98.81 114 ILE B O 1
ATOM 3546 N N . LEU B 1 115 ? 5.246 24.281 13.703 1 98.88 115 LEU B N 1
ATOM 3547 C CA . LEU B 1 115 ? 3.984 24.984 13.906 1 98.88 115 LEU B CA 1
ATOM 3548 C C . LEU B 1 115 ? 4.082 25.953 15.07 1 98.88 115 LEU B C 1
ATOM 3550 O O . LEU B 1 115 ? 3.688 27.125 14.953 1 98.88 115 LEU B O 1
ATOM 3554 N N . ASN B 1 116 ? 4.617 25.5 16.125 1 98.75 116 ASN B N 1
ATOM 3555 C CA . ASN B 1 116 ? 4.773 26.328 17.328 1 98.75 116 ASN B CA 1
ATOM 3556 C C . ASN B 1 116 ? 5.695 27.516 17.078 1 98.75 116 ASN B C 1
ATOM 3558 O O . ASN B 1 116 ? 5.344 28.656 17.391 1 98.75 116 ASN B O 1
ATOM 3562 N N . GLU B 1 117 ? 6.789 27.266 16.469 1 98.75 117 GLU B N 1
ATOM 3563 C CA . GLU B 1 117 ? 7.766 28.312 16.172 1 98.75 117 GLU B CA 1
ATOM 3564 C C . GLU B 1 117 ? 7.168 29.391 15.273 1 98.75 117 GLU B C 1
ATOM 3566 O O . GLU B 1 117 ? 7.535 30.562 15.375 1 98.75 117 GLU B O 1
ATOM 3571 N N . GLN B 1 118 ? 6.242 28.984 14.461 1 98.5 118 GLN B N 1
ATOM 3572 C CA . GLN B 1 118 ? 5.691 29.891 13.461 1 98.5 118 GLN B CA 1
ATOM 3573 C C . GLN B 1 118 ? 4.363 30.484 13.93 1 98.5 118 GLN B C 1
ATOM 3575 O O . GLN B 1 118 ? 3.715 31.219 13.195 1 98.5 118 GLN B O 1
ATOM 3580 N N . GLY B 1 119 ? 3.936 30.109 15.078 1 98.19 119 GLY B N 1
ATOM 3581 C CA . GLY B 1 119 ? 2.717 30.672 15.641 1 98.19 119 GLY B CA 1
ATOM 3582 C C . GLY B 1 119 ? 1.457 30.156 14.977 1 98.19 119 GLY B C 1
ATOM 3583 O O . GLY B 1 119 ? 0.463 30.875 14.867 1 98.19 119 GLY B O 1
ATOM 3584 N N . VAL B 1 120 ? 1.504 28.984 14.438 1 98.81 120 VAL B N 1
ATOM 3585 C CA . VAL B 1 120 ? 0.359 28.312 13.828 1 98.81 120 VAL B CA 1
ATOM 3586 C C . VAL B 1 120 ? -0.243 27.312 14.812 1 98.81 120 VAL B C 1
ATOM 3588 O O . VAL B 1 120 ? 0.486 26.609 15.508 1 98.81 120 VAL B O 1
ATOM 3591 N N . PRO B 1 121 ? -1.609 27.281 14.906 1 98.88 121 PRO B N 1
ATOM 3592 C CA . PRO B 1 121 ? -2.234 26.344 15.844 1 98.88 121 PRO B CA 1
ATOM 3593 C C . PRO B 1 121 ? -1.789 24.906 15.625 1 98.88 121 PRO B C 1
ATOM 3595 O O . PRO B 1 121 ? -1.673 24.453 14.484 1 98.88 121 PRO B O 1
ATOM 3598 N N . ASP B 1 122 ? -1.611 24.188 16.672 1 98.69 122 ASP B N 1
ATOM 3599 C CA . ASP B 1 122 ? -1.101 22.812 16.672 1 98.69 122 ASP B CA 1
ATOM 3600 C C . ASP B 1 122 ? -2.061 21.875 15.953 1 98.69 122 ASP B C 1
ATOM 3602 O O . ASP B 1 122 ? -1.639 20.859 15.391 1 98.69 122 ASP B O 1
ATOM 3606 N N . ASP B 1 123 ? -3.281 22.219 15.883 1 98.81 123 ASP B N 1
ATOM 3607 C CA . ASP B 1 123 ? -4.301 21.375 15.273 1 98.81 123 ASP B CA 1
ATOM 3608 C C . ASP B 1 123 ? -4.004 21.141 13.797 1 98.81 123 ASP B C 1
ATOM 3610 O O . ASP B 1 123 ? -4.508 20.172 13.195 1 98.81 123 ASP B O 1
ATOM 3614 N N . PHE B 1 124 ? -3.166 21.938 13.234 1 98.88 124 PHE B N 1
ATOM 3615 C CA . PHE B 1 124 ? -2.881 21.797 11.812 1 98.88 124 PHE B CA 1
ATOM 3616 C C . PHE B 1 124 ? -2.002 20.578 11.555 1 98.88 124 PHE B C 1
ATOM 3618 O O . PHE B 1 124 ? -1.847 20.156 10.414 1 98.88 124 PHE B O 1
ATOM 3625 N N . LYS B 1 125 ? -1.507 19.969 12.641 1 98.88 125 LYS B N 1
ATOM 3626 C CA . LYS B 1 125 ? -0.828 18.688 12.461 1 98.88 125 LYS B CA 1
ATOM 3627 C C . LYS B 1 125 ? -1.78 17.625 11.914 1 98.88 125 LYS B C 1
ATOM 3629 O O . LYS B 1 125 ? -1.367 16.75 11.148 1 98.88 125 LYS B O 1
ATOM 3634 N N . TYR B 1 126 ? -3.057 17.75 12.266 1 98.81 126 TYR B N 1
ATOM 3635 C CA . TYR B 1 126 ? -4.055 16.797 11.789 1 98.81 126 TYR B CA 1
ATOM 3636 C C . TYR B 1 126 ? -4.402 17.062 10.328 1 98.81 126 TYR B C 1
ATOM 3638 O O . TYR B 1 126 ? -4.922 16.188 9.633 1 98.81 126 TYR B O 1
ATOM 3646 N N . LEU B 1 127 ? -4.137 18.312 9.859 1 98.75 127 LEU B N 1
ATOM 3647 C CA . LEU B 1 127 ? -4.266 18.609 8.43 1 98.75 127 LEU B CA 1
ATOM 3648 C C . LEU B 1 127 ? -3.24 17.812 7.621 1 98.75 127 LEU B C 1
ATOM 3650 O O . LEU B 1 127 ? -3.566 17.281 6.562 1 98.75 127 LEU B O 1
ATOM 3654 N N . ALA B 1 128 ? -2.062 17.719 8.133 1 98.56 128 ALA B N 1
ATOM 3655 C CA . ALA B 1 128 ? -1.039 16.922 7.465 1 98.56 128 ALA B CA 1
ATOM 3656 C C . ALA B 1 128 ? -1.482 15.469 7.32 1 98.56 128 ALA B C 1
ATOM 3658 O O . ALA B 1 128 ? -1.26 14.852 6.277 1 98.56 128 ALA B O 1
ATOM 3659 N N . MET B 1 129 ? -2.125 14.961 8.344 1 98.56 129 MET B N 1
ATOM 3660 C CA . MET B 1 129 ? -2.645 13.602 8.312 1 98.56 129 MET B CA 1
ATOM 3661 C C . MET B 1 129 ? -3.719 13.445 7.242 1 98.56 129 MET B C 1
ATOM 3663 O O . MET B 1 129 ? -3.736 12.453 6.516 1 98.56 129 MET B O 1
ATOM 3667 N N . ALA B 1 130 ? -4.539 14.406 7.145 1 97.88 130 ALA B N 1
ATOM 3668 C CA . ALA B 1 130 ? -5.625 14.367 6.168 1 97.88 130 ALA B CA 1
ATOM 3669 C C . ALA B 1 130 ? -5.082 14.453 4.742 1 97.88 130 ALA B C 1
ATOM 3671 O O . ALA B 1 130 ? -5.66 13.875 3.818 1 97.88 130 ALA B O 1
ATOM 3672 N N . GLU B 1 131 ? -3.949 15.125 4.582 1 97.94 131 GLU B N 1
ATOM 3673 C CA . GLU B 1 131 ? -3.371 15.352 3.26 1 97.94 131 GLU B CA 1
ATOM 3674 C C . GLU B 1 131 ? -2.682 14.094 2.74 1 97.94 131 GLU B C 1
ATOM 3676 O O . GLU B 1 131 ? -2.838 13.727 1.572 1 97.94 131 GLU B O 1
ATOM 3681 N N . SER B 1 132 ? -1.984 13.406 3.664 1 98.19 132 SER B N 1
ATOM 3682 C CA . SER B 1 132 ? -1.075 12.414 3.102 1 98.19 132 SER B CA 1
ATOM 3683 C C . SER B 1 132 ? -0.958 11.195 4.012 1 98.19 132 SER B C 1
ATOM 3685 O O . SER B 1 132 ? -0.236 10.25 3.695 1 98.19 132 SER B O 1
ATOM 3687 N N . GLY B 1 133 ? -1.562 11.234 5.219 1 97.94 133 GLY B N 1
ATOM 3688 C CA . GLY B 1 133 ? -1.31 10.18 6.188 1 97.94 133 GLY B CA 1
ATOM 3689 C C . GLY B 1 133 ? 0.121 10.164 6.691 1 97.94 133 GLY B C 1
ATOM 3690 O O . GLY B 1 133 ? 0.644 9.109 7.055 1 97.94 133 GLY B O 1
ATOM 3691 N N . LEU B 1 134 ? 0.778 11.328 6.582 1 98.25 134 LEU B N 1
ATOM 3692 C CA . LEU B 1 134 ? 2.166 11.492 7.004 1 98.25 134 LEU B CA 1
ATOM 3693 C C . LEU B 1 134 ? 3.09 10.594 6.184 1 98.25 134 LEU B C 1
ATOM 3695 O O . LEU B 1 134 ? 3.943 9.898 6.738 1 98.25 134 LEU B O 1
ATOM 3699 N N . MET B 1 135 ? 2.846 10.586 4.895 1 97.38 135 MET B N 1
ATOM 3700 C CA . MET B 1 135 ? 3.678 9.898 3.908 1 97.38 135 MET B CA 1
ATOM 3701 C C . MET B 1 135 ? 3.963 10.805 2.715 1 97.38 135 MET B C 1
ATOM 3703 O O . MET B 1 135 ? 3.232 11.766 2.473 1 97.38 135 MET B O 1
ATOM 3707 N N . ASN B 1 136 ? 5.074 10.523 2.096 1 97.25 136 ASN B N 1
ATOM 3708 C CA . ASN B 1 136 ? 5.312 11.18 0.814 1 97.25 136 ASN B CA 1
ATOM 3709 C C . ASN B 1 136 ? 4.48 10.555 -0.301 1 97.25 136 ASN B C 1
ATOM 3711 O O . ASN B 1 136 ? 4.805 9.469 -0.786 1 97.25 136 ASN B O 1
ATOM 3715 N N . VAL B 1 137 ? 3.441 11.258 -0.705 1 96.81 137 VAL B N 1
ATOM 3716 C CA . VAL B 1 137 ? 2.535 10.734 -1.721 1 96.81 137 VAL B CA 1
ATOM 3717 C C . VAL B 1 137 ? 2.426 11.727 -2.877 1 96.81 137 VAL B C 1
ATOM 3719 O O . VAL B 1 137 ? 2.863 12.875 -2.762 1 96.81 137 VAL B O 1
ATOM 3722 N N . VAL B 1 138 ? 1.947 11.25 -3.99 1 96.81 138 VAL B N 1
ATOM 3723 C CA . VAL B 1 138 ? 1.673 12.062 -5.172 1 96.81 138 VAL B CA 1
ATOM 3724 C C . VAL B 1 138 ? 0.2 11.938 -5.555 1 96.81 138 VAL B C 1
ATOM 3726 O O . VAL B 1 138 ? -0.318 10.828 -5.699 1 96.81 138 VAL B O 1
ATOM 3729 N N . SER B 1 139 ? -0.447 13.047 -5.652 1 96 139 SER B N 1
ATOM 3730 C CA . SER B 1 139 ? -1.836 13.016 -6.098 1 96 139 SER B CA 1
ATOM 3731 C C . SER B 1 139 ? -1.927 12.891 -7.613 1 96 139 SER B C 1
ATOM 3733 O O . SER B 1 139 ? -0.964 13.188 -8.328 1 96 139 SER B O 1
ATOM 3735 N N . PRO B 1 140 ? -3.082 12.477 -8.133 1 93.5 140 PRO B N 1
ATOM 3736 C CA . PRO B 1 140 ? -3.262 12.43 -9.586 1 93.5 140 PRO B CA 1
ATOM 3737 C C . PRO B 1 140 ? -3.037 13.781 -10.258 1 93.5 140 PRO B C 1
ATOM 3739 O O . PRO B 1 140 ? -2.562 13.836 -11.391 1 93.5 140 PRO B O 1
ATOM 3742 N N . ALA B 1 141 ? -3.305 14.867 -9.531 1 94.56 141 ALA B N 1
ATOM 3743 C CA . ALA B 1 141 ? -3.168 16.219 -10.086 1 94.56 141 ALA B CA 1
ATOM 3744 C C . ALA B 1 141 ? -1.729 16.703 -9.969 1 94.56 141 ALA B C 1
ATOM 3746 O O . ALA B 1 141 ? -1.393 17.781 -10.477 1 94.56 141 ALA B O 1
ATOM 3747 N N . GLY B 1 142 ? -0.936 16.016 -9.188 1 97 142 GLY B N 1
ATOM 3748 C CA . GLY B 1 142 ? 0.479 16.344 -9.125 1 97 142 GLY B CA 1
ATOM 3749 C C . GLY B 1 142 ? 0.89 16.969 -7.809 1 97 142 GLY B C 1
ATOM 3750 O O . GLY B 1 142 ? 2.029 17.422 -7.656 1 97 142 GLY B O 1
ATOM 3751 N N . ALA B 1 143 ? 0.007 17.062 -6.859 1 98 143 ALA B N 1
ATOM 3752 C CA . ALA B 1 143 ? 0.395 17.484 -5.512 1 98 143 ALA B CA 1
ATOM 3753 C C . ALA B 1 143 ? 1.338 16.469 -4.875 1 98 143 ALA B C 1
ATOM 3755 O O . ALA B 1 143 ? 1.23 15.266 -5.133 1 98 143 ALA B O 1
ATOM 3756 N N . ARG B 1 144 ? 2.309 16.969 -4.059 1 98.44 144 ARG B N 1
ATOM 3757 C CA . ARG B 1 144 ? 3.324 16.031 -3.582 1 98.44 144 ARG B CA 1
ATOM 3758 C C . ARG B 1 144 ? 3.682 16.312 -2.125 1 98.44 144 ARG B C 1
ATOM 3760 O O . ARG B 1 144 ? 3.545 17.438 -1.651 1 98.44 144 ARG B O 1
ATOM 3767 N N . GLY B 1 145 ? 4.172 15.242 -1.474 1 98.25 145 GLY B N 1
ATOM 3768 C CA . GLY B 1 145 ? 4.75 15.359 -0.146 1 98.25 145 GLY B CA 1
ATOM 3769 C C . GLY B 1 145 ? 3.723 15.273 0.966 1 98.25 145 GLY B C 1
ATOM 3770 O O . GLY B 1 145 ? 2.564 14.93 0.721 1 98.25 145 GLY B O 1
ATOM 3771 N N . PHE B 1 146 ? 4.156 15.562 2.141 1 98.5 146 PHE B N 1
ATOM 3772 C CA . PHE B 1 146 ? 3.336 15.477 3.342 1 98.5 146 PHE B CA 1
ATOM 3773 C C . PHE B 1 146 ? 2.18 16.469 3.281 1 98.5 146 PHE B C 1
ATOM 3775 O O . PHE B 1 146 ? 1.062 16.156 3.693 1 98.5 146 PHE B O 1
ATOM 3782 N N . TRP B 1 147 ? 2.51 17.609 2.697 1 98.81 147 TRP B N 1
ATOM 3783 C CA . TRP B 1 147 ? 1.558 18.703 2.76 1 98.81 147 TRP B CA 1
ATOM 3784 C C . TRP B 1 147 ? 0.839 18.875 1.428 1 98.81 147 TRP B C 1
ATOM 3786 O O . TRP B 1 147 ? 0.045 19.812 1.261 1 98.81 147 TRP B O 1
ATOM 3796 N N . GLN B 1 148 ? 1.178 18.094 0.464 1 98.44 148 GLN B N 1
ATOM 3797 C CA . GLN B 1 148 ? 0.488 18 -0.818 1 98.44 148 GLN B CA 1
ATOM 3798 C C . GLN B 1 148 ? 0.423 19.359 -1.514 1 98.44 148 GLN B C 1
ATOM 3800 O O . GLN B 1 148 ? -0.646 19.781 -1.953 1 98.44 148 GLN B O 1
ATOM 3805 N N . PHE B 1 149 ? 1.533 19.984 -1.704 1 98.38 149 PHE B N 1
ATOM 3806 C CA . PHE B 1 149 ? 1.637 21.219 -2.469 1 98.38 149 PHE B CA 1
ATOM 3807 C C . PHE B 1 149 ? 1.57 20.938 -3.965 1 98.38 149 PHE B C 1
ATOM 3809 O O . PHE B 1 149 ? 2.195 19.984 -4.453 1 98.38 149 PHE B O 1
ATOM 3816 N N . MET B 1 150 ? 0.833 21.734 -4.617 1 97.81 150 MET B N 1
ATOM 3817 C CA . MET B 1 150 ? 0.994 21.797 -6.066 1 97.81 150 MET B CA 1
ATOM 3818 C C . MET B 1 150 ? 2.297 22.5 -6.438 1 97.81 150 MET B C 1
ATOM 3820 O O . MET B 1 150 ? 2.791 23.344 -5.688 1 97.81 150 MET B O 1
ATOM 3824 N N . PRO B 1 151 ? 2.852 22.203 -7.598 1 97.56 151 PRO B N 1
ATOM 3825 C CA . PRO B 1 151 ? 4.152 22.781 -7.938 1 97.56 151 PRO B CA 1
ATOM 3826 C C . PRO B 1 151 ? 4.121 24.312 -7.969 1 97.56 151 PRO B C 1
ATOM 3828 O O . PRO B 1 151 ? 5.043 24.953 -7.461 1 97.56 151 PRO B O 1
ATOM 3831 N N . ALA B 1 152 ? 3.172 24.906 -8.516 1 96.62 152 ALA B N 1
ATOM 3832 C CA . ALA B 1 152 ? 3.094 26.359 -8.633 1 96.62 152 ALA B CA 1
ATOM 3833 C C . ALA B 1 152 ? 3.031 27.016 -7.254 1 96.62 152 ALA B C 1
ATOM 3835 O O . ALA B 1 152 ? 3.748 27.984 -6.988 1 96.62 152 ALA B O 1
ATOM 3836 N N . THR B 1 153 ? 2.201 26.516 -6.336 1 97.06 153 THR B N 1
ATOM 3837 C CA . THR B 1 153 ? 2.08 27.047 -4.988 1 97.06 153 THR B CA 1
ATOM 3838 C C . THR B 1 153 ? 3.375 26.844 -4.207 1 97.06 153 THR B C 1
ATOM 3840 O O . THR B 1 153 ? 3.783 27.719 -3.439 1 97.06 153 THR B O 1
ATOM 3843 N N . ALA B 1 154 ? 3.973 25.719 -4.391 1 98.44 154 ALA B N 1
ATOM 3844 C CA . ALA B 1 154 ? 5.246 25.438 -3.73 1 98.44 154 ALA B CA 1
ATOM 3845 C C . ALA B 1 154 ? 6.277 26.516 -4.062 1 98.44 154 ALA B C 1
ATOM 3847 O O . ALA B 1 154 ? 6.934 27.047 -3.166 1 98.44 154 ALA B O 1
ATOM 3848 N N . LYS B 1 155 ? 6.332 26.828 -5.301 1 98.19 155 LYS B N 1
ATOM 3849 C CA . LYS B 1 155 ? 7.281 27.844 -5.75 1 98.19 155 LYS B CA 1
ATOM 3850 C C . LYS B 1 155 ? 6.93 29.219 -5.176 1 98.19 155 LYS B C 1
ATOM 3852 O O . LYS B 1 155 ? 7.816 30 -4.812 1 98.19 155 LYS B O 1
ATOM 3857 N N . GLU B 1 156 ? 5.691 29.5 -5.105 1 97.44 156 GLU B N 1
ATOM 3858 C CA . GLU B 1 156 ? 5.227 30.75 -4.512 1 97.44 156 GLU B CA 1
ATOM 3859 C C . GLU B 1 156 ? 5.707 30.891 -3.068 1 97.44 156 GLU B C 1
ATOM 3861 O O . GLU B 1 156 ? 5.93 32 -2.586 1 97.44 156 GLU B O 1
ATOM 3866 N N . TYR B 1 157 ? 5.867 29.828 -2.451 1 98 157 TYR B N 1
ATOM 3867 C CA . TYR B 1 157 ? 6.297 29.859 -1.058 1 98 157 TYR B CA 1
ATOM 3868 C C . TYR B 1 157 ? 7.746 29.406 -0.923 1 98 157 TYR B C 1
ATOM 3870 O O . TYR B 1 157 ? 8.133 28.828 0.099 1 98 157 TYR B O 1
ATOM 3878 N N . ASN B 1 158 ? 8.477 29.484 -2.002 1 97.5 158 ASN B N 1
ATOM 3879 C CA . ASN B 1 158 ? 9.938 29.453 -2.07 1 97.5 158 ASN B CA 1
ATOM 3880 C C . ASN B 1 158 ? 10.461 28.031 -1.881 1 97.5 158 ASN B C 1
ATOM 3882 O O . ASN B 1 158 ? 11.531 27.844 -1.295 1 97.5 158 ASN B O 1
ATOM 3886 N N . LEU B 1 159 ? 9.719 27.109 -2.205 1 98.75 159 LEU B N 1
ATOM 3887 C CA . LEU B 1 159 ? 10.227 25.734 -2.314 1 98.75 159 LEU B CA 1
ATOM 3888 C C . LEU B 1 159 ? 10.805 25.484 -3.699 1 98.75 159 LEU B C 1
ATOM 3890 O O . LEU B 1 159 ? 10.188 25.828 -4.711 1 98.75 159 LEU B O 1
ATOM 3894 N N . GLU B 1 160 ? 11.938 24.906 -3.715 1 98.38 160 GLU B N 1
ATOM 3895 C CA . GLU B 1 160 ? 12.547 24.531 -4.988 1 98.38 160 GLU B CA 1
ATOM 3896 C C . GLU B 1 160 ? 11.859 23.312 -5.59 1 98.38 160 GLU B C 1
ATOM 3898 O O . GLU B 1 160 ? 11.633 22.312 -4.898 1 98.38 160 GLU B O 1
ATOM 3903 N N . VAL B 1 161 ? 11.5 23.406 -6.855 1 98.38 161 VAL B N 1
ATOM 3904 C CA . VAL B 1 161 ? 10.938 22.297 -7.625 1 98.38 161 VAL B CA 1
ATOM 3905 C C . VAL B 1 161 ? 11.625 22.219 -8.984 1 98.38 161 VAL B C 1
ATOM 3907 O O . VAL B 1 161 ? 11.367 23.031 -9.875 1 98.38 161 VAL B O 1
ATOM 3910 N N . SER B 1 162 ? 12.477 21.281 -9.109 1 96.88 162 SER B N 1
ATOM 3911 C CA . SER B 1 162 ? 13.25 21.047 -10.328 1 96.88 162 SER B CA 1
ATOM 3912 C C . SER B 1 162 ? 13.375 19.562 -10.625 1 96.88 162 SER B C 1
ATOM 3914 O O . SER B 1 162 ? 12.719 18.734 -9.977 1 96.88 162 SER B O 1
ATOM 3916 N N . ASN B 1 163 ? 14.141 19.266 -11.648 1 95.75 163 ASN B N 1
ATOM 3917 C CA . ASN B 1 163 ? 14.328 17.859 -12.031 1 95.75 163 ASN B CA 1
ATOM 3918 C C . ASN B 1 163 ? 15.133 17.109 -10.984 1 95.75 163 ASN B C 1
ATOM 3920 O O . ASN B 1 163 ? 14.922 15.906 -10.773 1 95.75 163 ASN B O 1
ATOM 3924 N N . ASP B 1 164 ? 16.016 17.828 -10.328 1 97.12 164 ASP B N 1
ATOM 3925 C CA . ASP B 1 164 ? 16.922 17.172 -9.383 1 97.12 164 ASP B CA 1
ATOM 3926 C C . ASP B 1 164 ? 16.406 17.297 -7.953 1 97.12 164 ASP B C 1
ATOM 3928 O O . ASP B 1 164 ? 16.703 16.453 -7.109 1 97.12 164 ASP B O 1
ATOM 3932 N N . VAL B 1 165 ? 15.695 18.391 -7.777 1 98.31 165 VAL B N 1
ATOM 3933 C CA . VAL B 1 165 ? 15.32 18.75 -6.41 1 98.31 165 VAL B CA 1
ATOM 3934 C C . VAL B 1 165 ? 13.828 19.062 -6.344 1 98.31 165 VAL B C 1
ATOM 3936 O O . VAL B 1 165 ? 13.312 19.828 -7.164 1 98.31 165 VAL B O 1
ATOM 3939 N N . ASP B 1 166 ? 13.156 18.5 -5.414 1 98.81 166 ASP B N 1
ATOM 3940 C CA . ASP B 1 166 ? 11.758 18.828 -5.117 1 98.81 166 ASP B CA 1
ATOM 3941 C C . ASP B 1 166 ? 11.539 18.969 -3.615 1 98.81 166 ASP B C 1
ATOM 3943 O O . ASP B 1 166 ? 11.281 17.969 -2.926 1 98.81 166 ASP B O 1
ATOM 3947 N N . GLU B 1 167 ? 11.508 20.141 -3.154 1 98.81 167 GLU B N 1
ATOM 3948 C CA . GLU B 1 167 ? 11.492 20.422 -1.721 1 98.81 167 GLU B CA 1
ATOM 3949 C C . GLU B 1 167 ? 10.094 20.234 -1.142 1 98.81 167 GLU B C 1
ATOM 3951 O O . GLU B 1 167 ? 9.906 20.297 0.075 1 98.81 167 GLU B O 1
ATOM 3956 N N . ARG B 1 168 ? 9.102 19.938 -1.987 1 98.75 168 ARG B N 1
ATOM 3957 C CA . ARG B 1 168 ? 7.801 19.516 -1.472 1 98.75 168 ARG B CA 1
ATOM 3958 C C . ARG B 1 168 ? 7.93 18.234 -0.654 1 98.75 168 ARG B C 1
ATOM 3960 O O . ARG B 1 168 ? 7.121 17.984 0.242 1 98.75 168 ARG B O 1
ATOM 3967 N N . TYR B 1 169 ? 9.039 17.516 -0.866 1 98.75 169 TYR B N 1
ATOM 3968 C CA . TYR B 1 169 ? 9.305 16.266 -0.158 1 98.75 169 TYR B CA 1
ATOM 3969 C C . TYR B 1 169 ? 10.188 16.516 1.062 1 98.75 169 TYR B C 1
ATOM 3971 O O . TYR B 1 169 ? 10.508 15.57 1.797 1 98.75 169 TYR B O 1
ATOM 3979 N N . HIS B 1 170 ? 10.617 17.734 1.218 1 98.56 170 HIS B N 1
ATOM 3980 C CA . HIS B 1 170 ? 11.422 18.094 2.381 1 98.56 170 HIS B CA 1
ATOM 3981 C C . HIS B 1 170 ? 10.531 18.453 3.568 1 98.56 170 HIS B C 1
ATOM 3983 O O . HIS B 1 170 ? 9.93 19.531 3.59 1 98.56 170 HIS B O 1
ATOM 3989 N N . LEU B 1 171 ? 10.547 17.641 4.574 1 98.12 171 LEU B N 1
ATOM 3990 C CA . LEU B 1 171 ? 9.562 17.75 5.648 1 98.12 171 LEU B CA 1
ATOM 3991 C C . LEU B 1 171 ? 9.633 19.125 6.309 1 98.12 171 LEU B C 1
ATOM 3993 O O . LEU B 1 171 ? 8.625 19.812 6.426 1 98.12 171 LEU B O 1
ATOM 3997 N N . GLU B 1 172 ? 10.773 19.594 6.699 1 98.19 172 GLU B N 1
ATOM 3998 C CA . GLU B 1 172 ? 10.906 20.844 7.426 1 98.19 172 GLU B CA 1
ATOM 3999 C C . GLU B 1 172 ? 10.578 22.031 6.531 1 98.19 172 GLU B C 1
ATOM 4001 O O . GLU B 1 172 ? 9.797 22.906 6.91 1 98.19 172 GLU B O 1
ATOM 4006 N N . LYS B 1 173 ? 11.125 22.016 5.336 1 98.69 173 LYS B N 1
ATOM 4007 C CA . LYS B 1 173 ? 10.922 23.141 4.445 1 98.69 173 LYS B CA 1
ATOM 4008 C C . LYS B 1 173 ? 9.461 23.25 4.008 1 98.69 173 LYS B C 1
ATOM 4010 O O . LYS B 1 173 ? 8.898 24.344 3.936 1 98.69 173 LYS B O 1
ATOM 4015 N N . SER B 1 174 ? 8.891 22.078 3.711 1 98.88 174 SER B N 1
ATOM 4016 C CA . SER B 1 174 ? 7.492 22.109 3.287 1 98.88 174 SER B CA 1
ATOM 4017 C C . SER B 1 174 ? 6.57 22.5 4.438 1 98.88 174 SER B C 1
ATOM 4019 O O . SER B 1 174 ? 5.543 23.141 4.227 1 98.88 174 SER B O 1
ATOM 4021 N N . THR B 1 175 ? 6.918 22.109 5.664 1 98.88 175 THR B N 1
ATOM 4022 C CA . THR B 1 175 ? 6.137 22.516 6.824 1 98.88 175 THR B CA 1
ATOM 4023 C C . THR B 1 175 ? 6.227 24.031 7.031 1 98.88 175 THR B C 1
ATOM 4025 O O . THR B 1 175 ? 5.219 24.688 7.293 1 98.88 175 THR B O 1
ATOM 4028 N N . GLU B 1 176 ? 7.391 24.594 6.875 1 98.88 176 GLU B N 1
ATOM 4029 C CA . GLU B 1 176 ? 7.562 26.047 6.973 1 98.88 176 GLU B CA 1
ATOM 4030 C C . GLU B 1 176 ? 6.754 26.766 5.902 1 98.88 176 GLU B C 1
ATOM 4032 O O . GLU B 1 176 ? 6.09 27.766 6.188 1 98.88 176 GLU B O 1
ATOM 4037 N N . ALA B 1 177 ? 6.84 26.234 4.727 1 98.81 177 ALA B N 1
ATOM 4038 C CA . ALA B 1 177 ? 6.062 26.812 3.633 1 98.81 177 ALA B CA 1
ATOM 4039 C C . ALA B 1 177 ? 4.566 26.766 3.932 1 98.81 177 ALA B C 1
ATOM 4041 O O . ALA B 1 177 ? 3.834 27.703 3.648 1 98.81 177 ALA B O 1
ATOM 4042 N N . THR B 1 178 ? 4.133 25.656 4.473 1 98.88 178 THR B N 1
ATOM 4043 C CA . THR B 1 178 ? 2.729 25.516 4.848 1 98.88 178 THR B CA 1
ATOM 4044 C C . THR B 1 178 ? 2.33 26.562 5.871 1 98.88 178 THR B C 1
ATOM 4046 O O . THR B 1 178 ? 1.271 27.188 5.754 1 98.88 178 THR B O 1
ATOM 4049 N N . CYS B 1 179 ? 3.174 26.797 6.824 1 98.88 179 CYS B N 1
ATOM 4050 C CA . CYS B 1 179 ? 2.883 27.797 7.836 1 98.88 179 CYS B CA 1
ATOM 4051 C C . CYS B 1 179 ? 2.695 29.172 7.199 1 98.88 179 CYS B C 1
ATOM 4053 O O . CYS B 1 179 ? 1.779 29.906 7.562 1 98.88 179 CYS B O 1
ATOM 4055 N N . LYS B 1 180 ? 3.535 29.484 6.273 1 98.62 180 LYS B N 1
ATOM 4056 C CA . LYS B 1 180 ? 3.404 30.766 5.57 1 98.62 180 LYS B CA 1
ATOM 4057 C C . LYS B 1 180 ? 2.074 30.844 4.824 1 98.62 180 LYS B C 1
ATOM 4059 O O . LYS B 1 180 ? 1.399 31.875 4.859 1 98.62 180 LYS B O 1
ATOM 4064 N N . TYR B 1 181 ? 1.729 29.75 4.168 1 98.06 181 TYR B N 1
ATOM 4065 C CA . TYR B 1 181 ? 0.449 29.672 3.473 1 98.06 181 TYR B CA 1
ATOM 4066 C C . TYR B 1 181 ? -0.708 29.891 4.438 1 98.06 181 TYR B C 1
ATOM 4068 O O . TYR B 1 181 ? -1.604 30.703 4.172 1 98.06 181 TYR B O 1
ATOM 4076 N N . LEU B 1 182 ? -0.685 29.188 5.559 1 98.75 182 LEU B N 1
ATOM 4077 C CA . LEU B 1 182 ? -1.765 29.25 6.539 1 98.75 182 LEU B CA 1
ATOM 4078 C C . LEU B 1 182 ? -1.911 30.656 7.105 1 98.75 182 LEU B C 1
ATOM 4080 O O . LEU B 1 182 ? -3.029 31.156 7.273 1 98.75 182 LEU B O 1
ATOM 4084 N N . LYS B 1 183 ? -0.84 31.297 7.371 1 98.69 183 LYS B N 1
ATOM 4085 C CA . LYS B 1 183 ? -0.873 32.656 7.898 1 98.69 183 LYS B CA 1
ATOM 4086 C C . LYS B 1 183 ? -1.421 33.625 6.867 1 98.69 183 LYS B C 1
ATOM 4088 O O . LYS B 1 183 ? -2.172 34.562 7.207 1 98.69 183 LYS B O 1
ATOM 4093 N N . SER B 1 184 ? -1.063 33.438 5.629 1 97.88 184 SER B N 1
ATOM 4094 C CA . SER B 1 184 ? -1.617 34.25 4.559 1 97.88 184 SER B CA 1
ATOM 4095 C C . SER B 1 184 ? -3.129 34.094 4.461 1 97.88 184 SER B C 1
ATOM 4097 O O . SER B 1 184 ? -3.859 35.062 4.32 1 97.88 184 SER B O 1
ATOM 4099 N N . ALA B 1 185 ? -3.541 32.875 4.516 1 98.38 185 ALA B N 1
ATOM 4100 C CA . ALA B 1 185 ? -4.973 32.594 4.473 1 98.38 185 ALA B CA 1
ATOM 4101 C C . ALA B 1 185 ? -5.684 33.188 5.684 1 98.38 185 ALA B C 1
ATOM 4103 O O . ALA B 1 185 ? -6.797 33.719 5.566 1 98.38 185 ALA B O 1
ATOM 4104 N N . PHE B 1 186 ? -5.059 33.094 6.801 1 98.62 186 PHE B N 1
ATOM 4105 C CA . PHE B 1 186 ? -5.648 33.656 8.016 1 98.62 186 PHE B CA 1
ATOM 4106 C C . PHE B 1 186 ? -5.812 35.156 7.891 1 98.62 186 PHE B C 1
ATOM 4108 O O . PHE B 1 186 ? -6.816 35.719 8.336 1 98.62 186 PHE B O 1
ATOM 4115 N N . ALA B 1 187 ? -4.871 35.812 7.332 1 98.25 187 ALA B N 1
ATOM 4116 C CA . ALA B 1 187 ? -4.949 37.25 7.121 1 98.25 187 ALA B CA 1
ATOM 4117 C C . ALA B 1 187 ? -6.156 37.625 6.262 1 98.25 187 ALA B C 1
ATOM 4119 O O . ALA B 1 187 ? -6.762 38.688 6.445 1 98.25 187 ALA B O 1
ATOM 4120 N N . LYS B 1 188 ? -6.488 36.75 5.461 1 97.62 188 LYS B N 1
ATOM 4121 C CA . LYS B 1 188 ? -7.586 37 4.531 1 97.62 188 LYS B CA 1
ATOM 4122 C C . LYS B 1 188 ? -8.93 36.688 5.168 1 97.62 188 LYS B C 1
ATOM 4124 O O . LYS B 1 188 ? -9.898 37.438 5 1 97.62 188 LYS B O 1
ATOM 4129 N N . PHE B 1 189 ? -8.992 35.594 5.891 1 98.12 189 PHE B N 1
ATOM 4130 C CA . PHE B 1 189 ? -10.297 35.094 6.266 1 98.12 189 PHE B CA 1
ATOM 4131 C C . PHE B 1 189 ? -10.586 35.344 7.738 1 98.12 189 PHE B C 1
ATOM 4133 O O . PHE B 1 189 ? -11.742 35.344 8.164 1 98.12 189 PHE B O 1
ATOM 4140 N N . GLY B 1 190 ? -9.578 35.375 8.609 1 97.75 190 GLY B N 1
ATOM 4141 C CA . GLY B 1 190 ? -9.719 35.812 9.984 1 97.75 190 GLY B CA 1
ATOM 4142 C C . GLY B 1 190 ? -10.07 34.688 10.938 1 97.75 190 GLY B C 1
ATOM 4143 O O . GLY B 1 190 ? -10.289 34.938 12.133 1 97.75 190 GLY B O 1
ATOM 4144 N N . ASN B 1 191 ? -10.203 33.5 10.398 1 97.88 191 ASN B N 1
ATOM 4145 C CA . ASN B 1 191 ? -10.422 32.344 11.273 1 97.88 191 ASN B CA 1
ATOM 4146 C C . ASN B 1 191 ? -9.789 31.078 10.711 1 97.88 191 ASN B C 1
ATOM 4148 O O . ASN B 1 191 ? -9.617 30.953 9.5 1 97.88 191 ASN B O 1
ATOM 4152 N N . TRP B 1 192 ? -9.523 30.172 11.555 1 98.69 192 TRP B N 1
ATOM 4153 C CA . TRP B 1 192 ? -8.719 29 11.211 1 98.69 192 TRP B CA 1
ATOM 4154 C C . TRP B 1 192 ? -9.562 27.938 10.508 1 98.69 192 TRP B C 1
ATOM 4156 O O . TRP B 1 192 ? -9.039 27.156 9.703 1 98.69 192 TRP B O 1
ATOM 4166 N N . THR B 1 193 ? -10.844 27.875 10.805 1 98.62 193 THR B N 1
ATOM 4167 C CA . THR B 1 193 ? -11.734 26.969 10.102 1 98.62 193 THR B CA 1
ATOM 4168 C C . THR B 1 193 ? -11.75 27.266 8.609 1 98.62 193 THR B C 1
ATOM 4170 O O . THR B 1 193 ? -11.594 26.359 7.781 1 98.62 193 THR B O 1
ATOM 4173 N N . ALA B 1 194 ? -11.867 28.531 8.312 1 98.38 194 ALA B N 1
ATOM 4174 C CA . ALA B 1 194 ? -11.828 28.969 6.918 1 98.38 194 ALA B CA 1
ATOM 4175 C C . ALA B 1 194 ? -10.469 28.672 6.285 1 98.38 194 ALA B C 1
ATOM 4177 O O . ALA B 1 194 ? -10.391 28.281 5.121 1 98.38 194 ALA B O 1
ATOM 4178 N N . VAL B 1 195 ? -9.43 28.875 7.047 1 98.69 195 VAL B N 1
ATOM 4179 C CA . VAL B 1 195 ? -8.07 28.609 6.578 1 98.69 195 VAL B CA 1
ATOM 4180 C C . VAL B 1 195 ? -7.938 27.141 6.195 1 98.69 195 VAL B C 1
ATOM 4182 O O . VAL B 1 195 ? -7.441 26.812 5.113 1 98.69 195 VAL B O 1
ATOM 4185 N N . ALA B 1 196 ? -8.414 26.234 7.031 1 98.56 196 ALA B N 1
ATOM 4186 C CA . ALA B 1 196 ? -8.344 24.797 6.754 1 98.56 196 ALA B CA 1
ATOM 4187 C C . ALA B 1 196 ? -9.141 24.438 5.5 1 98.56 196 ALA B C 1
ATOM 4189 O O . ALA B 1 196 ? -8.656 23.688 4.645 1 98.56 196 ALA B O 1
ATOM 4190 N N . ALA B 1 197 ? -10.32 24.969 5.418 1 97.94 197 ALA B N 1
ATOM 4191 C CA . ALA B 1 197 ? -11.148 24.719 4.242 1 97.94 197 ALA B CA 1
ATOM 4192 C C . ALA B 1 197 ? -10.469 25.219 2.973 1 97.94 197 ALA B C 1
ATOM 4194 O O . ALA B 1 197 ? -10.484 24.531 1.942 1 97.94 197 ALA B O 1
ATOM 4195 N N . SER B 1 198 ? -9.898 26.406 3.059 1 97.81 198 SER B N 1
ATOM 4196 C CA . SER B 1 198 ? -9.258 27.016 1.895 1 97.81 198 SER B CA 1
ATOM 4197 C C . SER B 1 198 ? -8.016 26.234 1.475 1 97.81 198 SER B C 1
ATOM 4199 O O . SER B 1 198 ? -7.57 26.344 0.33 1 97.81 198 SER B O 1
ATOM 4201 N N . TYR B 1 199 ? -7.465 25.516 2.416 1 97.88 199 TYR B N 1
ATOM 4202 C CA . TYR B 1 199 ? -6.297 24.703 2.074 1 97.88 199 TYR B CA 1
ATOM 4203 C C . TYR B 1 199 ? -6.645 23.656 1.02 1 97.88 199 TYR B C 1
ATOM 4205 O O . TYR B 1 199 ? -5.832 23.359 0.138 1 97.88 199 TYR B O 1
ATOM 4213 N N . ASN B 1 200 ? -7.828 23.125 1.039 1 96.31 200 ASN B N 1
ATOM 4214 C CA . ASN B 1 200 ? -8.281 22.062 0.134 1 96.31 200 ASN B CA 1
ATOM 4215 C C . ASN B 1 200 ? -8.75 22.641 -1.199 1 96.31 200 ASN B C 1
ATOM 4217 O O . ASN B 1 200 ? -8.477 22.078 -2.256 1 96.31 200 ASN B O 1
ATOM 4221 N N . MET B 1 201 ? -9.391 23.781 -1.19 1 96.12 201 MET B N 1
ATOM 4222 C CA . MET B 1 201 ? -9.984 24.25 -2.441 1 96.12 201 MET B CA 1
ATOM 4223 C C . MET B 1 201 ? -9.297 25.516 -2.93 1 96.12 201 MET B C 1
ATOM 4225 O O . MET B 1 201 ? -9.609 26.031 -4.004 1 96.12 201 MET B O 1
ATOM 4229 N N . GLY B 1 202 ? -8.352 26.047 -2.152 1 95.62 202 GLY B N 1
ATOM 4230 C CA . GLY B 1 202 ? -7.652 27.266 -2.512 1 95.62 202 GLY B CA 1
ATOM 4231 C C . GLY B 1 202 ? -8.258 28.516 -1.882 1 95.62 202 GLY B C 1
ATOM 4232 O O . GLY B 1 202 ? -9.469 28.578 -1.684 1 95.62 202 GLY B O 1
ATOM 4233 N N . ILE B 1 203 ? -7.41 29.469 -1.659 1 96.56 203 ILE B N 1
ATOM 4234 C CA . ILE B 1 203 ? -7.824 30.703 -1.016 1 96.56 203 ILE B CA 1
ATOM 4235 C C . ILE B 1 203 ? -8.859 31.422 -1.885 1 96.56 203 ILE B C 1
ATOM 4237 O O . ILE B 1 203 ? -9.922 31.812 -1.396 1 96.56 203 ILE B O 1
ATOM 4241 N N . ASN B 1 204 ? -8.586 31.5 -3.162 1 96.25 204 ASN B N 1
ATOM 4242 C CA . ASN B 1 204 ? -9.5 32.188 -4.066 1 96.25 204 ASN B CA 1
ATOM 4243 C C . ASN B 1 204 ? -10.812 31.422 -4.215 1 96.25 204 ASN B C 1
ATOM 4245 O O . ASN B 1 204 ? -11.891 32.031 -4.246 1 96.25 204 ASN B O 1
ATOM 4249 N N . GLY B 1 205 ? -10.688 30.141 -4.371 1 96.69 205 GLY B N 1
ATOM 4250 C CA . GLY B 1 205 ? -11.883 29.328 -4.484 1 96.69 205 GLY B CA 1
ATOM 4251 C C . GLY B 1 205 ? -12.812 29.453 -3.293 1 96.69 205 GLY B C 1
ATOM 4252 O O . GLY B 1 205 ? -14.016 29.641 -3.457 1 96.69 205 GLY B O 1
ATOM 4253 N N . PHE B 1 206 ? -12.289 29.391 -2.158 1 97.88 206 PHE B N 1
ATOM 4254 C CA . PHE B 1 206 ? -13.086 29.5 -0.942 1 97.88 206 PHE B CA 1
ATOM 4255 C C . PHE B 1 206 ? -13.688 30.906 -0.813 1 97.88 206 PHE B C 1
ATOM 4257 O O . PHE B 1 206 ? -14.867 31.047 -0.5 1 97.88 206 PHE B O 1
ATOM 4264 N N . GLY B 1 207 ? -12.867 31.922 -1.066 1 97.94 207 GLY B N 1
ATOM 4265 C CA . GLY B 1 207 ? -13.359 33.281 -1.034 1 97.94 207 GLY B CA 1
ATOM 4266 C C . GLY B 1 207 ? -14.539 33.531 -1.964 1 97.94 207 GLY B C 1
ATOM 4267 O O . GLY B 1 207 ? -15.508 34.188 -1.589 1 97.94 207 GLY B O 1
ATOM 4268 N N . ARG B 1 208 ? -14.461 32.969 -3.102 1 98.19 208 ARG B N 1
ATOM 4269 C CA . ARG B 1 208 ? -15.539 33.094 -4.074 1 98.19 208 ARG B CA 1
ATOM 4270 C C . ARG B 1 208 ? -16.828 32.469 -3.545 1 98.19 208 ARG B C 1
ATOM 4272 O O . ARG B 1 208 ? -17.906 33.031 -3.73 1 98.19 208 ARG B O 1
ATOM 4279 N N . ARG B 1 209 ? -16.672 31.344 -2.916 1 98.12 209 ARG B N 1
ATOM 4280 C CA . ARG B 1 209 ? -17.859 30.672 -2.389 1 98.12 209 ARG B CA 1
ATOM 4281 C C . ARG B 1 209 ? -18.5 31.484 -1.273 1 98.12 209 ARG B C 1
ATOM 4283 O O . ARG B 1 209 ? -19.734 31.531 -1.15 1 98.12 209 ARG B O 1
ATOM 4290 N N . LEU B 1 210 ? -17.688 32.125 -0.42 1 98.19 210 LEU B N 1
ATOM 4291 C CA . LEU B 1 210 ? -18.203 33 0.618 1 98.19 210 LEU B CA 1
ATOM 4292 C C . LEU B 1 210 ? -19.016 34.156 0.01 1 98.19 210 LEU B C 1
ATOM 4294 O O . LEU B 1 210 ? -20.141 34.406 0.458 1 98.19 210 LEU B O 1
ATOM 4298 N N . GLN B 1 211 ? -18.5 34.688 -1.032 1 98.06 211 GLN B N 1
ATOM 4299 C CA . GLN B 1 211 ? -19.141 35.844 -1.669 1 98.06 211 GLN B CA 1
ATOM 4300 C C . GLN B 1 211 ? -20.406 35.438 -2.396 1 98.06 211 GLN B C 1
ATOM 4302 O O . GLN B 1 211 ? -21.453 36.062 -2.232 1 98.06 211 GLN B O 1
ATOM 4307 N N . GLU B 1 212 ? -20.312 34.438 -3.109 1 98.38 212 GLU B N 1
ATOM 4308 C CA . GLU B 1 212 ? -21.422 33.969 -3.922 1 98.38 212 GLU B CA 1
ATOM 4309 C C . GLU B 1 212 ? -22.625 33.625 -3.051 1 98.38 212 GLU B C 1
ATOM 4311 O O . GLU B 1 212 ? -23.781 33.844 -3.447 1 98.38 212 GLU B O 1
ATOM 4316 N N . GLN B 1 213 ? -22.297 33.094 -1.937 1 98.44 213 GLN B N 1
ATOM 4317 C CA . GLN B 1 213 ? -23.375 32.562 -1.12 1 98.44 213 GLN B CA 1
ATOM 4318 C C . GLN B 1 213 ? -23.734 33.531 0.009 1 98.44 213 GLN B C 1
ATOM 4320 O O . GLN B 1 213 ? -24.641 33.25 0.8 1 98.44 213 GLN B O 1
ATOM 4325 N N . ARG B 1 214 ? -23 34.531 0.134 1 98.19 214 ARG B N 1
ATOM 4326 C CA . ARG B 1 214 ? -23.234 35.594 1.123 1 98.19 214 ARG B CA 1
ATOM 4327 C C . ARG B 1 214 ? -23.219 35.031 2.537 1 98.19 214 ARG B C 1
ATOM 4329 O O . ARG B 1 214 ? -24.141 35.281 3.32 1 98.19 214 ARG B O 1
ATOM 4336 N N . GLN B 1 215 ? -22.25 34.156 2.752 1 97.62 215 GLN B N 1
ATOM 4337 C CA . GLN B 1 215 ? -22.031 33.531 4.055 1 97.62 215 GLN B CA 1
ATOM 4338 C C . GLN B 1 215 ? -20.609 33.75 4.539 1 97.62 215 GLN B C 1
ATOM 4340 O O . GLN B 1 215 ? -19.688 33.906 3.729 1 97.62 215 GLN B O 1
ATOM 4345 N N . ALA B 1 216 ? -20.469 33.781 5.809 1 95.62 216 ALA B N 1
ATOM 4346 C CA . ALA B 1 216 ? -19.141 34 6.371 1 95.62 216 ALA B CA 1
A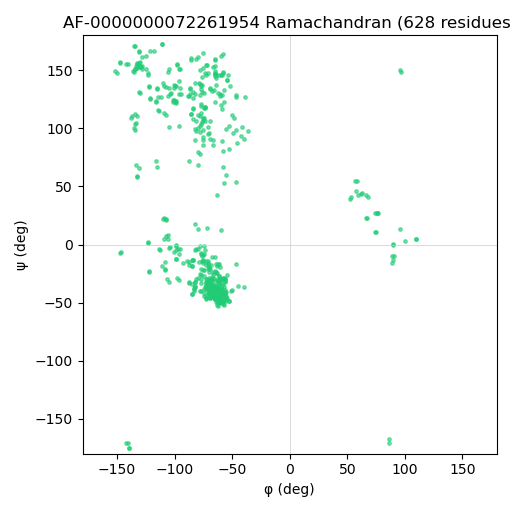TOM 4347 C C . ALA B 1 216 ? -18.578 32.75 7.016 1 95.62 216 ALA B C 1
ATOM 4349 O O . ALA B 1 216 ? -17.375 32.656 7.285 1 95.62 216 ALA B O 1
ATOM 4350 N N . SER B 1 217 ? -19.516 31.797 7.242 1 96.81 217 SER B N 1
ATOM 4351 C CA . SER B 1 217 ? -19.109 30.609 7.992 1 96.81 217 SER B CA 1
ATOM 4352 C C . SER B 1 217 ? -19 29.391 7.082 1 96.81 217 SER B C 1
ATOM 4354 O O . SER B 1 217 ? -19.891 29.141 6.27 1 96.81 217 SER B O 1
ATOM 4356 N N . TYR B 1 218 ? -17.891 28.625 7.266 1 98.12 218 TYR B N 1
ATOM 4357 C CA . TYR B 1 218 ? -17.688 27.359 6.578 1 98.12 218 TYR B CA 1
ATOM 4358 C C . TYR B 1 218 ? -18.891 26.453 6.723 1 98.12 218 TYR B C 1
ATOM 4360 O O . TYR B 1 218 ? -19.312 25.797 5.758 1 98.12 218 TYR B O 1
ATOM 4368 N N . TYR B 1 219 ? -19.453 26.438 7.883 1 98.19 219 TYR B N 1
ATOM 4369 C CA . TYR B 1 219 ? -20.5 25.484 8.219 1 98.19 219 TYR B CA 1
ATOM 4370 C C . TYR B 1 219 ? -21.797 25.812 7.484 1 98.19 219 TYR B C 1
ATOM 4372 O O . TYR B 1 219 ? -22.703 24.984 7.395 1 98.19 219 TYR B O 1
ATOM 4380 N N . ASP B 1 220 ? -21.875 27.062 6.898 1 97.81 220 ASP B N 1
ATOM 4381 C CA . ASP B 1 220 ? -23.094 27.5 6.227 1 97.81 220 ASP B CA 1
ATOM 4382 C C . ASP B 1 220 ? -22.922 27.484 4.711 1 97.81 220 ASP B C 1
ATOM 4384 O O . ASP B 1 220 ? -23.812 27.938 3.973 1 97.81 220 ASP B O 1
ATOM 4388 N N . LEU B 1 221 ? -21.828 26.953 4.207 1 98.19 221 LEU B N 1
ATOM 4389 C CA . LEU B 1 221 ? -21.531 26.984 2.777 1 98.19 221 LEU B CA 1
ATOM 4390 C C . LEU B 1 221 ? -21.859 25.641 2.129 1 98.19 221 LEU B C 1
ATOM 4392 O O . LEU B 1 221 ? -21.625 24.578 2.715 1 98.19 221 LEU B O 1
ATOM 4396 N N . LEU B 1 222 ? -22.453 25.719 0.979 1 97.62 222 LEU B N 1
ATOM 4397 C CA . LEU B 1 222 ? -22.531 24.562 0.089 1 97.62 222 LEU B CA 1
ATOM 4398 C C . LEU B 1 222 ? -21.25 24.438 -0.738 1 97.62 222 LEU B C 1
ATOM 4400 O O . LEU B 1 222 ? -21.016 25.234 -1.657 1 97.62 222 LEU B O 1
ATOM 4404 N N . LEU B 1 223 ? -20.484 23.469 -0.394 1 97.75 223 LEU B N 1
ATOM 4405 C CA . LEU B 1 223 ? -19.188 23.25 -1.043 1 97.75 223 LEU B CA 1
ATOM 4406 C C . LEU B 1 223 ? -19.156 21.891 -1.745 1 97.75 223 LEU B C 1
ATOM 4408 O O . LEU B 1 223 ? -20.094 21.109 -1.627 1 97.75 223 LEU B O 1
ATOM 4412 N N . ASN B 1 224 ? -18.203 21.656 -2.584 1 95.38 224 ASN B N 1
ATOM 4413 C CA . ASN B 1 224 ? -18.016 20.328 -3.156 1 95.38 224 ASN B CA 1
ATOM 4414 C C . ASN B 1 224 ? -17.797 19.281 -2.074 1 95.38 224 ASN B C 1
ATOM 4416 O O . ASN B 1 224 ? -17.438 19.609 -0.941 1 95.38 224 ASN B O 1
ATOM 4420 N N . ASP B 1 225 ? -17.938 18.062 -2.404 1 93.5 225 ASP B N 1
ATOM 4421 C CA . ASP B 1 225 ? -17.891 16.969 -1.439 1 93.5 225 ASP B CA 1
ATOM 4422 C C . ASP B 1 225 ? -16.547 16.938 -0.708 1 93.5 225 ASP B C 1
ATOM 4424 O O . ASP B 1 225 ? -16.516 16.812 0.517 1 93.5 225 ASP B O 1
ATOM 4428 N N . GLU B 1 226 ? -15.523 17.094 -1.434 1 95.06 226 GLU B N 1
ATOM 4429 C CA . GLU B 1 226 ? -14.188 16.984 -0.856 1 95.06 226 GLU B CA 1
ATOM 4430 C C . GLU B 1 226 ? -13.961 18.047 0.212 1 95.06 226 GLU B C 1
ATOM 4432 O O . GLU B 1 226 ? -13.602 17.734 1.349 1 95.06 226 GLU B O 1
ATOM 4437 N N . THR B 1 227 ? -14.25 19.297 -0.071 1 96.5 227 THR B N 1
ATOM 4438 C CA . THR B 1 227 ? -14.008 20.391 0.867 1 96.5 227 THR B CA 1
ATOM 4439 C C . THR B 1 227 ? -15.008 20.344 2.016 1 96.5 227 THR B C 1
ATOM 4441 O O . THR B 1 227 ? -14.664 20.656 3.16 1 96.5 227 THR B O 1
ATOM 4444 N N . SER B 1 228 ? -16.188 19.938 1.677 1 97.06 228 SER B N 1
ATOM 4445 C CA . SER B 1 228 ? -17.234 19.859 2.686 1 97.06 228 SER B CA 1
ATOM 4446 C C . SER B 1 228 ? -16.875 18.875 3.787 1 97.06 228 SER B C 1
ATOM 4448 O O . SER B 1 228 ? -17.297 19.031 4.938 1 97.06 228 SER B O 1
ATOM 4450 N N . ARG B 1 229 ? -16.109 17.891 3.422 1 97 229 ARG B N 1
ATOM 4451 C CA . ARG B 1 229 ? -15.766 16.828 4.363 1 97 229 ARG B CA 1
ATOM 4452 C C . ARG B 1 229 ? -14.383 17.062 4.973 1 97 229 ARG B C 1
ATOM 4454 O O . ARG B 1 229 ? -14.023 16.422 5.961 1 97 229 ARG B O 1
ATOM 4461 N N . TYR B 1 230 ? -13.711 17.938 4.414 1 97.38 230 TYR B N 1
ATOM 4462 C CA . TYR B 1 230 ? -12.281 18.062 4.672 1 97.38 230 TYR B CA 1
ATOM 4463 C C . TYR B 1 230 ? -12.016 18.406 6.133 1 97.38 230 TYR B C 1
ATOM 4465 O O . TYR B 1 230 ? -11.227 17.734 6.801 1 97.38 230 TYR B O 1
ATOM 4473 N N . LEU B 1 231 ? -12.641 19.422 6.652 1 98.38 231 LEU B N 1
ATOM 4474 C CA . LEU B 1 231 ? -12.461 19.828 8.047 1 98.38 231 LEU B CA 1
ATOM 4475 C C . LEU B 1 231 ? -12.867 18.703 8.992 1 98.38 231 LEU B C 1
ATOM 4477 O O . LEU B 1 231 ? -12.219 18.484 10.016 1 98.38 231 LEU B O 1
ATOM 4481 N N . PHE B 1 232 ? -13.875 18.047 8.641 1 98.62 232 PHE B N 1
ATOM 4482 C CA . PHE B 1 232 ? -14.391 17 9.516 1 98.62 232 PHE B CA 1
ATOM 4483 C C . PHE B 1 232 ? -13.438 15.805 9.547 1 98.62 232 PHE B C 1
ATOM 4485 O O . PHE B 1 232 ? -13.32 15.133 10.57 1 98.62 232 PHE B O 1
ATOM 4492 N N . ARG B 1 233 ? -12.797 15.555 8.469 1 98.56 233 ARG B N 1
ATOM 4493 C CA . ARG B 1 233 ? -11.75 14.547 8.484 1 98.56 233 ARG B CA 1
ATOM 4494 C C . ARG B 1 233 ? -10.625 14.938 9.43 1 98.56 233 ARG B C 1
ATOM 4496 O O . ARG B 1 233 ? -10.156 14.117 10.219 1 98.56 233 ARG B O 1
ATOM 4503 N N . ILE B 1 234 ? -10.219 16.188 9.375 1 98.81 234 ILE B N 1
ATOM 4504 C CA . ILE B 1 234 ? -9.203 16.719 10.266 1 98.81 234 ILE B CA 1
ATOM 4505 C C . ILE B 1 234 ? -9.656 16.562 11.719 1 98.81 234 ILE B C 1
ATOM 4507 O O . ILE B 1 234 ? -8.891 16.109 12.57 1 98.81 234 ILE B O 1
ATOM 4511 N N . LEU B 1 235 ? -10.898 16.875 11.953 1 98.81 235 LEU B N 1
ATOM 4512 C CA . LEU B 1 235 ? -11.469 16.797 13.297 1 98.81 235 LEU B CA 1
ATOM 4513 C C . LEU B 1 235 ? -11.547 15.352 13.766 1 98.81 235 LEU B C 1
ATOM 4515 O O . LEU B 1 235 ? -11.352 15.07 14.953 1 98.81 235 LEU B O 1
ATOM 4519 N N . ALA B 1 236 ? -11.859 14.477 12.844 1 98.75 236 ALA B N 1
ATOM 4520 C CA . ALA B 1 236 ? -11.898 13.062 13.195 1 98.75 236 ALA B CA 1
ATOM 4521 C C . ALA B 1 236 ? -10.523 12.562 13.625 1 98.75 236 ALA B C 1
ATOM 4523 O O . ALA B 1 236 ? -10.398 11.852 14.625 1 98.75 236 ALA B O 1
ATOM 4524 N N . PHE B 1 237 ? -9.508 12.945 12.875 1 98.75 237 PHE B N 1
ATOM 4525 C CA . PHE B 1 237 ? -8.148 12.602 13.273 1 98.75 237 PHE B CA 1
ATOM 4526 C C . PHE B 1 237 ? -7.824 13.164 14.648 1 98.75 237 PHE B C 1
ATOM 4528 O O . PHE B 1 237 ? -7.297 12.453 15.508 1 98.75 237 PHE B O 1
ATOM 4535 N N . LYS B 1 238 ? -8.172 14.391 14.867 1 98.75 238 LYS B N 1
ATOM 4536 C CA . LYS B 1 238 ? -7.938 15.023 16.172 1 98.75 238 LYS B CA 1
ATOM 4537 C C . LYS B 1 238 ? -8.617 14.25 17.297 1 98.75 238 LYS B C 1
ATOM 4539 O O . LYS B 1 238 ? -7.969 13.891 18.281 1 98.75 238 LYS B O 1
ATOM 4544 N N . GLU B 1 239 ? -9.852 13.984 17.109 1 98.62 239 GLU B N 1
ATOM 4545 C CA . GLU B 1 239 ? -10.633 13.305 18.141 1 98.62 239 GLU B CA 1
ATOM 4546 C C . GLU B 1 239 ? -10.062 11.922 18.438 1 98.62 239 GLU B C 1
ATOM 4548 O O . GLU B 1 239 ? -9.867 11.562 19.609 1 98.62 239 GLU B O 1
ATOM 4553 N N . ILE B 1 240 ? -9.766 11.148 17.438 1 98.31 240 ILE B N 1
ATOM 4554 C CA . ILE B 1 240 ? -9.297 9.781 17.609 1 98.31 240 ILE B CA 1
ATOM 4555 C C . ILE B 1 240 ? -7.891 9.781 18.203 1 98.31 240 ILE B C 1
ATOM 4557 O O . ILE B 1 240 ? -7.586 9 19.094 1 98.31 240 ILE B O 1
ATOM 4561 N N . PHE B 1 241 ? -7.047 10.703 17.734 1 98.38 241 PHE B N 1
ATOM 4562 C CA . PHE B 1 241 ? -5.676 10.781 18.219 1 98.38 241 PHE B CA 1
ATOM 4563 C C . PHE B 1 241 ? -5.652 11.227 19.688 1 98.38 241 PHE B C 1
ATOM 4565 O O . PHE B 1 241 ? -4.809 10.773 20.453 1 98.38 241 PHE B O 1
ATOM 4572 N N . GLU B 1 242 ? -6.539 12.078 20.047 1 97.88 242 GLU B N 1
ATOM 4573 C CA . GLU B 1 242 ? -6.543 12.609 21.406 1 97.88 242 GLU B CA 1
ATOM 4574 C C . GLU B 1 242 ? -7.289 11.672 22.359 1 97.88 242 GLU B C 1
ATOM 4576 O O . GLU B 1 242 ? -7.156 11.789 23.578 1 97.88 242 GLU B O 1
ATOM 4581 N N . ASN B 1 243 ? -8.117 10.781 21.766 1 97.31 243 ASN B N 1
ATOM 4582 C CA . ASN B 1 243 ? -8.867 9.805 22.547 1 97.31 243 ASN B CA 1
ATOM 4583 C C . ASN B 1 243 ? -8.758 8.406 21.953 1 97.31 243 ASN B C 1
ATOM 4585 O O . ASN B 1 243 ? -9.773 7.758 21.672 1 97.31 243 ASN B O 1
ATOM 4589 N N . PRO B 1 244 ? -7.578 7.906 21.844 1 96.5 244 PRO B N 1
ATOM 4590 C CA . PRO B 1 244 ? -7.402 6.648 21.109 1 96.5 244 PRO B CA 1
ATOM 4591 C C . PRO B 1 244 ? -8.109 5.473 21.781 1 96.5 244 PRO B C 1
ATOM 4593 O O . PRO B 1 244 ? -8.68 4.621 21.109 1 96.5 244 PRO B O 1
ATOM 4596 N N . VAL B 1 245 ? -8.109 5.371 23.094 1 94.56 245 VAL B N 1
ATOM 4597 C CA . VAL B 1 245 ? -8.703 4.254 23.828 1 94.56 245 VAL B CA 1
ATOM 4598 C C . VAL B 1 245 ? -10.211 4.227 23.594 1 94.56 245 VAL B C 1
ATOM 4600 O O . VAL B 1 245 ? -10.797 3.154 23.406 1 94.56 245 VAL B O 1
ATOM 4603 N N . LYS B 1 246 ? -10.797 5.414 23.547 1 94.5 246 LYS B N 1
ATOM 4604 C CA . LYS B 1 246 ? -12.234 5.531 23.297 1 94.5 246 LYS B CA 1
ATOM 4605 C C . LYS B 1 246 ? -12.617 4.844 21.984 1 94.5 246 LYS B C 1
ATOM 4607 O O . LYS B 1 246 ? -13.703 4.273 21.875 1 94.5 246 LYS B O 1
ATOM 4612 N N . TYR B 1 247 ? -11.766 4.855 21.094 1 95.44 247 TYR B N 1
ATOM 4613 C CA . TYR B 1 247 ? -12.07 4.332 19.766 1 95.44 247 TYR B CA 1
ATOM 4614 C C . TYR B 1 247 ? -11.391 2.984 19.547 1 95.44 247 TYR B C 1
ATOM 4616 O O . TYR B 1 247 ? -11.375 2.471 18.422 1 95.44 247 TYR B O 1
ATOM 4624 N N . GLY B 1 248 ? -10.742 2.461 20.578 1 93.25 248 GLY B N 1
ATOM 4625 C CA . GLY B 1 248 ? -10.266 1.088 20.547 1 93.25 248 GLY B CA 1
ATOM 4626 C C . GLY B 1 248 ? -8.789 0.979 20.219 1 93.25 248 GLY B C 1
ATOM 4627 O O . GLY B 1 248 ? -8.25 -0.124 20.109 1 93.25 248 GLY B O 1
ATOM 4628 N N . PHE B 1 249 ? -8.164 2.078 20.078 1 95.75 249 PHE B N 1
ATOM 4629 C CA . PHE B 1 249 ? -6.746 2.066 19.719 1 95.75 249 PHE B CA 1
ATOM 4630 C C . PHE B 1 249 ? -5.871 2.193 20.969 1 95.75 249 PHE B C 1
ATOM 4632 O O . PHE B 1 249 ? -5.656 3.299 21.469 1 95.75 249 PHE B O 1
ATOM 4639 N N . GLU B 1 250 ? -5.324 1.102 21.406 1 93.81 250 GLU B N 1
ATOM 4640 C CA . GLU B 1 250 ? -4.5 1.089 22.609 1 93.81 250 GLU B CA 1
ATOM 4641 C C . GLU B 1 250 ? -3.059 0.708 22.297 1 93.81 250 GLU B C 1
ATOM 4643 O O . GLU B 1 250 ? -2.592 -0.365 22.688 1 93.81 250 GLU B O 1
ATOM 4648 N N . LEU B 1 251 ? -2.363 1.566 21.688 1 94.31 251 LEU B N 1
ATOM 4649 C CA . LEU B 1 251 ? -0.961 1.359 21.344 1 94.31 251 LEU B CA 1
ATOM 4650 C C . LEU B 1 251 ? -0.055 1.665 22.531 1 94.31 251 LEU B C 1
ATOM 4652 O O . LEU B 1 251 ? -0.287 2.631 23.25 1 94.31 251 LEU B O 1
ATOM 4656 N N . LYS B 1 252 ? 0.904 0.833 22.672 1 93.06 252 LYS B N 1
ATOM 4657 C CA . LYS B 1 252 ? 1.947 1.097 23.672 1 93.06 252 LYS B CA 1
ATOM 4658 C C . LYS B 1 252 ? 3.043 1.986 23.078 1 93.06 252 LYS B C 1
ATOM 4660 O O . LYS B 1 252 ? 3.189 2.082 21.859 1 93.06 252 LYS B O 1
ATOM 4665 N N . GLU B 1 253 ? 3.742 2.57 23.969 1 92.44 253 GLU B N 1
ATOM 4666 C CA . GLU B 1 253 ? 4.805 3.482 23.547 1 92.44 253 GLU B CA 1
ATOM 4667 C C . GLU B 1 253 ? 5.82 2.775 22.656 1 92.44 253 GLU B C 1
ATOM 4669 O O . GLU B 1 253 ? 6.305 3.355 21.688 1 92.44 253 GLU B O 1
ATOM 4674 N N . LYS B 1 254 ? 6.074 1.517 22.922 1 91.44 254 LYS B N 1
ATOM 4675 C CA . LYS B 1 254 ? 7.09 0.755 22.203 1 91.44 254 LYS B CA 1
ATOM 4676 C C . LYS B 1 254 ? 6.637 0.459 20.766 1 91.44 254 LYS B C 1
ATOM 4678 O O . LYS B 1 254 ? 7.445 0.071 19.922 1 91.44 254 LYS B O 1
ATOM 4683 N N . GLU B 1 255 ? 5.336 0.637 20.562 1 93 255 GLU B N 1
ATOM 4684 C CA . GLU B 1 255 ? 4.785 0.339 19.25 1 93 255 GLU B CA 1
ATOM 4685 C C . GLU B 1 255 ? 4.879 1.551 18.312 1 93 255 GLU B C 1
ATOM 4687 O O . GLU B 1 255 ? 4.703 1.427 17.109 1 93 255 GLU B O 1
ATOM 4692 N N . ILE B 1 256 ? 5.129 2.678 18.875 1 95.56 256 ILE B N 1
ATOM 4693 C CA . ILE B 1 256 ? 5.203 3.92 18.125 1 95.56 256 ILE B CA 1
ATOM 4694 C C . ILE B 1 256 ? 6.594 4.059 17.5 1 95.56 256 ILE B C 1
ATOM 4696 O O . ILE B 1 256 ? 7.605 3.828 18.172 1 95.56 256 ILE B O 1
ATOM 4700 N N . TYR B 1 257 ? 6.629 4.344 16.188 1 95.94 257 TYR B N 1
ATOM 4701 C CA . TYR B 1 257 ? 7.906 4.492 15.508 1 95.94 257 TYR B CA 1
ATOM 4702 C C . TYR B 1 257 ? 8.68 5.691 16.047 1 95.94 257 TYR B C 1
ATOM 4704 O O . TYR B 1 257 ? 8.086 6.711 16.406 1 95.94 257 TYR B O 1
ATOM 4712 N N . GLN B 1 258 ? 9.953 5.582 16.016 1 93 258 GLN B N 1
ATOM 4713 C CA . GLN B 1 258 ? 10.828 6.641 16.531 1 93 258 GLN B CA 1
ATOM 4714 C C . GLN B 1 258 ? 11.477 7.414 15.383 1 93 258 GLN B C 1
ATOM 4716 O O . GLN B 1 258 ? 11.727 6.855 14.312 1 93 258 GLN B O 1
ATOM 4721 N N . PRO B 1 259 ? 11.703 8.688 15.648 1 90.81 259 PRO B N 1
ATOM 4722 C CA . PRO B 1 259 ? 12.422 9.453 14.633 1 90.81 259 PRO B CA 1
ATOM 4723 C C . PRO B 1 259 ? 13.805 8.883 14.328 1 90.81 259 PRO B C 1
ATOM 4725 O O . PRO B 1 259 ? 14.477 8.352 15.227 1 90.81 259 PRO B O 1
ATOM 4728 N N . ALA B 1 260 ? 14.195 9.008 13.078 1 84.19 260 ALA B N 1
ATOM 4729 C CA . ALA B 1 260 ? 15.516 8.531 12.672 1 84.19 260 ALA B CA 1
ATOM 4730 C C . ALA B 1 260 ? 16.609 9.453 13.203 1 84.19 260 ALA B C 1
ATOM 4732 O O . ALA B 1 260 ? 16.406 10.656 13.375 1 84.19 260 ALA B O 1
ATOM 4733 N N . VAL B 1 261 ? 17.688 8.828 13.516 1 89.81 261 VAL B N 1
ATOM 4734 C CA . VAL B 1 261 ? 18.875 9.586 13.867 1 89.81 261 VAL B CA 1
ATOM 4735 C C . VAL B 1 261 ? 19.812 9.68 12.656 1 89.81 261 VAL B C 1
ATOM 4737 O O . VAL B 1 261 ? 20.141 8.664 12.047 1 89.81 261 VAL B O 1
ATOM 4740 N N . TYR B 1 262 ? 20.109 10.891 12.266 1 93.69 262 TYR B N 1
ATOM 4741 C CA . TYR B 1 262 ? 20.906 11.047 11.055 1 93.69 262 TYR B CA 1
ATOM 4742 C C . TYR B 1 262 ? 22.047 12.023 11.281 1 93.69 262 TYR B C 1
ATOM 4744 O O . TYR B 1 262 ? 22.062 12.758 12.266 1 93.69 262 TYR B O 1
ATOM 4752 N N . ARG B 1 263 ? 23.062 11.883 10.508 1 96 263 ARG B N 1
ATOM 4753 C CA . ARG B 1 263 ? 24.109 12.898 10.383 1 96 263 ARG B CA 1
ATOM 4754 C C . ARG B 1 263 ? 23.875 13.766 9.148 1 96 263 ARG B C 1
ATOM 4756 O O . ARG B 1 263 ? 23.25 13.336 8.18 1 96 263 ARG B O 1
ATOM 4763 N N . GLU B 1 264 ? 24.422 15 9.227 1 97 264 GLU B N 1
ATOM 4764 C CA . GLU B 1 264 ? 24.188 15.953 8.148 1 97 264 GLU B CA 1
ATOM 4765 C C . GLU B 1 264 ? 25.5 16.297 7.434 1 97 264 GLU B C 1
ATOM 4767 O O . GLU B 1 264 ? 26.547 16.438 8.07 1 97 264 GLU B O 1
ATOM 4772 N N . LEU B 1 265 ? 25.438 16.297 6.129 1 97.5 265 LEU B N 1
ATOM 4773 C CA . LEU B 1 265 ? 26.562 16.656 5.27 1 97.5 265 LEU B CA 1
ATOM 4774 C C . LEU B 1 265 ? 26.188 17.812 4.348 1 97.5 265 LEU B C 1
ATOM 4776 O O . LEU B 1 265 ? 25.078 17.844 3.799 1 97.5 265 LEU B O 1
ATOM 4780 N N . ILE B 1 266 ? 27.125 18.75 4.238 1 97.62 266 ILE B N 1
ATOM 4781 C CA . ILE B 1 266 ? 26.891 19.875 3.334 1 97.62 266 ILE B CA 1
ATOM 4782 C C . ILE B 1 266 ? 27.547 19.594 1.982 1 97.62 266 ILE B C 1
ATOM 4784 O O . ILE B 1 266 ? 28.719 19.219 1.921 1 97.62 266 ILE B O 1
ATOM 4788 N N . ILE B 1 267 ? 26.734 19.766 0.941 1 97 267 ILE B N 1
ATOM 4789 C CA . ILE B 1 267 ? 27.234 19.594 -0.417 1 97 267 ILE B CA 1
ATOM 4790 C C . ILE B 1 267 ? 27.25 20.938 -1.146 1 97 267 ILE B C 1
ATOM 4792 O O . ILE B 1 267 ? 26.234 21.641 -1.15 1 97 267 ILE B O 1
ATOM 4796 N N . ASP B 1 268 ? 28.422 21.219 -1.682 1 96.88 268 ASP B N 1
ATOM 4797 C CA . ASP B 1 268 ? 28.547 22.516 -2.359 1 96.88 268 ASP B CA 1
ATOM 4798 C C . ASP B 1 268 ? 28.984 22.328 -3.809 1 96.88 268 ASP B C 1
ATOM 4800 O O . ASP B 1 268 ? 29.344 23.297 -4.48 1 96.88 268 ASP B O 1
ATOM 4804 N N . SER B 1 269 ? 29.125 21.062 -4.219 1 97.19 269 SER B N 1
ATOM 4805 C CA . SER B 1 269 ? 29.469 20.734 -5.602 1 97.19 269 SER B CA 1
ATOM 4806 C C . SER B 1 269 ? 28.578 19.641 -6.16 1 97.19 269 SER B C 1
ATOM 4808 O O . SER B 1 269 ? 28.016 18.844 -5.406 1 97.19 269 SER B O 1
ATOM 4810 N N . SER B 1 270 ? 28.484 19.641 -7.461 1 98.12 270 SER B N 1
ATOM 4811 C CA . SER B 1 270 ? 27.594 18.703 -8.141 1 98.12 270 SER B CA 1
ATOM 4812 C C . SER B 1 270 ? 28.062 17.266 -7.918 1 98.12 270 SER B C 1
ATOM 4814 O O . SER B 1 270 ? 29.25 17 -7.742 1 98.12 270 SER B O 1
ATOM 4816 N N . VAL B 1 271 ? 27.109 16.438 -7.855 1 98.12 271 VAL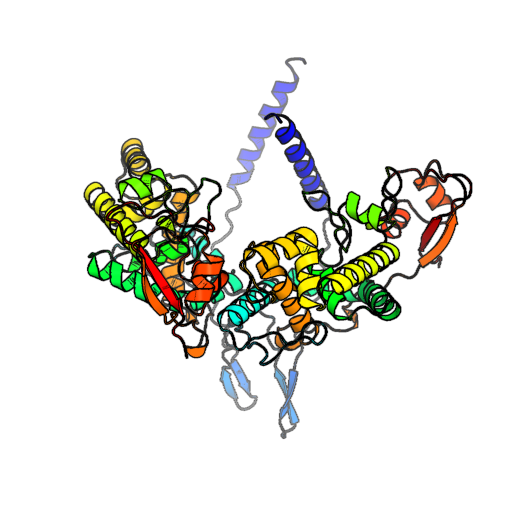 B N 1
ATOM 4817 C CA . VAL B 1 271 ? 27.328 15.008 -7.719 1 98.12 271 VAL B CA 1
ATOM 4818 C C . VAL B 1 271 ? 26.797 14.281 -8.953 1 98.12 271 VAL B C 1
ATOM 4820 O O . VAL B 1 271 ? 25.594 14.297 -9.219 1 98.12 271 VAL B O 1
ATOM 4823 N N . ASP B 1 272 ? 27.609 13.508 -9.664 1 97.56 272 ASP B N 1
ATOM 4824 C CA . ASP B 1 272 ? 27.234 12.883 -10.93 1 97.56 272 ASP B CA 1
ATOM 4825 C C . ASP B 1 272 ? 26.453 11.594 -10.688 1 97.56 272 ASP B C 1
ATOM 4827 O O . ASP B 1 272 ? 25.609 11.211 -11.508 1 97.56 272 ASP B O 1
ATOM 4831 N N . ASN B 1 273 ? 26.859 10.922 -9.641 1 98.38 273 ASN B N 1
ATOM 4832 C CA . ASN B 1 273 ? 26.234 9.641 -9.32 1 98.38 273 ASN B CA 1
ATOM 4833 C C . ASN B 1 273 ? 25.984 9.5 -7.824 1 98.38 273 ASN B C 1
ATOM 4835 O O . ASN B 1 273 ? 26.906 9.234 -7.055 1 98.38 273 ASN B O 1
ATOM 4839 N N . LEU B 1 274 ? 24.75 9.562 -7.516 1 98.44 274 LEU B N 1
ATOM 4840 C CA . LEU B 1 274 ? 24.375 9.602 -6.102 1 98.44 274 LEU B CA 1
ATOM 4841 C C . LEU B 1 274 ? 24.609 8.242 -5.445 1 98.44 274 LEU B C 1
ATOM 4843 O O . LEU B 1 274 ? 24.875 8.164 -4.246 1 98.44 274 LEU B O 1
ATOM 4847 N N . ALA B 1 275 ? 24.438 7.164 -6.219 1 98.56 275 ALA B N 1
ATOM 4848 C CA . ALA B 1 275 ? 24.734 5.848 -5.66 1 98.56 275 ALA B CA 1
ATOM 4849 C C . ALA B 1 275 ? 26.203 5.746 -5.23 1 98.56 275 ALA B C 1
ATOM 4851 O O . ALA B 1 275 ? 26.5 5.32 -4.113 1 98.56 275 ALA B O 1
ATOM 4852 N N . ASN B 1 276 ? 27.094 6.188 -6.109 1 98.31 276 ASN B N 1
ATOM 4853 C CA . ASN B 1 276 ? 28.516 6.199 -5.793 1 98.31 276 ASN B CA 1
ATOM 4854 C C . ASN B 1 276 ? 28.812 7.137 -4.625 1 98.31 276 ASN B C 1
ATOM 4856 O O . ASN B 1 276 ? 29.609 6.797 -3.744 1 98.31 276 ASN B O 1
ATOM 4860 N N . TRP B 1 277 ? 28.203 8.273 -4.691 1 98.31 277 TRP B N 1
ATOM 4861 C CA . TRP B 1 277 ? 28.422 9.258 -3.631 1 98.31 277 TRP B CA 1
ATOM 4862 C C . TRP B 1 277 ? 28.016 8.68 -2.275 1 98.31 277 TRP B C 1
ATOM 4864 O O . TRP B 1 277 ? 28.719 8.859 -1.284 1 98.31 277 TRP B O 1
ATOM 4874 N N . ALA B 1 278 ? 26.844 8.008 -2.225 1 98.31 278 ALA B N 1
ATOM 4875 C CA . ALA B 1 278 ? 26.359 7.402 -0.985 1 98.31 278 ALA B CA 1
ATOM 4876 C C . ALA B 1 278 ? 27.359 6.367 -0.458 1 98.31 278 ALA B C 1
ATOM 4878 O O . ALA B 1 278 ? 27.656 6.336 0.739 1 98.31 278 ALA B O 1
ATOM 4879 N N . ILE B 1 279 ? 27.859 5.535 -1.34 1 97.81 279 ILE B N 1
ATOM 4880 C CA . ILE B 1 279 ? 28.812 4.496 -0.967 1 97.81 279 ILE B CA 1
ATOM 4881 C C . ILE B 1 279 ? 30.062 5.137 -0.394 1 97.81 279 ILE B C 1
ATOM 4883 O O . ILE B 1 279 ? 30.594 4.691 0.633 1 97.81 279 ILE B O 1
ATOM 4887 N N . GLN B 1 280 ? 30.531 6.223 -0.962 1 97.38 280 GLN B N 1
ATOM 4888 C CA . GLN B 1 280 ? 31.734 6.938 -0.508 1 97.38 280 GLN B CA 1
ATOM 4889 C C . GLN B 1 280 ? 31.516 7.52 0.887 1 97.38 280 GLN B C 1
ATOM 4891 O O . GLN B 1 280 ? 32.5 7.816 1.592 1 97.38 280 GLN B O 1
ATOM 4896 N N . HIS B 1 281 ? 30.328 7.707 1.21 1 97.38 281 HIS B N 1
ATOM 4897 C CA . HIS B 1 281 ? 30.016 8.281 2.514 1 97.38 281 HIS B CA 1
ATOM 4898 C C . HIS B 1 281 ? 29.391 7.242 3.438 1 97.38 281 HIS B C 1
ATOM 4900 O O . HIS B 1 281 ? 28.562 7.578 4.293 1 97.38 281 HIS B O 1
ATOM 4906 N N . ASN B 1 282 ? 29.609 5.996 3.209 1 96.25 282 ASN B N 1
ATOM 4907 C CA . ASN B 1 282 ? 29.266 4.859 4.059 1 96.25 282 ASN B CA 1
ATOM 4908 C C . ASN B 1 282 ? 27.75 4.676 4.176 1 96.25 282 ASN B C 1
ATOM 4910 O O . ASN B 1 282 ? 27.234 4.488 5.273 1 96.25 282 ASN B O 1
ATOM 4914 N N . SER B 1 283 ? 27.125 4.801 3.16 1 96.88 283 SER B N 1
ATOM 4915 C CA . SER B 1 283 ? 25.688 4.57 3.02 1 96.88 283 SER B CA 1
ATOM 4916 C C . SER B 1 283 ? 25.359 3.924 1.679 1 96.88 283 SER B C 1
ATOM 4918 O O . SER B 1 283 ? 26.203 3.273 1.072 1 96.88 283 SER B O 1
ATOM 4920 N N . ASN B 1 284 ? 24.109 3.836 1.344 1 97.38 284 ASN B N 1
ATOM 4921 C CA . ASN B 1 284 ? 23.703 3.357 0.028 1 97.38 284 ASN B CA 1
ATOM 4922 C C . ASN B 1 284 ? 22.609 4.23 -0.569 1 97.38 284 ASN B C 1
ATOM 4924 O O . ASN B 1 284 ? 22.125 5.168 0.078 1 97.38 284 ASN B O 1
ATOM 4928 N N . TYR B 1 285 ? 22.328 3.988 -1.812 1 98.38 285 TYR B N 1
ATOM 4929 C CA . TYR B 1 285 ? 21.391 4.812 -2.572 1 98.38 285 TYR B CA 1
ATOM 4930 C C . TYR B 1 285 ? 20.031 4.875 -1.887 1 98.38 285 TYR B C 1
ATOM 4932 O O . TYR B 1 285 ? 19.438 5.949 -1.763 1 98.38 285 TYR B O 1
ATOM 4940 N N . LYS B 1 286 ? 19.531 3.766 -1.407 1 97.81 286 LYS B N 1
ATOM 4941 C CA . LYS B 1 286 ? 18.219 3.713 -0.759 1 97.81 286 LYS B CA 1
ATOM 4942 C C . LYS B 1 286 ? 18.203 4.555 0.513 1 97.81 286 LYS B C 1
ATOM 4944 O O . LYS B 1 286 ? 17.297 5.371 0.709 1 97.81 286 LYS B O 1
ATOM 4949 N N . GLU B 1 287 ? 19.172 4.355 1.326 1 96.5 287 GLU B N 1
ATOM 4950 C CA . GLU B 1 287 ? 19.266 5.121 2.564 1 96.5 287 GLU B CA 1
ATOM 4951 C C . GLU B 1 287 ? 19.344 6.621 2.281 1 96.5 287 GLU B C 1
ATOM 4953 O O . GLU B 1 287 ? 18.703 7.422 2.955 1 96.5 287 GLU B O 1
ATOM 4958 N N . LEU B 1 288 ? 20.203 6.961 1.298 1 98.12 288 LEU B N 1
ATOM 4959 C CA . LEU B 1 288 ? 20.328 8.359 0.898 1 98.12 288 LEU B CA 1
ATOM 4960 C C . LEU B 1 288 ? 18.984 8.945 0.501 1 98.12 288 LEU B C 1
ATOM 4962 O O . LEU B 1 288 ? 18.578 9.992 1.015 1 98.12 288 LEU B O 1
ATOM 4966 N N . LYS B 1 289 ? 18.266 8.234 -0.341 1 97.94 289 LYS B N 1
ATOM 4967 C CA . LYS B 1 289 ? 17.016 8.75 -0.894 1 97.94 289 LYS B CA 1
ATOM 4968 C C . LYS B 1 289 ? 15.906 8.734 0.154 1 97.94 289 LYS B C 1
ATOM 4970 O O . LYS B 1 289 ? 15.086 9.648 0.202 1 97.94 289 LYS B O 1
ATOM 4975 N N . ASN B 1 290 ? 15.883 7.734 0.984 1 95.94 290 ASN B N 1
ATOM 4976 C CA . ASN B 1 290 ? 14.883 7.656 2.041 1 95.94 290 ASN B CA 1
ATOM 4977 C C . ASN B 1 290 ? 15 8.828 3.016 1 95.94 290 ASN B C 1
ATOM 4979 O O . ASN B 1 290 ? 13.992 9.336 3.504 1 95.94 290 ASN B O 1
ATOM 4983 N N . ASN B 1 291 ? 16.203 9.227 3.293 1 96.69 291 ASN B N 1
ATOM 4984 C CA . ASN B 1 291 ? 16.438 10.305 4.254 1 96.69 291 ASN B CA 1
ATOM 4985 C C . ASN B 1 291 ? 16.391 11.672 3.58 1 96.69 291 ASN B C 1
ATOM 4987 O O . ASN B 1 291 ? 16.344 12.703 4.258 1 96.69 291 ASN B O 1
ATOM 4991 N N . ASN B 1 292 ? 16.516 11.648 2.273 1 98.19 292 ASN B N 1
ATOM 4992 C CA . ASN B 1 292 ? 16.438 12.859 1.47 1 98.19 292 ASN B CA 1
ATOM 4993 C C . ASN B 1 292 ? 15.492 12.703 0.286 1 98.19 292 ASN B C 1
ATOM 4995 O O . ASN B 1 292 ? 15.914 12.805 -0.869 1 98.19 292 ASN B O 1
ATOM 4999 N N . PRO B 1 293 ? 14.203 12.547 0.615 1 98.06 293 PRO B N 1
ATOM 5000 C CA . PRO B 1 293 ? 13.258 12.242 -0.459 1 98.06 293 PRO B CA 1
ATOM 5001 C C . PRO B 1 293 ? 13.117 13.383 -1.465 1 98.06 293 PRO B C 1
ATOM 5003 O O . PRO B 1 293 ? 12.539 13.195 -2.539 1 98.06 293 PRO B O 1
ATOM 5006 N N . TRP B 1 294 ? 13.625 14.516 -1.192 1 98.56 294 TRP B N 1
ATOM 5007 C CA . TRP B 1 294 ? 13.586 15.664 -2.094 1 98.56 294 TRP B CA 1
ATOM 5008 C C . TRP B 1 294 ? 14.594 15.5 -3.227 1 98.56 294 TRP B C 1
ATOM 5010 O O . TRP B 1 294 ? 14.547 16.25 -4.211 1 98.56 294 TRP B O 1
ATOM 5020 N N . LEU B 1 295 ? 15.5 14.586 -3.094 1 98.56 295 LEU B N 1
ATOM 5021 C CA . LEU B 1 295 ? 16.375 14.211 -4.203 1 98.56 295 LEU B CA 1
ATOM 5022 C C . LEU B 1 295 ? 15.617 13.391 -5.238 1 98.56 295 LEU B C 1
ATOM 5024 O O . LEU B 1 295 ? 15.234 12.242 -4.973 1 98.56 295 LEU B O 1
ATOM 5028 N N . ARG B 1 296 ? 15.531 13.93 -6.445 1 97.19 296 ARG B N 1
ATOM 5029 C CA . ARG B 1 296 ? 14.602 13.297 -7.379 1 97.19 296 ARG B CA 1
ATOM 5030 C C . ARG B 1 296 ? 15.352 12.555 -8.477 1 97.19 296 ARG B C 1
ATOM 5032 O O . ARG B 1 296 ? 14.805 11.641 -9.094 1 97.19 296 ARG B O 1
ATOM 5039 N N . SER B 1 297 ? 16.594 12.891 -8.734 1 97 297 SER B N 1
ATOM 5040 C CA . SER B 1 297 ? 17.391 12.258 -9.773 1 97 297 SER B CA 1
ATOM 5041 C C . SER B 1 297 ? 18.516 11.414 -9.172 1 97 297 SER B C 1
ATOM 5043 O O . SER B 1 297 ? 18.672 11.367 -7.949 1 97 297 SER B O 1
ATOM 5045 N N . SER B 1 298 ? 19.188 10.672 -10.125 1 97.56 298 SER B N 1
ATOM 5046 C CA . SER B 1 298 ? 20.312 9.875 -9.672 1 97.56 298 SER B CA 1
ATOM 5047 C C . SER B 1 298 ? 21.578 10.727 -9.547 1 97.56 298 SER B C 1
ATOM 5049 O O . SER B 1 298 ? 22.625 10.234 -9.109 1 97.56 298 SER B O 1
ATOM 5051 N N . SER B 1 299 ? 21.438 11.969 -9.938 1 98.12 299 SER B N 1
ATOM 5052 C CA . SER B 1 299 ? 22.5 12.969 -9.805 1 98.12 299 SER B CA 1
ATOM 5053 C C . SER B 1 299 ? 21.969 14.25 -9.172 1 98.12 299 SER B C 1
ATOM 5055 O O . SER B 1 299 ? 20.75 14.398 -8.977 1 98.12 299 SER B O 1
ATOM 5057 N N . LEU B 1 300 ? 22.891 15.117 -8.742 1 98.44 300 LEU B N 1
ATOM 5058 C CA . LEU B 1 300 ? 22.531 16.406 -8.164 1 98.44 300 LEU B CA 1
ATOM 5059 C C . LEU B 1 300 ? 23.406 17.516 -8.75 1 98.44 300 LEU B C 1
ATOM 5061 O O . LEU B 1 300 ? 24.609 17.547 -8.531 1 98.44 300 LEU B O 1
ATOM 5065 N N . ASN B 1 301 ? 22.719 18.344 -9.508 1 97.56 301 ASN B N 1
ATOM 5066 C CA . ASN B 1 301 ? 23.391 19.531 -10.008 1 97.56 301 ASN B CA 1
ATOM 5067 C C . ASN B 1 301 ? 23.359 20.672 -8.984 1 97.56 301 ASN B C 1
ATOM 5069 O O . ASN B 1 301 ? 22.281 21.141 -8.609 1 97.56 301 ASN B O 1
ATOM 5073 N N . VAL B 1 302 ? 24.516 21.109 -8.523 1 97.44 302 VAL B N 1
ATOM 5074 C CA . VAL B 1 302 ? 24.609 22.188 -7.547 1 97.44 302 VAL B CA 1
ATOM 5075 C C . VAL B 1 302 ? 25.172 23.453 -8.219 1 97.44 302 VAL B C 1
ATOM 5077 O O . VAL B 1 302 ? 26.359 23.484 -8.594 1 97.44 302 VAL B O 1
ATOM 5080 N N . LYS B 1 303 ? 24.375 24.438 -8.32 1 95.38 303 LYS B N 1
ATOM 5081 C CA . LYS B 1 303 ? 24.812 25.703 -8.914 1 95.38 303 LYS B CA 1
ATOM 5082 C C . LYS B 1 303 ? 25.891 26.359 -8.062 1 95.38 303 LYS B C 1
ATOM 5084 O O . LYS B 1 303 ? 25.953 26.156 -6.852 1 95.38 303 LYS B O 1
ATOM 5089 N N . ARG B 1 304 ? 26.609 27.234 -8.766 1 95.38 304 ARG B N 1
ATOM 5090 C CA . ARG B 1 304 ? 27.672 27.953 -8.062 1 95.38 304 ARG B CA 1
ATOM 5091 C C . ARG B 1 304 ? 27.109 28.781 -6.91 1 95.38 304 ARG B C 1
ATOM 5093 O O . ARG B 1 304 ? 26.125 29.5 -7.086 1 95.38 304 ARG B O 1
ATOM 5100 N N . GLY B 1 305 ? 27.719 28.594 -5.754 1 95.38 305 GLY B N 1
ATOM 5101 C CA . GLY B 1 305 ? 27.312 29.375 -4.598 1 95.38 305 GLY B CA 1
ATOM 5102 C C . GLY B 1 305 ? 26.188 28.734 -3.801 1 95.38 305 GLY B C 1
ATOM 5103 O O . GLY B 1 305 ? 25.859 29.203 -2.705 1 95.38 305 GLY B O 1
ATOM 5104 N N . LYS B 1 306 ? 25.578 27.703 -4.293 1 96.31 306 LYS B N 1
ATOM 5105 C CA . LYS B 1 306 ? 24.484 27.031 -3.596 1 96.31 306 LYS B CA 1
ATOM 5106 C C . LYS B 1 306 ? 25 25.812 -2.812 1 96.31 306 LYS B C 1
ATOM 5108 O O . LYS B 1 306 ? 26.016 25.234 -3.172 1 96.31 306 LYS B O 1
ATOM 5113 N N . THR B 1 307 ? 24.281 25.531 -1.729 1 97.69 307 THR B N 1
ATOM 5114 C CA . THR B 1 307 ? 24.594 24.344 -0.939 1 97.69 307 THR B CA 1
ATOM 5115 C C . THR B 1 307 ? 23.328 23.578 -0.589 1 97.69 307 THR B C 1
ATOM 5117 O O . THR B 1 307 ? 22.234 24.141 -0.583 1 97.69 307 THR B O 1
ATOM 5120 N N . TYR B 1 308 ? 23.484 22.312 -0.433 1 98.12 308 TYR B N 1
ATOM 5121 C CA . TYR B 1 308 ? 22.438 21.469 0.1 1 98.12 308 TYR B CA 1
ATOM 5122 C C . TYR B 1 308 ? 22.906 20.719 1.335 1 98.12 308 TYR B C 1
ATOM 5124 O O . TYR B 1 308 ? 24.109 20.438 1.478 1 98.12 308 TYR B O 1
ATOM 5132 N N . THR B 1 309 ? 22.016 20.516 2.24 1 98 309 THR B N 1
ATOM 5133 C CA . THR B 1 309 ? 22.281 19.656 3.381 1 98 309 THR B CA 1
ATOM 5134 C C . THR B 1 309 ? 21.688 18.266 3.156 1 98 309 THR B C 1
ATOM 5136 O O . THR B 1 309 ? 20.484 18.125 2.93 1 98 309 THR B O 1
ATOM 5139 N N . ILE B 1 310 ? 22.531 17.25 3.23 1 98.25 310 ILE B N 1
ATOM 5140 C CA . ILE B 1 310 ? 22.125 15.867 3.018 1 98.25 310 ILE B CA 1
ATOM 5141 C C . ILE B 1 310 ? 22.156 15.109 4.344 1 98.25 310 ILE B C 1
ATOM 5143 O O . ILE B 1 310 ? 23.094 15.258 5.129 1 98.25 310 ILE B O 1
ATOM 5147 N N . ARG B 1 311 ? 21.125 14.328 4.539 1 97.5 311 ARG B N 1
ATOM 5148 C CA . ARG B 1 311 ? 21.031 13.516 5.75 1 97.5 311 ARG B CA 1
ATOM 5149 C C . ARG B 1 311 ? 21.375 12.055 5.449 1 97.5 311 ARG B C 1
ATOM 5151 O O . ARG B 1 311 ? 20.844 11.469 4.504 1 97.5 311 ARG B O 1
ATOM 5158 N N . LEU B 1 312 ? 22.25 11.445 6.215 1 97.44 312 LEU B N 1
ATOM 5159 C CA . LEU B 1 312 ? 22.594 10.023 6.176 1 97.44 312 LEU B CA 1
ATOM 5160 C C . LEU B 1 312 ? 22.5 9.406 7.566 1 97.44 312 LEU B C 1
ATOM 5162 O O . LEU B 1 312 ? 22.594 10.109 8.57 1 97.44 312 LEU B O 1
ATOM 5166 N N . PRO B 1 313 ? 22.25 8.086 7.625 1 94.44 313 PRO B N 1
ATOM 5167 C CA . PRO B 1 313 ? 22.234 7.445 8.938 1 94.44 313 PRO B CA 1
ATOM 5168 C C . PRO B 1 313 ? 23.562 7.617 9.695 1 94.44 313 PRO B C 1
ATOM 5170 O O . PRO B 1 313 ? 24.625 7.688 9.07 1 94.44 313 PRO B O 1
ATOM 5173 N N . VAL B 1 314 ? 23.406 7.676 11.078 1 92.62 314 VAL B N 1
ATOM 5174 C CA . VAL B 1 314 ? 24.609 7.758 11.906 1 92.62 314 VAL B CA 1
ATOM 5175 C C . VAL B 1 314 ? 25.391 6.449 11.82 1 92.62 314 VAL B C 1
ATOM 5177 O O . VAL B 1 314 ? 24.797 5.371 11.758 1 92.62 314 VAL B O 1
ATOM 5180 N N . GLN B 1 315 ? 26.609 6.57 11.602 1 79.62 315 GLN B N 1
ATOM 5181 C CA . GLN B 1 315 ? 27.484 5.402 11.5 1 79.62 315 GLN B CA 1
ATOM 5182 C C . GLN B 1 315 ? 27.734 4.789 12.875 1 79.62 315 GLN B C 1
ATOM 5184 O O . GLN B 1 315 ? 27.875 5.512 13.867 1 79.62 315 GLN B O 1
ATOM 5189 N N . ASN B 1 316 ? 27.328 3.523 13.102 1 57.81 316 ASN B N 1
ATOM 5190 C CA . ASN B 1 316 ? 27.844 2.873 14.305 1 57.81 316 ASN B CA 1
ATOM 5191 C C . ASN B 1 316 ? 29.359 2.727 14.266 1 57.81 316 ASN B C 1
ATOM 5193 O O . ASN B 1 316 ? 29.953 2.633 13.195 1 57.81 316 ASN B O 1
#